Protein AF-A0A0Q1BRP9-F1 (afdb_monomer_lite)

pLDDT: mean 72.21, std 21.5, range [32.09, 98.38]

Radius of gyration: 50.08 Å; chains: 1; bounding box: 111×65×140 Å

Foldseek 3Di:
DVQDDVVVLVVVLVVLCVQQNFFAADQQDPVLLVQCLPDPAQVSNLVSCVVVCVLSVHDRDRWHFDFPDPDDPPADEDDDDDDDDDRWGWTDDDSYTYTDGNLQRRSLLSLLVCLLVNLLVSCVVRVHDDPDLVRQQSSLLSSLRSNSLLSQLQNQWGAGPNDTHGDGSRDLLSSLSSNVVSCVVVVNDPVNSLRNHDPNSNCSSVVSVVVVQVVVLCVLLVVLLVLLVVLLVLLVVLVVLLVVLVVLLVVLVVLLVLCVLCVVVDPQDPVLVVLSVVSVVCVVVVVVVVVSVCLVVLSVVLNVLSVVLNVQSPDPDHHPVSSVVSSVSSVVSVVSSVVSVVVSVVSVVSSVVSVVSSVVVVVVVVVVVVVLVVLVVLLVVVVVVLVVVVVVVVVVVPDPVVVVVVVVCVVVVVVVVVVVVVVVPPVVNCVSVVVSVVVVCSSPDPDDDCVVVCVVQVDPVSVVVVVVVVVVVSVVVVVVVVVPDDDPPPPPPVPVVVVVVVVVLLVVLVVLLVVLVVLVVVLVVLLVVVVVLVVVDPDDVVVVVVVVVLVVVSPCVVLVVLNVVLVVLSVVLVVVSVVVVVCVVDPPPPDPDDPVVVSVVSVVSSVVSVVSSVVSVVVSVVSVVSSVVVVVVSVVVVVVVVVVVVVVVVD

Sequence (651 aa):
MKDFNPDWVDANIPWLKSKIGILEPFDPSSEFYKRLGTAVSSTEFAEACSPLFRHVGRPALTIEFGGLFGDTPGMYSCGILSNGALINRTIKISANYLHIRDSVARGRTIGAIVAHELTHDVLFSKGIQREHDANETLTDLASIALGLGKLILNGRVTEMDNKIWHLGYLSEIDMVYAYSNVNTRTGIPADRQMRLLTEHAKKTVIDRLRDIENHRIREMRDPALDTMNELLEECSRLAEKHGDLVNRYAIIRERQDQLNATHAFWEISSEDNQVFSALTLDIHFNKTEKSLAEIPGVLLSIRKECDAGTARLRASRITEEIVKSEKANAVVCEANLASVERRLAEFAQHLSVFEATQERYFGRLESFTALLNICETDISAVISARSALATRFAAFTRLPDIRKNIRSLGPTIEEISGYLVDLNSQSEEKCIRDCIQRLQALLTTKPVDFQRISRAYPSVSDLDLFIADTRKRINRLASYGSRYTVDFTRVEEPYLSLLDGIILGCEELVTVTDGITAMCNQIISNQQRIEAGHASLRIQPEDGEIIQETIRAIRTREVEDQLYLLRRDISGLCRRVKALRAEITQPETGSGFDADDGTAEFTNALESIKSRAAALDATVRSRLAVQERYISLLEASRLGRFIRGLFTALV

Secondary structure (DSSP, 8-state):
-TT--HHHHHHHHHHHHHHH--PPPP---HHHHHHHHH--SHHHHHHHHHHHHHHTT-PPP---EE------TT--EET----S-S-EEEEEETTEEEEEEGGG--HHHHHHHHHHHHHHHHHHHTT----HHHHHHHHHHHHHHTT-HHHHHHHSEEEETTEEEE-SSS-HHHHHHHHHHHHHHTT--HHHHHTT--HHHHHHHHHHHHHHHHHHHHHHHHHHHHHHHHHHHHHHHHHHHHHHHHHHHHHHHHHHHHHHHHGGG----HHHHHHHHHHHHHHHHTHHHHHHHTHHHHHHHHHHHHHHHHHHHTSSS--HHHHHHHHHHHHHHHHHHHHHHHHHHHHHHHHHHHHHHHHHHHHHHHHHHHHHHHHHHHHHHHHHHHHHHHHHHHHHTT-TTTTTTGGGSHHHHHHHHHHHHHHT-HHHHHHHHHHHHHHHHHHHSSPP-GGGTTTT--SHHHHHHHHHHHHHHHHHHHHHHTTS----TTS-HHHHHHHHHHHHHHHHHHHHHHHHHHHHHHHHHHHHHHHHHHHT----HHHHHHHHHHHHHH-THHHHHHHHHHHHHHHHHHHHHHHHHHHHH-TTS-----HHHHHHHHHHHHHHHHHHHHHHHHHHHHHHHHHHHHHHHHHHHHHHHHHHHHHHHH-

Structure (mmCIF, N/CA/C/O backbone):
data_AF-A0A0Q1BRP9-F1
#
_entry.id   AF-A0A0Q1BRP9-F1
#
loop_
_atom_site.group_PDB
_atom_site.id
_atom_site.type_symbol
_atom_site.label_atom_id
_atom_site.label_alt_id
_atom_site.label_comp_id
_atom_site.label_asym_id
_atom_site.label_entity_id
_atom_site.label_seq_id
_atom_site.pdbx_PDB_ins_code
_atom_site.Cartn_x
_atom_site.Cartn_y
_atom_site.Cartn_z
_atom_site.occupancy
_atom_site.B_iso_or_equiv
_atom_site.auth_seq_id
_atom_site.auth_comp_id
_atom_site.auth_asym_id
_atom_site.auth_atom_id
_atom_site.pdbx_PDB_model_num
ATOM 1 N N . MET A 1 1 ? 2.856 -2.830 16.172 1.00 72.00 1 MET A N 1
ATOM 2 C CA . MET A 1 1 ? 1.555 -3.381 16.597 1.00 72.00 1 MET A CA 1
ATOM 3 C C . MET A 1 1 ? 1.558 -4.879 16.342 1.00 72.00 1 MET A C 1
ATOM 5 O O . MET A 1 1 ? 0.883 -5.328 15.436 1.00 72.00 1 MET A O 1
ATOM 9 N N . LYS A 1 2 ? 2.370 -5.658 17.070 1.00 66.00 2 LYS A N 1
ATOM 10 C CA . LYS A 1 2 ? 2.416 -7.112 16.830 1.00 66.00 2 LYS A CA 1
ATOM 11 C C . LYS A 1 2 ? 1.135 -7.831 17.287 1.00 66.00 2 LYS A C 1
ATOM 13 O O . LYS A 1 2 ? 0.863 -8.910 16.787 1.00 66.00 2 LYS A O 1
ATOM 18 N N . ASP A 1 3 ? 0.341 -7.183 18.141 1.00 85.69 3 ASP A N 1
ATOM 19 C CA . ASP A 1 3 ? -0.843 -7.772 18.778 1.00 85.69 3 ASP A CA 1
ATOM 20 C C . ASP A 1 3 ? -2.168 -7.162 18.287 1.00 85.69 3 ASP A C 1
ATOM 22 O O . ASP A 1 3 ? -3.176 -7.295 18.966 1.00 85.69 3 ASP A O 1
ATOM 26 N N . PHE A 1 4 ? -2.170 -6.426 17.169 1.00 92.38 4 PHE A N 1
ATOM 27 C CA . PHE A 1 4 ? -3.404 -5.877 16.595 1.00 92.38 4 PHE A CA 1
ATOM 28 C C . PHE A 1 4 ? -3.975 -6.861 15.577 1.00 92.38 4 PHE A C 1
ATOM 30 O O . PHE A 1 4 ? -3.303 -7.181 14.599 1.00 92.38 4 PHE A O 1
ATOM 37 N N . ASN A 1 5 ? -5.199 -7.333 15.803 1.00 95.12 5 ASN A N 1
ATOM 38 C CA . ASN A 1 5 ? -5.876 -8.303 14.946 1.00 95.12 5 ASN A CA 1
ATOM 39 C C . ASN A 1 5 ? -7.280 -7.799 14.555 1.00 95.12 5 ASN A C 1
ATOM 41 O O . ASN A 1 5 ? -8.296 -8.298 15.061 1.00 95.12 5 ASN A O 1
ATOM 45 N N . PRO A 1 6 ? -7.360 -6.794 13.659 1.00 94.62 6 PRO A N 1
ATOM 46 C CA . PRO A 1 6 ? -8.632 -6.212 13.244 1.00 94.62 6 PRO A CA 1
ATOM 47 C C . PRO A 1 6 ? -9.529 -7.236 12.547 1.00 94.62 6 PRO A C 1
ATOM 49 O O . PRO A 1 6 ? -10.733 -7.227 12.788 1.00 94.62 6 PRO A O 1
ATOM 52 N N . ASP A 1 7 ? -8.954 -8.155 11.768 1.00 96.00 7 ASP A N 1
ATOM 53 C CA . ASP A 1 7 ? -9.696 -9.175 11.022 1.00 96.00 7 ASP A CA 1
ATOM 54 C C . ASP A 1 7 ? -10.477 -10.106 11.952 1.00 96.00 7 ASP A C 1
ATOM 56 O O . ASP A 1 7 ? -11.658 -10.384 11.724 1.00 96.00 7 ASP A O 1
ATOM 60 N N . TRP A 1 8 ? -9.854 -10.553 13.049 1.00 96.88 8 TRP A N 1
ATOM 61 C CA . TRP A 1 8 ? -10.542 -11.367 14.047 1.00 96.88 8 TRP A CA 1
ATOM 62 C C . TRP A 1 8 ? -11.685 -10.590 14.711 1.00 96.88 8 TRP A C 1
ATOM 64 O O . TRP A 1 8 ? -12.785 -11.131 14.869 1.00 96.88 8 TRP A O 1
ATOM 74 N N . VAL A 1 9 ? -11.467 -9.317 15.064 1.00 97.31 9 VAL A N 1
ATOM 75 C CA . VAL A 1 9 ? -12.509 -8.461 15.655 1.00 97.31 9 VAL A CA 1
ATOM 76 C C . VAL A 1 9 ? -13.668 -8.259 14.671 1.00 97.31 9 VAL A C 1
ATOM 78 O O . VAL A 1 9 ? -14.831 -8.478 15.026 1.00 97.31 9 VAL A O 1
ATOM 81 N N . ASP A 1 10 ? -13.370 -7.898 13.423 1.00 97.00 10 ASP A N 1
ATOM 82 C CA . ASP A 1 10 ? -14.358 -7.634 12.377 1.00 97.00 10 ASP A CA 1
ATOM 83 C C . ASP A 1 10 ? -15.157 -8.876 11.982 1.00 97.00 10 ASP A C 1
ATOM 85 O O . ASP A 1 10 ? -16.350 -8.755 11.693 1.00 97.00 10 ASP A O 1
ATOM 89 N N . ALA A 1 11 ? -14.548 -10.063 12.026 1.00 97.19 11 ALA A N 1
ATOM 90 C CA . ALA A 1 11 ? -15.239 -11.327 11.796 1.00 97.19 11 ALA A CA 1
ATOM 91 C C . ALA A 1 11 ? -16.176 -11.704 12.959 1.00 97.19 11 ALA A C 1
ATOM 93 O O . ALA A 1 11 ? -17.288 -12.194 12.733 1.00 97.19 11 ALA A O 1
ATOM 94 N N . ASN A 1 12 ? -15.767 -11.463 14.212 1.00 97.75 12 ASN A N 1
ATOM 95 C CA . ASN A 1 12 ? -16.552 -11.870 15.382 1.00 97.75 12 ASN A CA 1
ATOM 96 C C . ASN A 1 12 ? -17.678 -10.879 15.738 1.00 97.75 12 ASN A C 1
ATOM 98 O O . ASN A 1 12 ? -18.685 -11.320 16.288 1.00 97.75 12 ASN A O 1
ATOM 102 N N . ILE A 1 13 ? -17.594 -9.583 15.399 1.00 97.81 13 ILE A N 1
ATOM 103 C CA . ILE A 1 13 ? -18.677 -8.613 15.687 1.00 97.81 13 ILE A CA 1
ATOM 104 C C . ILE A 1 13 ? -20.019 -8.998 15.016 1.00 97.81 13 ILE A C 1
ATOM 106 O O . ILE A 1 13 ? -21.029 -9.073 15.722 1.00 97.81 13 ILE A O 1
ATOM 110 N N . PRO A 1 14 ? -20.099 -9.271 13.695 1.00 97.56 14 PRO A N 1
ATOM 111 C CA . PRO A 1 14 ? -21.333 -9.733 13.052 1.00 97.56 14 PRO A CA 1
ATOM 112 C C . PRO A 1 14 ? -21.844 -11.054 13.629 1.00 97.56 14 PRO A C 1
ATOM 114 O O . PRO A 1 14 ? -23.050 -11.231 13.808 1.00 97.56 14 PRO A O 1
ATOM 117 N N . TRP A 1 15 ? -20.929 -11.970 13.954 1.00 97.62 15 TRP A N 1
ATOM 118 C CA . TRP A 1 15 ? -21.278 -13.243 14.571 1.00 97.62 15 TRP A CA 1
ATOM 119 C C . TRP A 1 15 ? -21.906 -13.034 15.956 1.00 97.62 15 TRP A C 1
ATOM 121 O O . TRP A 1 15 ? -23.004 -13.536 16.198 1.00 97.62 15 TRP A O 1
ATOM 131 N N . LEU A 1 16 ? -21.303 -12.211 16.821 1.00 97.75 16 LEU A N 1
ATOM 132 C CA . LEU A 1 16 ? -21.862 -11.843 18.126 1.00 97.75 16 LEU A CA 1
ATOM 133 C C . LEU A 1 16 ? -23.224 -11.164 17.980 1.00 97.75 16 LEU A C 1
ATOM 135 O O . LEU A 1 16 ? -24.176 -11.571 18.645 1.00 97.75 16 LEU A O 1
ATOM 139 N N . LYS A 1 17 ? -23.369 -10.226 17.033 1.00 97.12 17 LYS A N 1
ATOM 140 C CA . LYS A 1 17 ? -24.664 -9.601 16.721 1.00 97.12 17 LYS A CA 1
ATOM 141 C C . LYS A 1 17 ? -25.745 -10.643 16.428 1.00 97.12 17 LYS A C 1
ATOM 143 O O . LYS A 1 17 ? -26.866 -10.495 16.902 1.00 97.12 17 LYS A O 1
ATOM 148 N N . SER A 1 18 ? -25.416 -11.699 15.682 1.00 97.50 18 SER A N 1
ATOM 149 C CA . SER A 1 18 ? -26.364 -12.774 15.356 1.00 97.50 18 SER A CA 1
ATOM 150 C C . SER A 1 18 ? -26.701 -13.693 16.538 1.00 97.50 18 SER A C 1
ATOM 152 O O . SER A 1 18 ? -27.769 -14.301 16.552 1.00 97.50 18 SER A O 1
ATOM 154 N N . LYS A 1 19 ? -25.799 -13.820 17.520 1.00 97.81 19 LYS A N 1
ATOM 155 C CA . LYS A 1 19 ? -25.917 -14.783 18.624 1.00 97.81 19 LYS A CA 1
ATOM 156 C C . LYS A 1 19 ? -26.471 -14.180 19.911 1.00 97.81 19 LYS A C 1
ATOM 158 O O . LYS A 1 19 ? -27.318 -14.795 20.558 1.00 97.81 19 LYS A O 1
ATOM 163 N N . ILE A 1 20 ? -25.987 -12.999 20.283 1.00 97.50 20 ILE A N 1
ATOM 164 C CA . ILE A 1 20 ? -26.319 -12.327 21.547 1.00 97.50 20 ILE A CA 1
ATOM 165 C C . ILE A 1 20 ? -26.928 -10.934 21.344 1.00 97.50 20 ILE A C 1
ATOM 167 O O . ILE A 1 20 ? -27.395 -10.335 22.307 1.00 97.50 20 ILE A O 1
ATOM 171 N N . GLY A 1 21 ? -26.984 -10.446 20.100 1.00 96.62 21 GLY A N 1
ATOM 172 C CA . GLY A 1 21 ? -27.367 -9.070 19.792 1.00 96.62 21 GLY A CA 1
ATOM 173 C C . GLY A 1 21 ? -26.208 -8.090 19.986 1.00 96.62 21 GLY A C 1
ATOM 174 O O . GLY A 1 21 ? -25.111 -8.468 20.390 1.00 96.62 21 GLY A O 1
ATOM 175 N N . ILE A 1 22 ? -26.446 -6.820 19.661 1.00 96.12 22 ILE A N 1
ATOM 176 C CA . ILE A 1 22 ? -25.595 -5.714 20.110 1.00 96.12 22 ILE A CA 1
ATOM 177 C C . ILE A 1 22 ? -26.499 -4.755 20.875 1.00 96.12 22 ILE A C 1
ATOM 179 O O . ILE A 1 22 ? -27.535 -4.345 20.347 1.00 96.12 22 ILE A O 1
ATOM 183 N N . LEU A 1 23 ? -26.127 -4.445 22.112 1.00 96.38 23 LEU A N 1
ATOM 184 C CA . LEU A 1 23 ? -26.886 -3.567 22.993 1.00 96.38 23 LEU A CA 1
ATOM 185 C C . LEU A 1 23 ? -26.329 -2.142 22.954 1.00 96.38 23 LEU A C 1
ATOM 187 O O . LEU A 1 23 ? -25.164 -1.905 22.636 1.00 96.38 23 LEU A O 1
ATOM 191 N N . GLU A 1 24 ? -27.186 -1.189 23.306 1.00 96.44 24 GLU A N 1
ATOM 192 C CA . GLU A 1 24 ? -26.786 0.190 23.583 1.00 96.44 24 GLU A CA 1
ATOM 193 C C . GLU A 1 24 ? -25.729 0.241 24.700 1.00 96.44 24 GLU A C 1
ATOM 195 O O . GLU A 1 24 ? -25.820 -0.545 25.638 1.00 96.44 24 GLU A O 1
ATOM 200 N N . PRO A 1 25 ? -24.768 1.182 24.689 1.00 97.44 25 PRO A N 1
ATOM 201 C CA . PRO A 1 25 ? -23.772 1.265 25.754 1.00 97.44 25 PRO A CA 1
ATOM 202 C C . PRO A 1 25 ? -24.387 1.538 27.132 1.00 97.44 25 PRO A C 1
ATOM 204 O O . PRO A 1 25 ? -25.152 2.494 27.307 1.00 97.44 25 PRO A O 1
ATOM 207 N N . PHE A 1 26 ? -23.992 0.742 28.127 1.00 97.81 26 PHE A N 1
ATOM 208 C CA . PHE A 1 26 ? -24.232 1.010 29.538 1.00 97.81 26 PHE A CA 1
ATOM 209 C C . PHE A 1 26 ? -23.405 2.222 29.981 1.00 97.81 26 PHE A C 1
ATOM 211 O O . PHE A 1 26 ? -22.204 2.306 29.719 1.00 97.81 26 PHE A O 1
ATOM 218 N N . ASP A 1 27 ? -24.049 3.156 30.677 1.00 97.25 27 ASP A N 1
ATOM 219 C CA . ASP A 1 27 ? -23.462 4.416 31.134 1.00 97.25 27 ASP A CA 1
ATOM 220 C C . ASP A 1 27 ? -23.186 4.358 32.653 1.00 97.25 27 ASP A C 1
ATOM 222 O O . ASP A 1 27 ? -24.039 4.748 33.456 1.00 97.25 27 ASP A O 1
ATOM 226 N N . PRO A 1 28 ? -22.008 3.863 33.089 1.00 96.62 28 PRO A N 1
ATOM 227 C CA . PRO A 1 28 ? -21.711 3.693 34.505 1.00 96.62 28 PRO A CA 1
ATOM 228 C C . PRO A 1 28 ? -21.439 5.044 35.174 1.00 96.62 28 PRO A C 1
ATOM 230 O O . PRO A 1 28 ? -20.422 5.695 34.926 1.00 96.62 28 PRO A O 1
ATOM 233 N N . SER A 1 29 ? -22.348 5.474 36.048 1.00 96.69 29 SER A N 1
ATOM 234 C CA . SER A 1 29 ? -22.177 6.711 36.812 1.00 96.69 29 SER A CA 1
ATOM 235 C C . SER A 1 29 ? -21.081 6.580 37.878 1.00 96.69 29 SER A C 1
ATOM 237 O O . SER A 1 29 ? -20.723 5.486 38.319 1.00 96.69 29 SER A O 1
ATOM 239 N N . SER A 1 30 ? -20.566 7.712 38.361 1.00 94.88 30 SER A N 1
ATOM 240 C CA . SER A 1 30 ? -19.645 7.716 39.506 1.00 94.88 30 SER A CA 1
ATOM 241 C C . SER A 1 30 ? -20.262 7.061 40.747 1.00 94.88 30 SER A C 1
ATOM 243 O O . SER A 1 30 ? -19.563 6.368 41.482 1.00 94.88 30 SER A O 1
ATOM 245 N N . GLU A 1 31 ? -21.572 7.233 40.952 1.00 96.31 31 GLU A N 1
ATOM 246 C CA . GLU A 1 31 ? -22.301 6.609 42.059 1.00 96.31 31 GLU A CA 1
ATOM 247 C C . GLU A 1 31 ? -22.398 5.088 41.895 1.00 96.31 31 GLU A C 1
ATOM 249 O O . GLU A 1 31 ? -22.231 4.355 42.864 1.00 96.31 31 GLU A O 1
ATOM 254 N N . PHE A 1 32 ? -22.583 4.595 40.666 1.00 96.38 32 PHE A N 1
ATOM 255 C CA . PHE A 1 32 ? -22.547 3.162 40.377 1.00 96.38 32 PHE A CA 1
ATOM 256 C C . PHE A 1 32 ? -21.205 2.542 40.801 1.00 96.38 32 PHE A C 1
ATOM 258 O O . PHE A 1 32 ? -21.181 1.569 41.555 1.00 96.38 32 PHE A O 1
ATOM 265 N N . TYR A 1 33 ? -20.082 3.150 40.402 1.00 95.06 33 TYR A N 1
ATOM 266 C CA . TYR A 1 33 ? -18.759 2.675 40.814 1.00 95.06 33 TYR A CA 1
ATOM 267 C C . TYR A 1 33 ? -18.530 2.791 42.321 1.00 95.06 33 TYR A C 1
ATOM 269 O O . TYR A 1 33 ? -17.923 1.901 42.913 1.00 95.06 33 TYR A O 1
ATOM 277 N N . LYS A 1 34 ? -19.012 3.865 42.954 1.00 93.25 34 LYS A N 1
ATOM 278 C CA . LYS A 1 34 ? -18.915 4.035 44.405 1.00 93.25 34 LYS A CA 1
ATOM 279 C C . LYS A 1 34 ? -19.627 2.891 45.128 1.00 93.25 34 LYS A C 1
ATOM 281 O O . LYS A 1 34 ? -18.990 2.225 45.935 1.00 93.25 34 LYS A O 1
ATOM 286 N N . ARG A 1 35 ? -20.882 2.599 44.765 1.00 93.56 35 ARG A N 1
ATOM 287 C CA . ARG A 1 35 ? -21.669 1.498 45.346 1.00 93.56 35 ARG A CA 1
ATOM 288 C C . ARG A 1 35 ? -21.003 0.136 45.162 1.00 93.56 35 ARG A C 1
ATOM 290 O O . ARG A 1 35 ? -20.955 -0.632 46.116 1.00 93.56 35 ARG A O 1
ATOM 297 N N . LEU A 1 36 ? -20.442 -0.144 43.981 1.00 90.06 36 LEU A N 1
ATOM 298 C CA . LEU A 1 36 ? -19.684 -1.381 43.747 1.00 90.06 36 LEU A CA 1
ATOM 299 C C . LEU A 1 36 ? -18.463 -1.508 44.666 1.00 90.06 36 LEU A C 1
ATOM 301 O O . LEU A 1 36 ? -18.191 -2.591 45.174 1.00 90.06 36 LEU A O 1
ATOM 305 N N . GLY A 1 37 ? -17.722 -0.415 44.865 1.00 87.00 37 GLY A N 1
ATOM 306 C CA . GLY A 1 37 ? -16.520 -0.409 45.701 1.00 87.00 37 GLY A CA 1
ATOM 307 C C . GLY A 1 37 ? -16.802 -0.450 47.204 1.00 87.00 37 GLY A C 1
ATOM 308 O O . GLY A 1 37 ? -15.968 -0.943 47.956 1.00 87.00 37 GLY A O 1
ATOM 309 N N . THR A 1 38 ? -17.953 0.060 47.655 1.00 87.31 38 THR A N 1
ATOM 310 C CA . THR A 1 38 ? -18.275 0.182 49.088 1.00 87.31 38 THR A CA 1
ATOM 311 C C . THR A 1 38 ? -19.242 -0.868 49.618 1.00 87.31 38 THR A C 1
ATOM 313 O O . THR A 1 38 ? -19.471 -0.881 50.821 1.00 87.31 38 THR A O 1
ATOM 316 N N . ALA A 1 39 ? -19.834 -1.714 48.773 1.00 84.69 39 ALA A N 1
ATOM 317 C CA . ALA A 1 39 ? -20.736 -2.767 49.238 1.00 84.69 39 ALA A CA 1
ATOM 318 C C . ALA A 1 39 ? -20.008 -3.700 50.220 1.00 84.69 39 ALA A C 1
ATOM 320 O O . ALA A 1 39 ? -18.944 -4.215 49.881 1.00 84.69 39 ALA A O 1
ATOM 321 N N . VAL A 1 40 ? -20.555 -3.921 51.416 1.00 81.88 40 VAL A N 1
ATOM 322 C CA . VAL A 1 40 ? -19.935 -4.766 52.461 1.00 81.88 40 VAL A CA 1
ATOM 323 C C . VAL A 1 40 ? -20.636 -6.110 52.641 1.00 81.88 40 VAL A C 1
ATOM 325 O O . VAL A 1 40 ? -20.065 -7.029 53.224 1.00 81.88 40 VAL A O 1
ATOM 328 N N . SER A 1 41 ? -21.847 -6.258 52.100 1.00 83.38 41 SER A N 1
ATOM 329 C CA . SER A 1 41 ? -22.619 -7.503 52.110 1.00 83.38 41 SER A CA 1
ATOM 330 C C . SER A 1 41 ? -22.934 -7.990 50.694 1.00 83.38 41 SER A C 1
ATOM 332 O O . SER A 1 41 ? -22.929 -7.218 49.731 1.00 83.38 41 SER A O 1
ATOM 334 N N . SER A 1 42 ? -23.215 -9.287 50.550 1.00 81.00 42 SER A N 1
ATOM 335 C CA . SER A 1 42 ? -23.556 -9.861 49.245 1.00 81.00 42 SER A CA 1
ATOM 336 C C . SER A 1 42 ? -24.857 -9.281 48.690 1.00 81.00 42 SER A C 1
ATOM 338 O O . SER A 1 42 ? -24.966 -9.067 47.486 1.00 81.00 42 SER A O 1
ATOM 340 N N . THR A 1 43 ? -25.799 -8.941 49.575 1.00 86.56 43 THR A N 1
ATOM 341 C CA . THR A 1 43 ? -27.042 -8.240 49.237 1.00 86.56 43 THR A CA 1
ATOM 342 C C . THR A 1 43 ? -26.762 -6.853 48.662 1.00 86.56 43 THR A C 1
ATOM 344 O O . THR A 1 43 ? -27.217 -6.554 47.562 1.00 86.56 43 THR A O 1
ATOM 347 N N . GLU A 1 44 ? -25.951 -6.028 49.335 1.00 88.19 44 GLU A N 1
ATOM 348 C CA . GLU A 1 44 ? -25.581 -4.694 48.830 1.00 88.19 44 GLU A CA 1
ATOM 349 C C . GLU A 1 44 ? -24.849 -4.765 47.487 1.00 88.19 44 GLU A C 1
ATOM 351 O O . GLU A 1 44 ? -25.067 -3.935 46.602 1.00 88.19 44 GLU A O 1
ATOM 356 N N . PHE A 1 45 ? -23.980 -5.763 47.317 1.00 87.06 45 PHE A N 1
ATOM 357 C CA . PHE A 1 45 ? -23.235 -5.946 46.078 1.00 87.06 45 PHE A CA 1
ATOM 358 C C . PHE A 1 45 ? -24.146 -6.397 44.927 1.00 87.06 45 PHE A C 1
ATOM 360 O O . PHE A 1 45 ? -24.047 -5.867 43.817 1.00 87.06 45 PHE A O 1
ATOM 367 N N . ALA A 1 46 ? -25.082 -7.314 45.193 1.00 86.62 46 ALA A N 1
ATOM 368 C CA . ALA A 1 46 ? -26.113 -7.718 44.238 1.00 86.62 46 ALA A CA 1
ATOM 369 C C . ALA A 1 46 ? -27.011 -6.538 43.845 1.00 86.62 46 ALA A C 1
ATOM 371 O O . ALA A 1 46 ? -27.279 -6.329 42.660 1.00 86.62 46 ALA A O 1
ATOM 372 N N . GLU A 1 47 ? -27.407 -5.703 44.807 1.00 91.12 47 GLU A N 1
ATOM 373 C CA . GLU A 1 47 ? -28.150 -4.472 44.540 1.00 91.12 47 GLU A CA 1
ATOM 374 C C . GLU A 1 47 ? -27.350 -3.482 43.686 1.00 91.12 47 GLU A C 1
ATOM 376 O O . GLU A 1 47 ? -27.906 -2.890 42.754 1.00 91.12 47 GLU A O 1
ATOM 381 N N . ALA A 1 48 ? -26.053 -3.313 43.962 1.00 92.25 48 ALA A N 1
ATOM 382 C CA . ALA A 1 48 ? -25.165 -2.459 43.177 1.00 92.25 48 ALA A CA 1
ATOM 383 C C . ALA A 1 48 ? -24.993 -2.972 41.735 1.00 92.25 48 ALA A C 1
ATOM 385 O O . ALA A 1 48 ? -24.977 -2.167 40.804 1.00 92.25 48 ALA A O 1
ATOM 386 N N . CYS A 1 49 ? -24.934 -4.294 41.535 1.00 92.00 49 CYS A N 1
ATOM 387 C CA . CYS A 1 49 ? -24.839 -4.928 40.216 1.00 92.00 49 CYS A CA 1
ATOM 388 C C . CYS A 1 49 ? -26.184 -5.026 39.475 1.00 92.00 49 CYS A C 1
ATOM 390 O O . CYS A 1 49 ? -26.196 -5.223 38.260 1.00 92.00 49 CYS A O 1
ATOM 392 N N . SER A 1 50 ? -27.321 -4.869 40.163 1.00 93.69 50 SER A N 1
ATOM 393 C CA . SER A 1 50 ? -28.665 -5.017 39.579 1.00 93.69 50 SER A CA 1
ATOM 394 C C . SER A 1 50 ? -28.914 -4.231 38.277 1.00 93.69 50 SER A C 1
ATOM 396 O O . SER A 1 50 ? -29.584 -4.779 37.393 1.00 93.69 50 SER A O 1
ATOM 398 N N . PRO A 1 51 ? -28.364 -3.011 38.063 1.00 96.38 51 PRO A N 1
ATOM 399 C CA . PRO A 1 51 ? -28.517 -2.313 36.789 1.00 96.38 51 P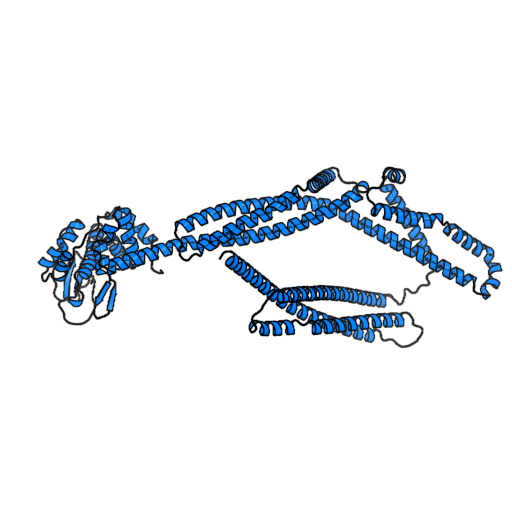RO A CA 1
ATOM 400 C C . PRO A 1 51 ? -27.828 -3.031 35.621 1.00 96.38 51 PRO A C 1
ATOM 402 O O . PRO A 1 51 ? -28.350 -2.979 34.511 1.00 96.38 51 PRO A O 1
ATOM 405 N N . LEU A 1 52 ? -26.704 -3.722 35.861 1.00 95.44 52 LEU A N 1
ATOM 406 C CA . LEU A 1 52 ? -25.991 -4.492 34.834 1.00 95.44 52 LEU A CA 1
ATOM 407 C C . LEU A 1 52 ? -26.793 -5.715 34.408 1.00 95.44 52 LEU A C 1
ATOM 409 O O . LEU A 1 52 ? -27.022 -5.905 33.219 1.00 95.44 52 LEU A O 1
ATOM 413 N N . PHE A 1 53 ? -27.278 -6.501 35.373 1.00 93.50 53 PHE A N 1
ATOM 414 C CA . PHE A 1 53 ? -28.108 -7.676 35.095 1.00 93.50 53 PHE A CA 1
ATOM 415 C C . PHE A 1 53 ? -29.342 -7.302 34.274 1.00 93.50 53 PHE A C 1
ATOM 417 O O . PHE A 1 53 ? -29.631 -7.925 33.253 1.00 93.50 53 PHE A O 1
ATOM 424 N N . ARG A 1 54 ? -30.017 -6.212 34.663 1.00 95.62 54 ARG A N 1
ATOM 425 C CA . ARG A 1 54 ? -31.153 -5.674 33.910 1.00 95.62 54 ARG A CA 1
ATOM 426 C C . ARG A 1 54 ? -30.754 -5.243 32.498 1.00 95.62 54 ARG A C 1
ATOM 428 O O . ARG A 1 54 ? -31.503 -5.517 31.567 1.00 95.62 54 ARG A O 1
ATOM 435 N N . HIS A 1 55 ? -29.604 -4.587 32.344 1.00 97.38 55 HIS A N 1
ATOM 436 C CA . HIS A 1 55 ? -29.104 -4.121 31.052 1.00 97.38 55 HIS A CA 1
ATOM 437 C C . HIS A 1 55 ? -28.901 -5.269 30.057 1.00 97.38 55 HIS A C 1
ATOM 439 O O . HIS A 1 55 ? -29.366 -5.177 28.926 1.00 97.38 55 HIS A O 1
ATOM 445 N N . VAL A 1 56 ? -28.289 -6.374 30.493 1.00 96.56 56 VAL A N 1
ATOM 446 C CA . VAL A 1 56 ? -28.052 -7.553 29.639 1.00 96.56 56 VAL A CA 1
ATOM 447 C C . VAL A 1 56 ? -29.237 -8.529 29.587 1.00 96.56 56 VAL A C 1
ATOM 449 O O . VAL A 1 56 ? -29.134 -9.598 28.989 1.00 96.56 56 VAL A O 1
ATOM 452 N N . GLY A 1 57 ? -30.365 -8.197 30.225 1.00 94.50 57 GLY A N 1
ATOM 453 C CA . GLY A 1 57 ? -31.559 -9.045 30.245 1.00 94.50 57 GLY A CA 1
ATOM 454 C C . GLY A 1 57 ? -31.375 -10.367 30.998 1.00 94.50 57 GLY A C 1
ATOM 455 O O . GLY A 1 57 ? -31.976 -11.376 30.627 1.00 94.50 57 GLY A O 1
ATOM 456 N N . ARG A 1 58 ? -30.538 -10.387 32.041 1.00 89.31 58 ARG A N 1
ATOM 457 C CA . ARG A 1 58 ? -30.315 -11.555 32.905 1.00 89.31 58 ARG A CA 1
ATOM 458 C C . ARG A 1 58 ? -30.990 -11.354 34.266 1.00 89.31 58 ARG A C 1
ATOM 460 O O . ARG A 1 58 ? -31.063 -10.221 34.750 1.00 89.31 58 ARG A O 1
ATOM 467 N N . PRO A 1 59 ? -31.501 -12.423 34.903 1.00 85.81 59 PRO A N 1
ATOM 468 C CA . PRO A 1 59 ? -31.950 -12.332 36.287 1.00 85.81 59 PRO A CA 1
ATOM 469 C C . PRO A 1 59 ? -30.773 -11.942 37.188 1.00 85.81 59 PRO A C 1
ATOM 471 O O . PRO A 1 59 ? -29.621 -12.262 36.888 1.00 85.81 59 PRO A O 1
ATOM 474 N N . ALA A 1 60 ? -31.062 -11.253 38.295 1.00 75.12 60 ALA A N 1
ATOM 475 C CA . ALA A 1 60 ? -30.047 -11.002 39.310 1.00 75.12 60 ALA A CA 1
ATOM 476 C C . ALA A 1 60 ? -29.516 -12.351 39.808 1.00 75.12 60 ALA A C 1
ATOM 478 O O . ALA A 1 60 ? -30.294 -13.209 40.230 1.00 75.12 60 ALA A O 1
ATOM 479 N N . LEU A 1 61 ? -28.205 -12.550 39.709 1.00 69.81 61 LEU A N 1
ATOM 480 C CA . LEU A 1 61 ? -27.573 -13.764 40.203 1.00 69.81 61 LEU A CA 1
ATOM 481 C C . LEU A 1 61 ? -27.461 -13.704 41.724 1.00 69.81 61 LEU A C 1
ATOM 483 O O . LEU A 1 61 ? -27.280 -12.630 42.304 1.00 69.81 61 LEU A O 1
ATOM 487 N N . THR A 1 62 ? -27.557 -14.866 42.367 1.00 69.12 62 THR A N 1
ATOM 488 C CA . THR A 1 62 ? -27.242 -14.992 43.788 1.00 69.12 62 THR A CA 1
ATOM 489 C C . THR A 1 62 ? -25.751 -14.761 43.961 1.00 69.12 62 THR A C 1
ATOM 491 O O . THR A 1 62 ? -24.940 -15.596 43.568 1.00 69.12 62 THR A O 1
ATOM 494 N N . ILE A 1 63 ? -25.401 -13.617 44.537 1.00 68.69 63 ILE A N 1
ATOM 495 C CA . ILE A 1 63 ? -24.032 -13.319 44.931 1.00 68.69 63 ILE A CA 1
ATOM 496 C C . ILE A 1 63 ? -23.889 -13.774 46.376 1.00 68.69 63 ILE A C 1
ATOM 498 O O . ILE A 1 63 ? -24.675 -13.376 47.231 1.00 68.69 63 ILE A O 1
ATOM 502 N N . GLU A 1 64 ? -22.896 -14.611 46.644 1.00 67.38 64 GLU A N 1
ATOM 503 C CA . GLU A 1 64 ? -22.579 -15.105 47.983 1.00 67.38 64 GLU A CA 1
ATOM 504 C C . GLU A 1 64 ? -21.136 -14.749 48.303 1.00 67.38 64 GLU A C 1
ATOM 506 O O . GLU A 1 64 ? -20.244 -15.115 47.540 1.00 67.38 64 GLU A O 1
ATOM 511 N N . PHE A 1 65 ? -20.905 -14.061 49.423 1.00 65.50 65 PHE A N 1
ATOM 512 C CA . PHE A 1 65 ? -19.568 -13.839 49.962 1.00 65.50 65 PHE A CA 1
ATOM 513 C C . PHE A 1 65 ? -19.116 -15.081 50.720 1.00 65.50 65 PHE A C 1
ATOM 515 O O . PHE A 1 65 ? -19.523 -15.331 51.851 1.00 65.50 65 PHE A O 1
ATOM 522 N N . GLY A 1 66 ? -18.271 -15.870 50.066 1.00 57.91 66 GLY A N 1
ATOM 523 C CA . GLY A 1 66 ? -17.613 -17.015 50.683 1.00 57.91 66 GLY A CA 1
ATOM 524 C C . GLY A 1 66 ? -16.419 -16.610 51.542 1.00 57.91 66 GLY A C 1
ATOM 525 O O . GLY A 1 66 ? -15.629 -15.762 51.125 1.00 57.91 66 GLY A O 1
ATOM 526 N N . GLY A 1 67 ? -16.247 -17.269 52.694 1.00 54.44 67 GLY A N 1
ATOM 527 C CA . GLY A 1 67 ? -14.952 -17.328 53.381 1.00 54.44 67 GLY A CA 1
ATOM 528 C C . GLY A 1 67 ? -13.903 -18.053 52.525 1.00 54.44 67 GLY A C 1
ATOM 529 O O . GLY A 1 67 ? -14.249 -18.658 51.515 1.00 54.44 67 GLY A O 1
ATOM 530 N N . LEU A 1 68 ? -12.622 -17.976 52.911 1.00 53.69 68 LEU A N 1
ATOM 531 C CA . LEU A 1 68 ? -11.506 -18.685 52.261 1.00 53.69 68 LEU A CA 1
ATOM 532 C C . LEU A 1 68 ? -11.851 -20.174 52.072 1.00 53.69 68 LEU A C 1
ATOM 534 O O . LEU A 1 68 ? -11.733 -20.964 53.007 1.00 53.69 68 LEU A O 1
ATOM 538 N N . PHE A 1 69 ? -12.298 -20.552 50.876 1.00 50.25 69 PHE A N 1
ATOM 539 C CA . PHE A 1 69 ? -12.519 -21.946 50.525 1.00 50.25 69 PHE A CA 1
ATOM 540 C C . PHE A 1 69 ? -11.158 -22.586 50.253 1.00 50.25 69 PHE A C 1
ATOM 542 O O . PHE A 1 69 ? -10.410 -22.117 49.396 1.00 50.25 69 PHE A O 1
ATOM 549 N N . GLY A 1 70 ? -10.827 -23.630 51.012 1.00 47.03 70 GLY A N 1
ATOM 550 C CA . GLY A 1 70 ? -9.726 -24.523 50.670 1.00 47.03 70 GLY A CA 1
ATOM 551 C C . GLY A 1 70 ? -10.096 -25.322 49.423 1.00 47.03 70 GLY A C 1
ATOM 552 O O . GLY A 1 70 ? -11.144 -25.957 49.415 1.00 47.03 70 GLY A O 1
ATOM 553 N N . ASP A 1 71 ? -9.261 -25.234 48.388 1.00 47.06 71 ASP A N 1
ATOM 554 C CA . ASP A 1 71 ? -9.131 -26.145 47.242 1.00 47.06 71 ASP A CA 1
ATOM 555 C C . ASP A 1 71 ? -10.394 -26.916 46.816 1.00 47.06 71 ASP A C 1
ATOM 557 O O . ASP A 1 71 ? -10.391 -28.147 46.764 1.00 47.06 71 ASP A O 1
ATOM 561 N N . THR A 1 72 ? -11.484 -26.224 46.470 1.00 46.66 72 THR A N 1
ATOM 562 C CA . THR A 1 72 ? -12.617 -26.890 45.809 1.00 46.66 72 THR A CA 1
ATOM 563 C C . THR A 1 72 ? -12.258 -27.134 44.334 1.00 46.66 72 THR A C 1
ATOM 565 O O . THR A 1 72 ? -12.062 -26.164 43.594 1.00 46.66 72 THR A O 1
ATOM 568 N N . PRO A 1 73 ? -12.168 -28.392 43.857 1.00 38.69 73 PRO A N 1
ATOM 569 C CA . PRO A 1 73 ? -11.828 -28.679 42.465 1.00 38.69 73 PRO A CA 1
ATOM 570 C C . PRO A 1 73 ? -12.924 -28.166 41.519 1.00 38.69 73 PRO A C 1
ATOM 572 O O . PRO A 1 73 ? -14.105 -28.429 41.742 1.00 38.69 73 PRO A O 1
ATOM 575 N N . GLY A 1 74 ? -12.537 -27.455 40.455 1.00 43.91 74 GLY A N 1
ATOM 576 C CA . GLY A 1 74 ? -13.461 -26.910 39.446 1.00 43.91 74 GLY A CA 1
ATOM 577 C C . GLY A 1 74 ? -13.830 -25.431 39.616 1.00 43.91 74 GLY A C 1
ATOM 578 O O . GLY A 1 74 ? -14.664 -24.927 38.868 1.00 43.91 74 GLY A O 1
ATOM 579 N N . MET A 1 75 ? -13.217 -24.716 40.564 1.00 43.25 75 MET A N 1
ATOM 580 C CA . MET A 1 75 ? -13.381 -23.266 40.687 1.00 43.25 75 MET A CA 1
ATOM 581 C C . MET A 1 75 ? -12.476 -22.516 39.702 1.00 43.25 75 MET A C 1
ATOM 583 O O . MET A 1 75 ? -11.256 -22.484 39.863 1.00 43.25 75 MET A O 1
ATOM 587 N N . TYR A 1 76 ? -13.079 -21.848 38.717 1.00 42.09 76 TYR A N 1
ATOM 588 C CA . TYR A 1 76 ? -12.414 -20.767 37.992 1.00 42.09 76 TYR A CA 1
ATOM 589 C C . TYR A 1 76 ? -12.156 -19.638 38.983 1.00 42.09 76 TYR A C 1
ATOM 591 O O . TYR A 1 76 ? -13.070 -19.222 39.683 1.00 42.09 76 TYR A O 1
ATOM 599 N N . SER A 1 77 ? -10.906 -19.206 39.115 1.00 42.97 77 SER A N 1
ATOM 600 C CA . SER A 1 77 ? -10.534 -18.133 40.034 1.00 42.97 77 SER A CA 1
ATOM 601 C C . SER A 1 77 ? -10.009 -16.948 39.244 1.00 42.97 77 SER A C 1
ATOM 603 O O . SER A 1 77 ? -8.814 -16.847 38.973 1.00 42.97 77 SER A O 1
ATOM 605 N N . CYS A 1 78 ? -10.897 -16.024 38.896 1.00 44.72 78 CYS A N 1
ATOM 606 C CA . CYS A 1 78 ? -10.490 -14.749 38.324 1.00 44.72 78 CYS A CA 1
ATOM 607 C C . CYS A 1 78 ? -9.964 -13.840 39.447 1.00 44.72 78 CYS A C 1
ATOM 609 O O . CYS A 1 78 ? -10.742 -13.341 40.259 1.00 44.72 78 CYS A O 1
ATOM 611 N N . GLY A 1 79 ? -8.633 -13.666 39.515 1.00 40.41 79 GLY A N 1
ATOM 612 C CA . GLY A 1 79 ? -7.979 -12.646 40.354 1.00 40.41 79 GLY A CA 1
ATOM 613 C C . GLY A 1 79 ? -7.126 -13.106 41.552 1.00 40.41 79 GLY A C 1
ATOM 614 O O . GLY A 1 79 ? -6.980 -12.343 42.510 1.00 40.41 79 GLY A O 1
ATOM 615 N N . ILE A 1 80 ? -6.523 -14.305 41.552 1.00 37.66 80 ILE A N 1
ATOM 616 C CA . ILE A 1 80 ? -5.618 -14.708 42.651 1.00 37.66 80 ILE A CA 1
ATOM 617 C C . ILE A 1 80 ? -4.266 -13.978 42.539 1.00 37.66 80 ILE A C 1
ATOM 619 O O . ILE A 1 80 ? -3.379 -14.398 41.804 1.00 37.66 80 ILE A O 1
ATOM 623 N N . LEU A 1 81 ? -4.067 -12.922 43.333 1.00 38.12 81 LEU A N 1
ATOM 624 C CA . LEU A 1 81 ? -2.748 -12.313 43.561 1.00 38.12 81 LEU A CA 1
ATOM 625 C C . LEU A 1 81 ? -2.228 -12.665 44.952 1.00 38.12 81 LEU A C 1
ATOM 627 O O . LEU A 1 81 ? -2.523 -11.958 45.902 1.00 38.12 81 LEU A O 1
ATOM 631 N N . SER A 1 82 ? -1.484 -13.761 45.100 1.00 33.53 82 SER A N 1
ATOM 632 C CA . SER A 1 82 ? -0.955 -14.287 46.372 1.00 33.53 82 SER A CA 1
ATOM 633 C C . SER A 1 82 ? -0.086 -13.296 47.167 1.00 33.53 82 SER A C 1
ATOM 635 O O . SER A 1 82 ? 1.023 -12.991 46.739 1.00 33.53 82 SER A O 1
ATOM 637 N N . ASN A 1 83 ? -0.584 -12.838 48.328 1.00 32.09 83 ASN A N 1
ATOM 638 C CA . ASN A 1 83 ? 0.116 -12.682 49.618 1.00 32.09 83 ASN A CA 1
ATOM 639 C C . ASN A 1 83 ? -0.683 -11.775 50.575 1.00 32.09 83 ASN A C 1
ATOM 641 O O . ASN A 1 83 ? -1.089 -10.680 50.203 1.00 32.09 83 ASN A O 1
ATOM 645 N N . GLY A 1 84 ? -0.851 -12.216 51.827 1.00 36.09 84 GLY A N 1
ATOM 646 C CA . GLY A 1 84 ? -1.244 -11.360 52.955 1.00 36.09 84 GLY A CA 1
ATOM 647 C C . GLY A 1 84 ? -2.743 -11.304 53.274 1.00 36.09 84 GLY A C 1
ATOM 648 O O . GLY A 1 84 ? -3.585 -11.125 52.400 1.00 36.09 84 GLY A O 1
ATOM 649 N N . ALA A 1 85 ? -3.057 -11.472 54.558 1.00 34.84 85 ALA A N 1
ATOM 650 C CA . ALA A 1 85 ? -4.397 -11.525 55.126 1.00 34.84 85 ALA A CA 1
ATOM 651 C C . ALA A 1 85 ? -5.157 -10.195 54.980 1.00 34.84 85 ALA A C 1
ATOM 653 O O . ALA A 1 85 ? -4.876 -9.247 55.702 1.00 34.84 85 ALA A O 1
ATOM 654 N N . LEU A 1 86 ? -6.142 -10.158 54.084 1.00 40.91 86 LEU A N 1
ATOM 655 C CA . LEU A 1 86 ? -7.228 -9.177 54.005 1.00 40.91 86 LEU A CA 1
ATOM 656 C C . LEU A 1 86 ? -8.434 -9.885 53.368 1.00 40.91 86 LEU A C 1
ATOM 658 O O . LEU A 1 86 ? -8.260 -10.867 52.647 1.00 40.91 86 LEU A O 1
ATOM 662 N N . ILE A 1 87 ? -9.646 -9.441 53.703 1.00 46.34 87 ILE A N 1
ATOM 663 C CA . ILE A 1 87 ? -10.920 -10.104 53.388 1.00 46.34 87 ILE A CA 1
ATOM 664 C C . ILE A 1 87 ? -10.975 -10.448 51.887 1.00 46.34 87 ILE A C 1
ATOM 666 O O . ILE A 1 87 ? -10.988 -9.574 51.021 1.00 46.34 87 ILE A O 1
ATOM 670 N N . ASN A 1 88 ? -10.961 -11.747 51.580 1.00 54.12 88 ASN A N 1
ATOM 671 C CA . ASN A 1 88 ? -11.163 -12.252 50.227 1.00 54.12 88 ASN A CA 1
ATOM 672 C C . ASN A 1 88 ? -12.667 -12.344 49.993 1.00 54.12 88 ASN A C 1
ATOM 674 O O . ASN A 1 88 ? -13.345 -13.118 50.668 1.00 54.12 88 ASN A O 1
ATOM 678 N N . ARG A 1 89 ? -13.193 -11.576 49.040 1.00 60.03 89 ARG A N 1
ATOM 679 C CA . ARG A 1 89 ? -14.582 -11.711 48.607 1.00 60.03 89 ARG A CA 1
ATOM 680 C C . ARG A 1 89 ? -14.623 -12.742 47.499 1.00 60.03 89 ARG A C 1
ATOM 682 O O . ARG A 1 89 ? -14.124 -12.497 46.407 1.00 60.03 89 ARG A O 1
ATOM 689 N N . THR A 1 90 ? -15.221 -13.890 47.767 1.00 58.59 90 THR A N 1
ATOM 690 C CA . THR A 1 90 ? -15.692 -14.758 46.683 1.00 58.59 90 THR A CA 1
ATOM 691 C C . THR A 1 90 ? -17.052 -14.224 46.243 1.00 58.59 90 THR A C 1
ATOM 693 O O . THR A 1 90 ? -17.860 -13.918 47.102 1.00 58.59 90 THR A O 1
ATOM 696 N N . ILE A 1 91 ? -17.310 -14.056 44.956 1.00 60.22 91 ILE A N 1
ATOM 697 C CA . ILE A 1 91 ? -18.566 -13.607 44.360 1.00 60.22 91 ILE A CA 1
ATOM 698 C C . ILE A 1 91 ? -18.944 -14.685 43.362 1.00 60.22 91 ILE A C 1
ATOM 700 O O . ILE A 1 91 ? -18.299 -14.851 42.337 1.00 60.22 91 ILE A O 1
ATOM 704 N N . LYS A 1 92 ? -19.994 -15.440 43.646 1.00 64.19 92 LYS A N 1
ATOM 705 C CA . LYS A 1 92 ? -20.523 -16.382 42.667 1.00 64.19 92 LYS A CA 1
ATOM 706 C C . LYS A 1 92 ? -21.376 -15.630 41.642 1.00 64.19 92 LYS A C 1
ATOM 708 O O . LYS A 1 92 ? -22.358 -14.990 42.006 1.00 64.19 92 LYS A O 1
ATOM 713 N N . ILE A 1 93 ? -20.996 -15.690 40.370 1.00 66.12 93 ILE A N 1
ATOM 714 C CA . ILE A 1 93 ? -21.791 -15.206 39.237 1.00 66.12 93 ILE A CA 1
ATOM 715 C C . ILE A 1 93 ? -22.130 -16.459 38.429 1.00 66.12 93 ILE A C 1
ATOM 717 O O . ILE A 1 93 ? -21.343 -16.916 37.606 1.00 66.12 93 ILE A O 1
ATOM 721 N N . SER A 1 94 ? -23.305 -17.045 38.692 1.00 63.81 94 SER A N 1
ATOM 722 C CA . SER A 1 94 ? -23.773 -18.277 38.034 1.00 63.81 94 SER A CA 1
ATOM 723 C C . SER A 1 94 ? -22.903 -19.493 38.401 1.00 63.81 94 SER A C 1
ATOM 725 O O . SER A 1 94 ? -22.702 -19.755 39.588 1.00 63.81 94 SER A O 1
ATOM 727 N N . ALA A 1 95 ? -22.420 -20.265 37.423 1.00 59.12 95 ALA A N 1
ATOM 728 C CA . ALA A 1 95 ? -21.485 -21.372 37.639 1.00 59.12 95 ALA A CA 1
ATOM 729 C C . ALA A 1 95 ? -20.046 -20.907 37.951 1.00 59.12 95 ALA A C 1
ATOM 731 O O . ALA A 1 95 ? -19.251 -21.708 38.442 1.00 59.12 95 ALA A O 1
ATOM 732 N N . ASN A 1 96 ? -19.723 -19.631 37.715 1.00 60.09 96 ASN A N 1
ATOM 733 C CA . ASN A 1 96 ? -18.381 -19.090 37.907 1.00 60.09 96 ASN A CA 1
ATOM 734 C C . ASN A 1 96 ? -18.219 -18.483 39.304 1.00 60.09 96 ASN A C 1
ATOM 736 O O . ASN A 1 96 ? -19.123 -17.840 39.848 1.00 60.09 96 ASN A O 1
ATOM 740 N N . TYR A 1 97 ? -17.034 -18.676 39.877 1.00 59.97 97 TYR A N 1
ATOM 741 C CA . TYR A 1 97 ? -16.633 -18.080 41.142 1.00 59.97 97 TYR A CA 1
ATOM 742 C C . TYR A 1 97 ? -15.662 -16.938 40.852 1.00 59.97 97 TYR A C 1
ATOM 744 O O . TYR A 1 97 ? -14.711 -17.082 40.097 1.00 59.97 97 TYR A O 1
ATOM 752 N N . LEU A 1 98 ? -15.893 -15.780 41.449 1.00 62.88 98 LEU A N 1
ATOM 753 C CA . LEU A 1 98 ? -15.042 -14.616 41.280 1.00 62.88 98 LEU A CA 1
ATOM 754 C C . LEU A 1 98 ? -14.372 -14.282 42.605 1.00 62.88 98 LEU A C 1
ATOM 756 O O . LEU A 1 98 ? -15.051 -13.966 43.569 1.00 62.88 98 LEU A O 1
ATOM 760 N N . HIS A 1 99 ? -13.047 -14.304 42.671 1.00 60.62 99 HIS A N 1
ATOM 761 C CA . HIS A 1 99 ? -12.328 -13.959 43.896 1.00 60.62 99 HIS A CA 1
ATOM 762 C C . HIS A 1 99 ? -11.750 -12.551 43.796 1.00 60.62 99 HIS A C 1
ATOM 764 O O . HIS A 1 99 ? -10.696 -12.339 43.206 1.00 60.62 99 HIS A O 1
ATOM 770 N N . ILE A 1 100 ? -12.414 -11.580 44.420 1.00 62.19 100 ILE A N 1
ATOM 771 C CA . ILE A 1 100 ? -11.921 -10.206 44.520 1.00 62.19 100 ILE A CA 1
ATOM 772 C C . ILE A 1 100 ? -11.251 -10.014 45.880 1.00 62.19 100 ILE A C 1
ATOM 774 O O . ILE A 1 100 ? -11.886 -10.138 46.928 1.00 62.19 100 ILE A O 1
ATOM 778 N N . ARG A 1 101 ? -9.962 -9.667 45.878 1.00 59.16 101 ARG A N 1
ATOM 779 C CA . ARG A 1 101 ? -9.276 -9.212 47.095 1.00 59.16 101 ARG A CA 1
ATOM 780 C C . ARG A 1 101 ? -9.660 -7.773 47.423 1.00 59.16 101 ARG A C 1
ATOM 782 O O . ARG A 1 101 ? -9.713 -6.936 46.527 1.00 59.16 101 ARG A O 1
ATOM 789 N N . ASP A 1 102 ? -9.819 -7.442 48.700 1.00 60.47 102 ASP A N 1
ATOM 790 C CA . ASP A 1 102 ? -10.092 -6.057 49.116 1.00 60.47 102 ASP A CA 1
ATOM 791 C C . ASP A 1 102 ? -8.977 -5.066 48.706 1.00 60.47 102 ASP A C 1
ATOM 793 O O . ASP A 1 102 ? -9.257 -3.900 48.436 1.00 60.47 102 ASP A O 1
ATOM 797 N N . SER A 1 103 ? -7.722 -5.515 48.556 1.00 54.59 103 SER A N 1
ATOM 798 C CA . SER A 1 103 ? -6.609 -4.671 48.075 1.00 54.59 103 SER A CA 1
ATOM 799 C C . SER A 1 103 ? -6.741 -4.232 46.606 1.00 54.59 103 SER A C 1
ATOM 801 O O . SER A 1 103 ? -6.133 -3.247 46.192 1.00 54.59 103 SER A O 1
ATOM 803 N N . VAL A 1 104 ? -7.566 -4.937 45.826 1.00 54.50 104 VAL A N 1
ATOM 804 C CA . VAL A 1 104 ? -7.846 -4.708 44.396 1.00 54.50 104 VAL A CA 1
ATOM 805 C C . VAL A 1 104 ? -9.055 -3.772 44.194 1.00 54.50 104 VAL A C 1
ATOM 807 O O . VAL A 1 104 ? -9.285 -3.256 43.096 1.00 54.50 104 VAL A O 1
ATOM 810 N N . ALA A 1 105 ? -9.845 -3.542 45.250 1.00 57.62 105 ALA A N 1
ATOM 811 C CA . ALA A 1 105 ? -11.250 -3.139 45.205 1.00 57.62 105 ALA A CA 1
ATOM 812 C C . ALA A 1 105 ? -11.504 -1.643 44.928 1.00 57.62 105 ALA A C 1
ATOM 814 O O . ALA A 1 105 ? -12.243 -0.965 45.643 1.00 57.62 105 ALA A O 1
ATOM 815 N N . ARG A 1 106 ? -10.962 -1.099 43.834 1.00 78.06 106 ARG A N 1
ATOM 816 C CA . ARG A 1 106 ? -11.525 0.134 43.263 1.00 78.06 106 ARG A CA 1
ATOM 817 C C . ARG A 1 106 ? -12.786 -0.244 42.494 1.00 78.06 106 ARG A C 1
ATOM 819 O O . ARG A 1 106 ? -12.753 -1.125 41.640 1.00 78.06 106 ARG A O 1
ATOM 826 N N . GLY A 1 107 ? -13.895 0.451 42.747 1.00 88.62 107 GLY A N 1
ATOM 827 C CA . GLY A 1 107 ? -15.192 0.129 42.136 1.00 88.62 107 GLY A CA 1
ATOM 828 C C . GLY A 1 107 ? -15.181 0.018 40.604 1.00 88.62 107 GLY A C 1
ATOM 829 O O . GLY A 1 107 ? -15.968 -0.732 40.038 1.00 88.62 107 GLY A O 1
ATOM 830 N N . ARG A 1 108 ? -14.251 0.703 39.921 1.00 92.12 108 ARG A N 1
ATOM 831 C CA . ARG A 1 108 ? -14.033 0.579 38.467 1.00 92.12 108 ARG A CA 1
ATOM 832 C C . ARG A 1 108 ? -13.439 -0.766 38.061 1.00 92.12 108 ARG A C 1
ATOM 834 O O . ARG A 1 108 ? -13.967 -1.393 37.151 1.00 92.12 108 ARG A O 1
ATOM 841 N N . THR A 1 109 ? -12.388 -1.201 38.751 1.00 89.25 109 THR A N 1
ATOM 842 C CA . THR A 1 109 ? -11.741 -2.508 38.574 1.00 89.25 109 THR A CA 1
ATOM 843 C C . THR A 1 109 ? -12.761 -3.623 38.778 1.00 89.25 109 THR A C 1
ATOM 845 O O . THR A 1 109 ? -12.921 -4.483 37.920 1.00 89.25 109 THR A O 1
ATOM 848 N N . ILE A 1 110 ? -13.547 -3.531 39.855 1.00 88.00 110 ILE A N 1
ATOM 849 C CA . ILE A 1 110 ? -14.657 -4.455 40.114 1.00 88.00 110 ILE A CA 1
ATOM 850 C C . ILE A 1 110 ? -15.678 -4.420 38.972 1.00 88.00 110 ILE A C 1
ATOM 852 O O . ILE A 1 110 ? -16.107 -5.468 38.508 1.00 88.00 110 ILE A O 1
ATOM 856 N N . GLY A 1 111 ? -16.049 -3.233 38.487 1.00 92.88 111 GLY A N 1
ATOM 857 C CA . GLY A 1 111 ? -16.980 -3.090 37.368 1.00 92.88 111 GLY A CA 1
ATOM 858 C C . GLY A 1 111 ? -16.505 -3.778 36.083 1.00 92.88 111 GLY A C 1
ATOM 859 O O . GLY A 1 111 ? -17.319 -4.410 35.417 1.00 92.88 111 GLY A O 1
ATOM 860 N N . ALA A 1 112 ? -15.213 -3.689 35.747 1.00 93.25 112 ALA A N 1
ATOM 861 C CA . ALA A 1 112 ? -14.637 -4.399 34.602 1.00 93.25 112 ALA A CA 1
ATOM 862 C C . ALA A 1 112 ? -14.705 -5.921 34.785 1.00 93.25 112 ALA A C 1
ATOM 864 O O . ALA A 1 112 ? -15.161 -6.629 33.894 1.00 93.25 112 ALA A O 1
ATOM 865 N N . ILE A 1 113 ? -14.318 -6.410 35.962 1.00 88.62 113 ILE A N 1
ATOM 866 C CA . ILE A 1 113 ? -14.359 -7.837 36.287 1.00 88.62 113 ILE A CA 1
ATOM 867 C C . ILE A 1 113 ? -15.798 -8.371 36.212 1.00 88.62 113 ILE A C 1
ATOM 869 O O . ILE A 1 113 ? -16.055 -9.368 35.549 1.00 88.62 113 ILE A O 1
ATOM 873 N N . VAL A 1 114 ? -16.760 -7.682 36.835 1.00 90.44 114 VAL A N 1
ATOM 874 C CA . VAL A 1 114 ? -18.176 -8.084 36.796 1.00 90.44 114 VAL A CA 1
ATOM 875 C C . VAL A 1 114 ? -18.708 -8.081 35.364 1.00 90.44 114 VAL A C 1
ATOM 877 O O . VAL A 1 114 ? -19.458 -8.981 35.008 1.00 90.44 114 VAL A O 1
ATOM 880 N N . ALA A 1 115 ? -18.328 -7.105 34.533 1.00 94.25 115 ALA A N 1
ATOM 881 C CA . ALA A 1 115 ? -18.731 -7.073 33.128 1.00 94.25 115 ALA A CA 1
ATOM 882 C C . ALA A 1 115 ? -18.209 -8.285 32.338 1.00 94.25 115 ALA A C 1
ATOM 884 O O . ALA A 1 115 ? -18.962 -8.873 31.560 1.00 94.25 115 ALA A O 1
ATOM 885 N N . HIS A 1 116 ? -16.954 -8.669 32.570 1.00 94.00 116 HIS A N 1
ATOM 886 C CA . HIS A 1 116 ? -16.330 -9.834 31.954 1.00 94.00 116 HIS A CA 1
ATOM 887 C C . HIS A 1 116 ? -17.022 -11.139 32.397 1.00 94.00 116 HIS A C 1
ATOM 889 O O . HIS A 1 116 ? -17.548 -11.877 31.566 1.00 94.00 116 HIS A O 1
ATOM 895 N N . GLU A 1 117 ? -17.151 -11.379 33.705 1.00 89.56 117 GLU A N 1
ATOM 896 C CA . GLU A 1 117 ? -17.783 -12.601 34.234 1.00 89.56 117 GLU A CA 1
ATOM 897 C C . GLU A 1 117 ? -19.268 -12.724 33.884 1.00 89.56 117 GLU A C 1
ATOM 899 O O . GLU A 1 117 ? -19.762 -13.802 33.553 1.00 89.56 117 GLU A O 1
ATOM 904 N N . LEU A 1 118 ? -20.005 -11.610 33.926 1.00 91.44 118 LEU A N 1
ATOM 905 C CA . LEU A 1 118 ? -21.402 -11.586 33.499 1.00 91.44 118 LEU A CA 1
ATOM 906 C C . LEU A 1 118 ? -21.532 -11.989 32.029 1.00 91.44 118 LEU A C 1
ATOM 908 O O . LEU A 1 118 ? -22.506 -12.634 31.643 1.00 91.44 118 LEU A O 1
ATOM 912 N N . THR A 1 119 ? -20.550 -11.629 31.207 1.00 95.25 119 THR A N 1
ATOM 913 C CA . THR A 1 119 ? -20.552 -11.986 29.793 1.00 95.25 119 THR A CA 1
ATOM 914 C C . THR A 1 119 ? -20.293 -13.473 29.582 1.00 95.25 119 THR A C 1
ATOM 916 O O . THR A 1 119 ? -20.962 -14.059 28.731 1.00 95.25 119 THR A O 1
ATOM 919 N N . HIS A 1 120 ? -19.437 -14.118 30.385 1.00 92.62 120 HIS A N 1
ATOM 920 C CA . HIS A 1 120 ? -19.329 -15.585 30.388 1.00 92.62 120 HIS A CA 1
ATOM 921 C C . HIS A 1 120 ? -20.691 -16.243 30.643 1.00 92.62 120 HIS A C 1
ATOM 923 O O . HIS A 1 120 ? -21.093 -17.120 29.879 1.00 92.62 120 HIS A O 1
ATOM 929 N N . ASP A 1 121 ? -21.453 -15.782 31.644 1.00 90.69 121 ASP A N 1
ATOM 930 C CA . ASP A 1 121 ? -22.804 -16.303 31.918 1.00 90.69 121 ASP A CA 1
ATOM 931 C C . ASP A 1 121 ? -23.769 -16.082 30.738 1.00 90.69 121 ASP A C 1
ATOM 933 O O . ASP A 1 121 ? -24.529 -16.984 30.367 1.00 90.69 121 ASP A O 1
ATOM 937 N N . VAL A 1 122 ? -23.721 -14.908 30.096 1.00 93.94 122 VAL A N 1
ATOM 938 C CA . VAL A 1 122 ? -24.529 -14.627 28.898 1.00 93.94 122 VAL A CA 1
ATOM 939 C C . VAL A 1 122 ? -24.155 -15.572 27.753 1.00 93.94 122 VAL A C 1
ATOM 941 O O . VAL A 1 122 ? -25.056 -16.180 27.170 1.00 93.94 122 VAL A O 1
ATOM 944 N N . LEU A 1 123 ? -22.866 -15.741 27.446 1.00 94.94 123 LEU A N 1
ATOM 945 C CA . LEU A 1 123 ? -22.386 -16.633 26.386 1.00 94.94 123 LEU A CA 1
ATOM 946 C C . LEU A 1 123 ? -22.758 -18.095 26.670 1.00 94.94 123 LEU A C 1
ATOM 948 O O . LEU A 1 123 ? -23.351 -18.756 25.812 1.00 94.94 123 LEU A O 1
ATOM 952 N N . PHE A 1 124 ? -22.524 -18.569 27.894 1.00 92.62 124 PHE A N 1
ATOM 953 C CA . PHE A 1 124 ? -22.878 -19.921 28.318 1.00 92.62 124 PHE A CA 1
ATOM 954 C C . PHE A 1 124 ? -24.385 -20.180 28.200 1.00 92.62 124 PHE A C 1
ATOM 956 O O . PHE A 1 124 ? -24.804 -21.200 27.653 1.00 92.62 124 PHE A O 1
ATOM 963 N N . SER A 1 125 ? -25.226 -19.214 28.596 1.00 92.38 125 SER A N 1
ATOM 964 C CA . SER A 1 125 ? -26.689 -19.318 28.458 1.00 92.38 125 SER A CA 1
ATOM 965 C C . SER A 1 125 ? -27.176 -19.424 27.005 1.00 92.38 125 SER A C 1
ATOM 967 O O . SER A 1 125 ? -28.322 -19.801 26.756 1.00 92.38 125 SER A O 1
ATOM 969 N N . LYS A 1 126 ? -26.312 -19.091 26.041 1.00 95.62 126 LYS A N 1
ATOM 970 C CA . LYS A 1 126 ? -26.554 -19.197 24.597 1.00 95.62 126 LYS A CA 1
ATOM 971 C C . LYS A 1 126 ? -25.876 -20.418 23.972 1.00 95.62 126 LYS A C 1
ATOM 973 O O . LYS A 1 126 ? -25.891 -20.546 22.749 1.00 95.62 126 LYS A O 1
ATOM 978 N N . GLY A 1 127 ? -25.297 -21.304 24.786 1.00 95.19 127 GLY A N 1
ATOM 979 C CA . GLY A 1 127 ? -24.549 -22.473 24.324 1.00 95.19 127 GLY A CA 1
ATOM 980 C C . GLY A 1 127 ? -23.260 -22.106 23.588 1.00 95.19 127 GLY A C 1
ATOM 981 O O . GLY A 1 127 ? -22.828 -22.843 22.705 1.00 95.19 127 GLY A O 1
ATOM 982 N N . ILE A 1 128 ? -22.679 -20.942 23.887 1.00 95.12 128 ILE A N 1
ATOM 983 C CA . ILE A 1 128 ? -21.431 -20.478 23.288 1.00 95.12 128 ILE A CA 1
ATOM 984 C C . ILE A 1 128 ? -20.294 -20.801 24.249 1.00 95.12 128 ILE A C 1
ATOM 986 O O . ILE A 1 128 ? -20.230 -20.243 25.340 1.00 95.12 128 ILE A O 1
ATOM 990 N N . GLN A 1 129 ? -19.391 -21.676 23.816 1.00 93.00 129 GLN A N 1
ATOM 991 C CA . GLN A 1 129 ? -18.178 -22.021 24.545 1.00 93.00 129 GLN A CA 1
ATOM 992 C C . GLN A 1 129 ? -17.058 -22.304 23.540 1.00 93.00 129 GLN A C 1
ATOM 994 O O . GLN A 1 129 ? -17.293 -22.933 22.505 1.00 93.00 129 GLN A O 1
ATOM 999 N N . ARG A 1 130 ? -15.850 -21.812 23.821 1.00 91.31 130 ARG A N 1
ATOM 1000 C CA . ARG A 1 130 ? -14.628 -22.100 23.051 1.00 91.31 130 ARG A CA 1
ATOM 1001 C C . ARG A 1 130 ? -13.560 -22.713 23.961 1.00 91.31 130 ARG A C 1
ATOM 1003 O O . ARG A 1 130 ? -13.771 -22.847 25.165 1.00 91.31 130 ARG A O 1
ATOM 1010 N N . GLU A 1 131 ? -12.424 -23.092 23.381 1.00 91.06 131 GLU A N 1
ATOM 1011 C CA . GLU A 1 131 ? -11.213 -23.395 24.154 1.00 91.06 131 GLU A CA 1
ATOM 1012 C C . GLU A 1 131 ? -10.854 -22.213 25.058 1.00 91.06 131 GLU A C 1
ATOM 1014 O O . GLU A 1 131 ? -11.098 -21.069 24.678 1.00 91.06 131 GLU A O 1
ATOM 1019 N N . HIS A 1 132 ? -10.290 -22.500 26.233 1.00 86.19 132 HIS A N 1
ATOM 1020 C CA . HIS A 1 132 ? -10.122 -21.552 27.338 1.00 86.19 132 HIS A CA 1
ATOM 1021 C C . HIS A 1 132 ? -9.664 -20.155 26.885 1.00 86.19 132 HIS A C 1
ATOM 1023 O O . HIS A 1 132 ? -10.424 -19.199 27.004 1.00 86.19 132 HIS A O 1
ATOM 1029 N N . ASP A 1 133 ? -8.491 -20.038 26.262 1.00 87.81 133 ASP A N 1
ATOM 1030 C CA . ASP A 1 133 ? -7.927 -18.729 25.901 1.00 87.81 133 ASP A CA 1
ATOM 1031 C C . ASP A 1 133 ? -8.769 -17.996 24.844 1.00 87.81 133 ASP A C 1
ATOM 1033 O O . ASP A 1 133 ? -9.022 -16.795 24.949 1.00 87.81 133 ASP A O 1
ATOM 1037 N N . ALA A 1 134 ? -9.285 -18.727 23.852 1.00 91.00 134 ALA A N 1
ATOM 1038 C CA . ALA A 1 134 ? -10.172 -18.168 22.834 1.00 91.00 134 ALA A CA 1
ATOM 1039 C C . ALA A 1 134 ? -11.536 -17.751 23.407 1.00 91.00 134 ALA A C 1
ATOM 1041 O O . ALA A 1 134 ? -12.192 -16.864 22.851 1.00 91.00 134 ALA A O 1
ATOM 1042 N N . ASN A 1 135 ? -11.979 -18.404 24.484 1.00 93.19 135 ASN A N 1
ATOM 1043 C CA . ASN A 1 135 ? -13.203 -18.079 25.199 1.00 93.19 135 ASN A CA 1
ATOM 1044 C C . ASN A 1 135 ? -13.039 -16.760 25.957 1.00 93.19 135 ASN A C 1
ATOM 1046 O O . ASN A 1 135 ? -13.887 -15.888 25.824 1.00 93.19 135 ASN A O 1
ATOM 1050 N N . GLU A 1 136 ? -11.917 -16.568 26.648 1.00 93.94 136 GLU A N 1
ATOM 1051 C CA . GLU A 1 136 ? -11.630 -15.334 27.382 1.00 93.94 136 GLU A CA 1
ATOM 1052 C C . GLU A 1 136 ? -11.544 -14.095 26.473 1.00 93.94 136 GLU A C 1
ATOM 1054 O O . GLU A 1 136 ? -12.180 -13.067 26.727 1.00 93.94 136 GLU A O 1
ATOM 1059 N N . THR A 1 137 ? -10.825 -14.195 25.348 1.00 95.81 137 THR A N 1
ATOM 1060 C CA . THR A 1 137 ? -10.757 -13.108 24.356 1.00 95.81 137 THR A CA 1
ATOM 1061 C C . THR A 1 137 ? -12.131 -12.811 23.742 1.00 95.81 137 THR A C 1
ATOM 1063 O O . THR A 1 137 ? -12.488 -11.649 23.523 1.00 95.81 137 THR A O 1
ATOM 1066 N N . LEU A 1 138 ? -12.931 -13.850 23.470 1.00 97.00 138 LEU A N 1
ATOM 1067 C CA . LEU A 1 138 ? -14.295 -13.686 22.970 1.00 97.00 138 LEU A CA 1
ATOM 1068 C C . LEU A 1 138 ? -15.203 -13.011 24.003 1.00 97.00 138 LEU A C 1
ATOM 1070 O O . LEU A 1 138 ? -16.020 -12.178 23.616 1.00 97.00 138 LEU A O 1
ATOM 1074 N N . THR A 1 139 ? -15.054 -13.337 25.286 1.00 96.81 139 THR A N 1
ATOM 1075 C CA . THR A 1 139 ? -15.820 -12.747 26.388 1.00 96.81 139 THR A CA 1
ATOM 1076 C C . THR A 1 139 ? -15.570 -11.249 26.514 1.00 96.81 139 THR A C 1
ATOM 1078 O O . THR A 1 139 ? -16.525 -10.483 26.658 1.00 96.81 139 THR A O 1
ATOM 1081 N N . ASP A 1 140 ? -14.332 -10.780 26.360 1.00 97.56 140 ASP A N 1
ATOM 1082 C CA . ASP A 1 140 ? -14.053 -9.338 26.332 1.00 97.56 140 ASP A CA 1
ATOM 1083 C C . ASP A 1 140 ? -14.736 -8.636 25.146 1.00 97.56 140 ASP A C 1
ATOM 1085 O O . ASP A 1 140 ? -15.362 -7.583 25.312 1.00 97.56 140 ASP A O 1
ATOM 1089 N N . LEU A 1 141 ? -14.668 -9.225 23.946 1.00 98.25 141 LEU A N 1
ATOM 1090 C CA . LEU A 1 141 ? -15.335 -8.672 22.762 1.00 98.25 141 LEU A CA 1
ATOM 1091 C C . LEU A 1 141 ? -16.865 -8.677 22.924 1.00 98.25 141 LEU A C 1
ATOM 1093 O O . LEU A 1 141 ? -17.542 -7.699 22.596 1.00 98.25 141 LEU A O 1
ATOM 1097 N N . ALA A 1 142 ? -17.417 -9.765 23.454 1.00 98.19 142 ALA A N 1
ATOM 1098 C CA . ALA A 1 142 ? -18.836 -9.902 23.747 1.00 98.19 142 ALA A CA 1
ATOM 1099 C C . ALA A 1 142 ? -19.292 -8.902 24.818 1.00 98.19 142 ALA A C 1
ATOM 1101 O O . ALA A 1 142 ? -20.384 -8.354 24.695 1.00 98.19 142 ALA A O 1
ATOM 1102 N N . SER A 1 143 ? -18.443 -8.576 25.798 1.00 98.31 143 SER A N 1
ATOM 1103 C CA . SER A 1 143 ? -18.737 -7.560 26.816 1.00 98.31 143 SER A CA 1
ATOM 1104 C C . SER A 1 143 ? -18.954 -6.197 26.160 1.00 98.31 143 SER A C 1
ATOM 1106 O O . SER A 1 143 ? -19.886 -5.471 26.502 1.00 98.31 143 SER A O 1
ATOM 1108 N N . ILE A 1 144 ? -18.135 -5.857 25.161 1.00 98.38 144 ILE A N 1
ATOM 1109 C CA . ILE A 1 144 ? -18.308 -4.640 24.362 1.00 98.38 144 ILE A CA 1
ATOM 1110 C C . ILE A 1 144 ? -19.615 -4.696 23.558 1.00 98.38 144 ILE A C 1
ATOM 1112 O O . ILE A 1 144 ? -20.374 -3.728 23.582 1.00 98.38 144 ILE A O 1
ATOM 1116 N N . ALA A 1 145 ? -19.903 -5.817 22.887 1.00 98.25 145 ALA A N 1
ATOM 1117 C CA . ALA A 1 145 ? -21.140 -6.005 22.121 1.00 98.25 145 ALA A CA 1
ATOM 1118 C C . ALA A 1 145 ? -22.406 -5.905 22.994 1.00 98.25 145 ALA A C 1
ATOM 1120 O O . ALA A 1 145 ? -23.425 -5.383 22.550 1.00 98.25 145 ALA A O 1
ATOM 1121 N N . LEU A 1 146 ? -22.336 -6.337 24.253 1.00 98.38 146 LEU A N 1
ATOM 1122 C CA . LEU A 1 146 ? -23.404 -6.221 25.249 1.00 98.38 146 LEU A CA 1
ATOM 1123 C C . LEU A 1 146 ? -23.492 -4.829 25.897 1.00 98.38 146 LEU A C 1
ATOM 1125 O O . LEU A 1 146 ? -24.157 -4.676 26.916 1.00 98.38 146 LEU A O 1
ATOM 1129 N N . GLY A 1 147 ? -22.813 -3.818 25.349 1.00 98.06 147 GLY A N 1
ATOM 1130 C CA . GLY A 1 147 ? -22.853 -2.449 25.862 1.00 98.06 147 GLY A CA 1
ATOM 1131 C C . GLY A 1 147 ? -21.993 -2.214 27.110 1.00 98.06 147 GLY A C 1
ATOM 1132 O O . GLY A 1 147 ? -21.952 -1.099 27.626 1.00 98.06 147 GLY A O 1
ATOM 1133 N N . LEU A 1 148 ? -21.243 -3.209 27.592 1.00 98.31 148 LEU A N 1
ATOM 1134 C CA . LEU A 1 148 ? -20.450 -3.122 28.826 1.00 98.31 148 LEU A CA 1
ATOM 1135 C C . LEU A 1 148 ? -19.025 -2.582 28.609 1.00 98.31 148 LEU A C 1
ATOM 1137 O O . LEU A 1 148 ? -18.246 -2.480 29.557 1.00 98.31 148 LEU A O 1
ATOM 1141 N N . GLY A 1 149 ? -18.671 -2.179 27.385 1.00 97.75 149 GLY A N 1
ATOM 1142 C CA . GLY A 1 149 ? -17.310 -1.761 27.025 1.00 97.75 149 GLY A CA 1
ATOM 1143 C C . GLY A 1 149 ? -16.735 -0.623 27.882 1.00 97.75 149 GLY A C 1
ATOM 1144 O O . GLY A 1 149 ? -15.548 -0.636 28.202 1.00 97.75 149 GLY A O 1
ATOM 1145 N N . LYS A 1 150 ? -17.564 0.325 28.346 1.00 98.19 150 LYS A N 1
ATOM 1146 C CA . LYS A 1 150 ? -17.109 1.409 29.242 1.00 98.19 150 LYS A CA 1
ATOM 1147 C C . LYS A 1 150 ? -16.637 0.902 30.599 1.00 98.19 150 LYS A C 1
ATOM 1149 O O . LYS A 1 150 ? -15.716 1.480 31.170 1.00 98.19 150 LYS A O 1
ATOM 1154 N N . LEU A 1 151 ? -17.256 -0.156 31.126 1.00 97.25 151 LEU A N 1
ATOM 1155 C CA . LEU A 1 151 ? -16.841 -0.766 32.390 1.00 97.25 151 LEU A CA 1
ATOM 1156 C C . LEU A 1 151 ? -15.454 -1.374 32.244 1.00 97.25 151 LEU A C 1
ATOM 1158 O O . LEU A 1 151 ? -14.579 -1.053 33.046 1.00 97.25 151 LEU A O 1
ATOM 1162 N N . ILE A 1 152 ? -15.259 -2.161 31.181 1.00 96.31 152 ILE A N 1
ATOM 1163 C CA . ILE A 1 152 ? -13.977 -2.783 30.850 1.00 96.31 152 ILE A CA 1
ATOM 1164 C C . ILE A 1 152 ? -12.898 -1.706 30.688 1.00 96.31 152 ILE A C 1
ATOM 1166 O O . ILE A 1 152 ? -11.903 -1.732 31.404 1.00 96.31 152 ILE A O 1
ATOM 1170 N N . LEU A 1 153 ? -13.121 -0.692 29.845 1.00 96.88 153 LEU A N 1
ATOM 1171 C CA . LEU A 1 153 ? -12.143 0.378 29.604 1.00 96.88 153 LEU A CA 1
ATOM 1172 C C . LEU A 1 153 ? -11.808 1.186 30.869 1.00 96.88 153 LEU A C 1
ATOM 1174 O O . LEU A 1 153 ? -10.647 1.512 31.105 1.00 96.88 153 LEU A O 1
ATOM 1178 N N . ASN A 1 154 ? -12.801 1.498 31.706 1.00 96.44 154 ASN A N 1
ATOM 1179 C CA . ASN A 1 154 ? -12.591 2.266 32.936 1.00 96.44 154 ASN A CA 1
ATOM 1180 C C . ASN A 1 154 ? -11.883 1.486 34.047 1.00 96.44 154 ASN A C 1
ATOM 1182 O O . ASN A 1 154 ? -11.258 2.112 34.905 1.00 96.44 154 ASN A O 1
ATOM 1186 N N . GLY A 1 155 ? -12.038 0.162 34.080 1.00 93.12 155 GLY A N 1
ATOM 1187 C CA . GLY A 1 155 ? -11.406 -0.715 35.066 1.00 93.12 155 GLY A CA 1
ATOM 1188 C C . GLY A 1 155 ? -10.152 -1.426 34.563 1.00 93.12 155 GLY A C 1
ATOM 1189 O O . GLY A 1 155 ? -9.497 -2.085 35.362 1.00 93.12 155 GLY A O 1
ATOM 1190 N N . ARG A 1 156 ? -9.806 -1.290 33.273 1.00 91.25 156 ARG A N 1
ATOM 1191 C CA . ARG A 1 156 ? -8.704 -2.016 32.628 1.00 91.25 156 ARG A CA 1
ATOM 1192 C C . ARG A 1 156 ? -7.368 -1.799 33.315 1.00 91.25 156 ARG A C 1
ATOM 1194 O O . ARG A 1 156 ? -6.661 -2.766 33.557 1.00 91.25 156 ARG A O 1
ATOM 1201 N N . VAL A 1 157 ? -7.006 -0.547 33.577 1.00 86.38 157 VAL A N 1
ATOM 1202 C CA . VAL A 1 157 ? -5.715 -0.208 34.180 1.00 86.38 157 VAL A CA 1
ATOM 1203 C C . VAL A 1 157 ? -5.919 0.062 35.655 1.00 86.38 157 VAL A C 1
ATOM 1205 O O . VAL A 1 157 ? -6.640 0.982 36.045 1.00 86.38 157 VAL A O 1
ATOM 1208 N N . THR A 1 158 ? -5.271 -0.749 36.480 1.00 81.75 158 THR A N 1
ATOM 1209 C CA . THR A 1 158 ? -5.368 -0.645 37.930 1.00 81.75 158 THR A CA 1
ATOM 1210 C C . THR A 1 158 ? -3.985 -0.741 38.552 1.00 81.75 158 THR A C 1
ATOM 1212 O O . THR A 1 158 ? -3.150 -1.540 38.141 1.00 81.75 158 THR A O 1
ATOM 1215 N N . GLU A 1 159 ? -3.733 0.103 39.543 1.00 77.06 159 GLU A N 1
ATOM 1216 C CA . GLU A 1 159 ? -2.474 0.125 40.278 1.00 77.06 159 GLU A CA 1
ATOM 1217 C C . GLU A 1 159 ? -2.658 -0.628 41.594 1.00 77.06 159 GLU A C 1
ATOM 1219 O O . GLU A 1 159 ? -3.564 -0.305 42.367 1.00 77.06 159 GLU A O 1
ATOM 1224 N N . MET A 1 160 ? -1.830 -1.644 41.825 1.00 71.25 160 MET A N 1
ATOM 1225 C CA . MET A 1 160 ? -1.815 -2.454 43.045 1.00 71.25 160 MET A CA 1
ATOM 1226 C C . MET A 1 160 ? -0.377 -2.733 43.432 1.00 71.25 160 MET A C 1
ATOM 1228 O O . MET A 1 160 ? 0.409 -3.151 42.584 1.00 71.25 160 MET A O 1
ATOM 1232 N N . ASP A 1 161 ? -0.038 -2.512 44.700 1.00 76.12 161 ASP A N 1
ATOM 1233 C CA . ASP A 1 161 ? 1.310 -2.736 45.233 1.00 76.12 161 ASP A CA 1
ATOM 1234 C C . ASP A 1 161 ? 2.405 -2.052 44.389 1.00 76.12 161 ASP A C 1
ATOM 1236 O O . ASP A 1 161 ? 3.453 -2.632 44.105 1.00 76.12 161 ASP A O 1
ATOM 1240 N N . ASN A 1 162 ? 2.134 -0.817 43.939 1.00 77.88 162 ASN A N 1
ATOM 1241 C CA . ASN A 1 162 ? 2.981 -0.030 43.029 1.00 77.88 162 ASN A CA 1
ATOM 1242 C C . ASN A 1 162 ? 3.260 -0.706 41.667 1.00 77.88 162 ASN A C 1
ATOM 1244 O O . ASN A 1 162 ? 4.225 -0.362 40.984 1.00 77.88 162 ASN A O 1
ATOM 1248 N N . LYS A 1 163 ? 2.434 -1.676 41.258 1.00 76.12 163 LYS A N 1
ATOM 1249 C CA . LYS A 1 163 ? 2.461 -2.306 39.934 1.00 76.12 163 LYS A CA 1
ATOM 1250 C C . LYS A 1 163 ? 1.200 -1.960 39.157 1.00 76.12 163 LYS A C 1
ATOM 1252 O O . LYS A 1 163 ? 0.098 -1.950 39.704 1.00 76.12 163 LYS A O 1
ATOM 1257 N N . ILE A 1 164 ? 1.370 -1.703 37.865 1.00 80.50 164 ILE A N 1
ATOM 1258 C CA . ILE A 1 164 ? 0.264 -1.493 36.935 1.00 80.50 164 ILE A CA 1
ATOM 1259 C C . ILE A 1 164 ? -0.173 -2.854 36.400 1.00 80.50 164 ILE A C 1
ATOM 1261 O O . ILE A 1 164 ? 0.634 -3.596 35.843 1.00 80.50 164 ILE A O 1
ATOM 1265 N N . TRP A 1 165 ? -1.454 -3.162 36.562 1.00 79.50 165 TRP A N 1
ATOM 1266 C CA . TRP A 1 165 ? -2.093 -4.360 36.038 1.00 79.50 165 TRP A CA 1
ATOM 1267 C C . TRP A 1 165 ? -3.078 -3.982 34.938 1.00 79.50 165 TRP A C 1
ATOM 1269 O O . TRP A 1 165 ? -3.783 -2.974 35.044 1.00 79.50 165 TRP A O 1
ATOM 1279 N N . HIS A 1 166 ? -3.133 -4.817 33.902 1.00 86.12 166 HIS A N 1
ATOM 1280 C CA . HIS A 1 166 ? -4.082 -4.706 32.801 1.00 86.12 166 HIS A CA 1
ATOM 1281 C C . HIS A 1 166 ? -5.095 -5.848 32.902 1.00 86.12 166 HIS A C 1
ATOM 1283 O O . HIS A 1 166 ? -4.711 -7.013 32.870 1.00 86.12 166 HIS A O 1
ATOM 1289 N N . LEU A 1 167 ? -6.374 -5.509 33.044 1.00 86.25 167 LEU A N 1
ATOM 1290 C CA . LEU A 1 167 ? -7.476 -6.467 33.035 1.00 86.25 167 LEU A CA 1
ATOM 1291 C C . LEU A 1 167 ? -8.012 -6.684 31.617 1.00 86.25 167 LEU A C 1
ATOM 1293 O O . LEU A 1 167 ? -8.094 -5.743 30.820 1.00 86.25 167 LEU A O 1
ATOM 1297 N N . GLY A 1 168 ? -8.440 -7.914 31.351 1.00 87.06 168 GLY A N 1
ATOM 1298 C CA . GLY A 1 168 ? -8.925 -8.364 30.051 1.00 87.06 168 GLY A CA 1
ATOM 1299 C C . GLY A 1 168 ? -7.849 -9.084 29.238 1.00 87.06 168 GLY A C 1
ATOM 1300 O O . GLY A 1 168 ? -6.653 -8.832 29.378 1.00 87.06 168 GLY A O 1
ATOM 1301 N N . TYR A 1 169 ? -8.313 -9.971 28.375 1.00 92.94 169 TYR A N 1
ATOM 1302 C CA . TYR A 1 169 ? -7.550 -10.837 27.489 1.00 92.94 169 TYR A CA 1
ATOM 1303 C C . TYR A 1 169 ? -7.433 -10.266 26.074 1.00 92.94 169 TYR A C 1
ATOM 1305 O O . TYR A 1 169 ? -6.535 -10.657 25.332 1.00 92.94 169 TYR A O 1
ATOM 1313 N N . LEU A 1 170 ? -8.294 -9.315 25.688 1.00 93.88 170 LEU A N 1
ATOM 1314 C CA . LEU A 1 170 ? -8.057 -8.519 24.484 1.00 93.88 170 LEU A CA 1
ATOM 1315 C C . LEU A 1 170 ? -6.861 -7.585 24.682 1.00 93.88 170 LEU A C 1
ATOM 1317 O O . LEU A 1 170 ? -6.714 -6.935 25.730 1.00 93.88 170 LEU A O 1
ATOM 1321 N N . SER A 1 171 ? -6.039 -7.457 23.636 1.00 94.75 171 SER A N 1
ATOM 1322 C CA . SER A 1 171 ? -5.003 -6.428 23.571 1.00 94.75 171 SER A CA 1
ATOM 1323 C C . SER A 1 171 ? -5.642 -5.038 23.700 1.00 94.75 171 SER A C 1
ATOM 1325 O O . SER A 1 171 ? -6.822 -4.832 23.410 1.00 94.75 171 SER A O 1
ATOM 1327 N N . GLU A 1 172 ? -4.884 -4.049 24.180 1.00 94.81 172 GLU A N 1
ATOM 1328 C CA . GLU A 1 172 ? -5.449 -2.710 24.410 1.00 94.81 172 GLU A CA 1
ATOM 1329 C C . GLU A 1 172 ? -5.941 -2.068 23.107 1.00 94.81 172 GLU A C 1
ATOM 1331 O O . GLU A 1 172 ? -6.979 -1.406 23.088 1.00 94.81 172 GLU A O 1
ATOM 1336 N N . ILE A 1 173 ? -5.215 -2.303 22.014 1.00 96.38 173 ILE A N 1
ATOM 1337 C CA . ILE A 1 173 ? -5.560 -1.784 20.695 1.00 96.38 173 ILE A CA 1
ATOM 1338 C C . ILE A 1 173 ? -6.788 -2.495 20.111 1.00 96.38 173 ILE A C 1
ATOM 1340 O O . ILE A 1 173 ? -7.683 -1.806 19.625 1.00 96.38 173 ILE A O 1
ATOM 1344 N N . ASP A 1 174 ? -6.905 -3.823 20.245 1.00 96.69 174 ASP A N 1
ATOM 1345 C CA . ASP A 1 174 ? -8.088 -4.565 19.780 1.00 96.69 174 ASP A CA 1
ATOM 1346 C C . ASP A 1 174 ? -9.336 -4.198 20.576 1.00 96.69 174 ASP A C 1
ATOM 1348 O O . ASP A 1 174 ? -10.418 -4.069 20.013 1.00 96.69 174 ASP A O 1
ATOM 1352 N N . MET A 1 175 ? -9.195 -3.984 21.884 1.00 96.75 175 MET A N 1
ATOM 1353 C CA . MET A 1 175 ? -10.298 -3.568 22.743 1.00 96.75 175 MET A CA 1
ATOM 1354 C C . MET A 1 175 ? -10.826 -2.181 22.358 1.00 96.75 175 MET A C 1
ATOM 1356 O O . MET A 1 175 ? -12.039 -1.992 22.244 1.00 96.75 175 MET A O 1
ATOM 1360 N N . VAL A 1 176 ? -9.935 -1.208 22.129 1.00 97.31 176 VAL A N 1
ATOM 1361 C CA . VAL A 1 176 ? -10.326 0.129 21.650 1.00 97.31 176 VAL A CA 1
ATOM 1362 C C . VAL A 1 176 ? -10.934 0.050 20.249 1.00 97.31 176 VAL A C 1
ATOM 1364 O O . VAL A 1 176 ? -11.956 0.693 19.992 1.00 97.31 176 VAL A O 1
ATOM 1367 N N . TYR A 1 177 ? -10.347 -0.756 19.359 1.00 97.81 177 TYR A N 1
ATOM 1368 C CA . TYR A 1 177 ? -10.872 -0.984 18.016 1.00 97.81 177 TYR A CA 1
ATOM 1369 C C . TYR A 1 177 ? -12.289 -1.563 18.062 1.00 97.81 177 TYR A C 1
ATOM 1371 O O . TYR A 1 177 ? -13.209 -0.988 17.481 1.00 97.81 177 TYR A O 1
ATOM 1379 N N . ALA A 1 178 ? -12.487 -2.642 18.819 1.00 97.94 178 ALA A N 1
ATOM 1380 C CA . ALA A 1 178 ? -13.777 -3.279 19.037 1.00 97.94 178 ALA A CA 1
ATOM 1381 C C . ALA A 1 178 ? -14.807 -2.302 19.613 1.00 97.94 178 ALA A C 1
ATOM 1383 O O . ALA A 1 178 ? -15.918 -2.210 19.093 1.00 97.94 178 ALA A O 1
ATOM 1384 N N . TYR A 1 179 ? -14.432 -1.533 20.641 1.00 98.31 179 TYR A N 1
ATOM 1385 C CA . TYR A 1 179 ? -15.297 -0.531 21.261 1.00 98.31 179 TYR A CA 1
ATOM 1386 C C . TYR A 1 179 ? -15.784 0.513 20.254 1.00 98.31 179 TYR A C 1
ATOM 1388 O O . TYR A 1 179 ? -16.988 0.742 20.126 1.00 98.31 179 TYR A O 1
ATOM 1396 N N . SER A 1 180 ? -14.862 1.110 19.501 1.00 97.69 180 SER A N 1
ATOM 1397 C CA . SER A 1 180 ? -15.192 2.113 18.487 1.00 97.69 180 SER A CA 1
ATOM 1398 C C . SER A 1 180 ? -16.043 1.529 17.354 1.00 97.69 180 SER A C 1
ATOM 1400 O O . SER A 1 180 ? -17.043 2.123 16.946 1.00 97.69 180 SER A O 1
ATOM 1402 N N . ASN A 1 181 ? -15.702 0.331 16.879 1.00 97.19 181 ASN A N 1
ATOM 1403 C CA . ASN A 1 181 ? -16.367 -0.326 15.756 1.00 97.19 181 ASN A CA 1
ATOM 1404 C C . ASN A 1 181 ? -17.802 -0.759 16.105 1.00 97.19 181 ASN A C 1
ATOM 1406 O O . ASN A 1 181 ? -18.737 -0.455 15.363 1.00 97.19 181 ASN A O 1
ATOM 1410 N N . VAL A 1 182 ? -18.012 -1.384 17.271 1.00 97.69 182 VAL A N 1
ATOM 1411 C CA . VAL A 1 182 ? -19.354 -1.744 17.768 1.00 97.69 182 VAL A CA 1
ATOM 1412 C C . VAL A 1 182 ? -20.238 -0.503 17.906 1.00 97.69 182 VAL A C 1
ATOM 1414 O O . VAL A 1 182 ? -21.369 -0.500 17.412 1.00 97.69 182 VAL A O 1
ATOM 1417 N N . ASN A 1 183 ? -19.722 0.570 18.513 1.00 97.56 183 ASN A N 1
ATOM 1418 C CA . ASN A 1 183 ? -20.464 1.819 18.691 1.00 97.56 183 ASN A CA 1
ATOM 1419 C C . ASN A 1 183 ? -20.775 2.521 17.359 1.00 97.56 183 ASN A C 1
ATOM 1421 O O . ASN A 1 183 ? -21.879 3.022 17.157 1.00 97.56 183 ASN A O 1
ATOM 1425 N N . THR A 1 184 ? -19.828 2.529 16.419 1.00 95.81 184 THR A N 1
ATOM 1426 C CA . THR A 1 184 ? -20.027 3.122 15.088 1.00 95.81 184 THR A CA 1
ATOM 1427 C C . THR A 1 184 ? -21.101 2.361 14.309 1.00 95.81 184 THR A C 1
ATOM 1429 O O . THR A 1 184 ? -22.020 2.969 13.765 1.00 95.81 184 THR A O 1
ATOM 1432 N N . ARG A 1 185 ? -21.059 1.021 14.320 1.00 94.75 185 ARG A N 1
ATOM 1433 C CA . ARG A 1 185 ? -22.059 0.161 13.656 1.00 94.75 185 ARG A CA 1
ATOM 1434 C C . ARG A 1 185 ? -23.460 0.258 14.268 1.00 94.75 185 ARG A C 1
ATOM 1436 O O . ARG A 1 185 ? -24.431 -0.106 13.608 1.00 94.75 185 ARG A O 1
ATOM 1443 N N . THR A 1 186 ? -23.568 0.706 15.516 1.00 94.19 186 THR A N 1
ATOM 1444 C CA . THR A 1 186 ? -24.844 0.950 16.210 1.00 94.19 186 THR A CA 1
ATOM 1445 C C . THR A 1 186 ? -25.303 2.405 16.130 1.00 94.19 186 THR A C 1
ATOM 1447 O O . THR A 1 186 ? -26.383 2.725 16.611 1.00 94.19 186 THR A O 1
ATOM 1450 N N . GLY A 1 187 ? -24.531 3.285 15.483 1.00 96.38 187 GLY A N 1
ATOM 1451 C CA . GLY A 1 187 ? -24.885 4.694 15.327 1.00 96.38 187 GLY A CA 1
ATOM 1452 C C . GLY A 1 187 ? -24.737 5.519 16.608 1.00 96.38 187 GLY A C 1
ATOM 1453 O O . GLY A 1 187 ? -25.367 6.567 16.728 1.00 96.38 187 GLY A O 1
ATOM 1454 N N . ILE A 1 188 ? -23.920 5.075 17.570 1.00 96.69 188 ILE A N 1
ATOM 1455 C CA . ILE A 1 188 ? -23.671 5.812 18.813 1.00 96.69 188 ILE A CA 1
ATOM 1456 C C . ILE A 1 188 ? -22.735 6.998 18.534 1.00 96.69 188 ILE A C 1
ATOM 1458 O O . ILE A 1 188 ? -21.585 6.781 18.136 1.00 96.69 188 ILE A O 1
ATOM 1462 N N . PRO A 1 189 ? -23.161 8.245 18.807 1.00 96.81 189 PRO A N 1
ATOM 1463 C CA . PRO A 1 189 ? -22.325 9.429 18.621 1.00 96.81 189 PRO A CA 1
ATOM 1464 C C . PRO A 1 189 ? -21.035 9.392 19.453 1.00 96.81 189 PRO A C 1
ATOM 1466 O O . PRO A 1 189 ? -21.040 8.937 20.601 1.00 96.81 189 PRO A O 1
ATOM 1469 N N . ALA A 1 190 ? -19.927 9.892 18.897 1.00 95.50 190 ALA A N 1
ATOM 1470 C CA . ALA A 1 190 ? -18.604 9.830 19.527 1.00 95.50 190 ALA A CA 1
ATOM 1471 C C . ALA A 1 190 ? -18.552 10.519 20.906 1.00 95.50 190 ALA A C 1
ATOM 1473 O O . ALA A 1 190 ? -17.910 10.016 21.828 1.00 95.50 190 ALA A O 1
ATOM 1474 N N . ASP A 1 191 ? -19.276 11.623 21.096 1.00 96.81 191 ASP A N 1
ATOM 1475 C CA . ASP A 1 191 ? -19.393 12.306 22.389 1.00 96.81 191 ASP A CA 1
ATOM 1476 C C . ASP A 1 191 ? -20.031 11.396 23.450 1.00 96.81 191 ASP A C 1
ATOM 1478 O O . ASP A 1 191 ? -19.526 11.302 24.574 1.00 96.81 191 ASP A O 1
ATOM 1482 N N . ARG A 1 192 ? -21.074 10.635 23.085 1.00 96.88 192 ARG A N 1
ATOM 1483 C CA . ARG A 1 192 ? -21.687 9.637 23.971 1.00 96.88 192 ARG A CA 1
ATOM 1484 C C . ARG A 1 192 ? -20.744 8.472 24.244 1.00 96.88 192 ARG A C 1
ATOM 1486 O O . ARG A 1 192 ? -20.716 8.007 25.383 1.00 96.88 192 ARG A O 1
ATOM 1493 N N . GLN A 1 193 ? -19.953 8.022 23.269 1.00 96.25 193 GLN A N 1
ATOM 1494 C CA . GLN A 1 193 ? -18.937 6.982 23.489 1.00 96.25 193 GLN A CA 1
ATOM 1495 C C . GLN A 1 193 ? -17.887 7.431 24.517 1.00 96.25 193 GLN A C 1
ATOM 1497 O O . GLN A 1 193 ? -17.484 6.648 25.374 1.00 96.25 193 GLN A O 1
ATOM 1502 N N . MET A 1 194 ? -17.475 8.698 24.483 1.00 97.88 194 MET A N 1
ATOM 1503 C CA . MET A 1 194 ? -16.451 9.230 25.390 1.00 97.88 194 MET A CA 1
ATOM 1504 C C . MET A 1 194 ? -17.004 9.651 26.759 1.00 97.88 194 MET A C 1
ATOM 1506 O O . MET A 1 194 ? -16.257 9.776 27.736 1.00 97.88 194 MET A O 1
ATOM 1510 N N . ARG A 1 195 ? -18.320 9.867 26.863 1.00 96.75 195 ARG A N 1
ATOM 1511 C CA . ARG A 1 195 ? -18.998 10.240 28.109 1.00 96.75 195 ARG A CA 1
ATOM 1512 C C . ARG A 1 195 ? -18.847 9.148 29.173 1.00 96.75 195 ARG A C 1
ATOM 1514 O O . ARG A 1 195 ? -19.019 7.968 28.880 1.00 96.75 195 ARG A O 1
ATOM 1521 N N . LEU A 1 196 ? -18.591 9.552 30.420 1.00 96.44 196 LEU A N 1
ATOM 1522 C CA . LEU A 1 196 ? -18.380 8.669 31.585 1.00 96.44 196 LEU A CA 1
ATOM 1523 C C . LEU A 1 196 ? -17.166 7.726 31.494 1.00 96.44 196 LEU A C 1
ATOM 1525 O O . LEU A 1 196 ? -16.965 6.906 32.392 1.00 96.44 196 LEU A O 1
ATOM 1529 N N . LEU A 1 197 ? -16.316 7.854 30.472 1.00 97.06 197 LEU A N 1
ATOM 1530 C CA . LEU A 1 197 ? -14.975 7.283 30.530 1.00 97.06 197 LEU A CA 1
ATOM 1531 C C . LEU A 1 197 ? -14.102 8.093 31.501 1.00 97.06 197 LEU A C 1
ATOM 1533 O O . LEU A 1 197 ? -14.231 9.314 31.609 1.00 97.06 197 LEU A O 1
ATOM 1537 N N . THR A 1 198 ? -13.201 7.417 32.208 1.00 95.31 198 THR A N 1
ATOM 1538 C CA . THR A 1 198 ? -12.130 8.071 32.972 1.00 95.31 198 THR A CA 1
ATOM 1539 C C . THR A 1 198 ? -11.178 8.807 32.032 1.00 95.31 198 THR A C 1
ATOM 1541 O O . THR A 1 198 ? -11.035 8.417 30.878 1.00 95.31 198 THR A O 1
ATOM 1544 N N . GLU A 1 199 ? -10.477 9.839 32.511 1.00 95.31 199 GLU A N 1
ATOM 1545 C CA . GLU A 1 199 ? -9.500 10.567 31.680 1.00 95.31 199 GLU A CA 1
ATOM 1546 C C . GLU A 1 199 ? -8.411 9.650 31.113 1.00 95.31 199 GLU A C 1
ATOM 1548 O O . GLU A 1 199 ? -8.022 9.790 29.956 1.00 95.31 199 GLU A O 1
ATOM 1553 N N . HIS A 1 200 ? -7.982 8.654 31.894 1.00 93.56 200 HIS A N 1
ATOM 1554 C CA . HIS A 1 200 ? -7.067 7.626 31.412 1.00 93.56 200 HIS A CA 1
ATOM 1555 C C . HIS A 1 200 ? -7.682 6.820 30.259 1.00 93.56 200 HIS A C 1
ATOM 1557 O O . HIS A 1 200 ? -7.096 6.771 29.183 1.00 93.56 200 HIS A O 1
ATOM 1563 N N . ALA A 1 201 ? -8.889 6.269 30.435 1.00 95.75 201 ALA A N 1
ATOM 1564 C CA . ALA A 1 201 ? -9.572 5.515 29.383 1.00 95.75 201 ALA A CA 1
ATOM 1565 C C . ALA A 1 201 ? -9.842 6.363 28.128 1.00 95.75 201 ALA A C 1
ATOM 1567 O O . ALA A 1 201 ? -9.646 5.881 27.016 1.00 95.75 201 ALA A O 1
ATOM 1568 N N . LYS A 1 202 ? -10.234 7.636 28.283 1.00 97.38 202 LYS A N 1
ATOM 1569 C CA . LYS A 1 202 ? -10.405 8.569 27.158 1.00 97.38 202 LYS A CA 1
ATOM 1570 C C . LYS A 1 202 ? -9.103 8.747 26.388 1.00 97.38 202 LYS A C 1
ATOM 1572 O O . LYS A 1 202 ? -9.103 8.633 25.166 1.00 97.38 202 LYS A O 1
ATOM 1577 N N . LYS A 1 203 ? -8.002 9.010 27.100 1.00 96.44 203 LYS A N 1
ATOM 1578 C CA . LYS A 1 203 ? -6.678 9.151 26.495 1.00 96.44 203 LYS A CA 1
ATOM 1579 C C . LYS A 1 203 ? -6.279 7.874 25.755 1.00 96.44 203 LYS A C 1
ATOM 1581 O O . LYS A 1 203 ? -5.893 7.967 24.598 1.00 96.44 203 LYS A O 1
ATOM 1586 N N . THR A 1 204 ? -6.451 6.705 26.372 1.00 95.38 204 THR A N 1
ATOM 1587 C CA . THR A 1 204 ? -6.174 5.408 25.741 1.00 95.38 204 THR A CA 1
ATOM 1588 C C . THR A 1 204 ? -6.993 5.213 24.467 1.00 95.38 204 THR A C 1
ATOM 1590 O O . THR A 1 204 ? -6.429 4.850 23.441 1.00 95.38 204 THR A O 1
ATOM 1593 N N . VAL A 1 205 ? -8.297 5.513 24.485 1.00 96.56 205 VAL A N 1
ATOM 1594 C CA . VAL A 1 205 ? -9.145 5.429 23.285 1.00 96.56 205 VAL A CA 1
ATOM 1595 C C . VAL A 1 205 ? -8.633 6.362 22.184 1.00 96.56 205 VAL A C 1
ATOM 1597 O O . VAL A 1 205 ? -8.452 5.921 21.054 1.00 96.56 205 VAL A O 1
ATOM 1600 N N . ILE A 1 206 ? -8.344 7.627 22.500 1.00 96.81 206 ILE A N 1
ATOM 1601 C CA . ILE A 1 206 ? -7.851 8.612 21.523 1.00 96.81 206 ILE A CA 1
ATOM 1602 C C . ILE A 1 206 ? -6.502 8.184 20.934 1.00 96.81 206 ILE A C 1
ATOM 1604 O O . ILE A 1 206 ? -6.339 8.159 19.713 1.00 96.81 206 ILE A O 1
ATOM 1608 N N . ASP A 1 207 ? -5.540 7.840 21.790 1.00 96.44 207 ASP A N 1
ATOM 1609 C CA . ASP A 1 207 ? -4.189 7.476 21.372 1.00 96.44 207 ASP A CA 1
ATOM 1610 C C . ASP A 1 207 ? -4.205 6.197 20.523 1.00 96.44 207 ASP A C 1
ATOM 1612 O O . ASP A 1 207 ? -3.584 6.169 19.461 1.00 96.44 207 ASP A O 1
ATOM 1616 N N . ARG A 1 208 ? -4.970 5.170 20.920 1.00 96.06 208 ARG A N 1
ATOM 1617 C CA . ARG A 1 208 ? -5.057 3.910 20.166 1.00 96.06 208 ARG A CA 1
ATOM 1618 C C . ARG A 1 208 ? -5.849 4.026 18.876 1.00 96.06 208 ARG A C 1
ATOM 1620 O O . ARG A 1 208 ? -5.439 3.425 17.892 1.00 96.06 208 ARG A O 1
ATOM 1627 N N . LEU A 1 209 ? -6.918 4.822 18.824 1.00 95.50 209 LEU A N 1
ATOM 1628 C CA . LEU A 1 209 ? -7.595 5.100 17.552 1.00 95.50 209 LEU A CA 1
ATOM 1629 C C . LEU A 1 209 ? -6.674 5.833 16.576 1.00 95.50 209 LEU A C 1
ATOM 1631 O O . LEU A 1 209 ? -6.658 5.502 15.394 1.00 95.50 209 LEU A O 1
ATOM 1635 N N . ARG A 1 210 ? -5.849 6.765 17.068 1.00 94.31 210 ARG A N 1
ATOM 1636 C CA . ARG A 1 210 ? -4.810 7.401 16.252 1.00 94.31 210 ARG A CA 1
ATOM 1637 C C . ARG A 1 210 ? -3.755 6.391 15.789 1.00 94.31 210 ARG A C 1
ATOM 1639 O O . ARG A 1 210 ? -3.324 6.468 14.643 1.00 94.31 210 ARG A O 1
ATOM 1646 N N . ASP A 1 211 ? -3.336 5.458 16.643 1.00 94.06 211 ASP A N 1
ATOM 1647 C CA . ASP A 1 211 ? -2.395 4.395 16.261 1.00 94.06 211 ASP A CA 1
ATOM 1648 C C . ASP A 1 211 ? -2.978 3.490 15.161 1.00 94.06 211 ASP A C 1
ATOM 1650 O O . ASP A 1 211 ? -2.284 3.212 14.183 1.00 94.06 211 ASP A O 1
ATOM 1654 N N . ILE A 1 212 ? -4.250 3.092 15.285 1.00 93.81 212 ILE A N 1
ATOM 1655 C CA . ILE A 1 212 ? -4.982 2.286 14.291 1.00 93.81 212 ILE A CA 1
ATOM 1656 C C . ILE A 1 212 ? -5.098 3.034 12.961 1.00 93.81 212 ILE A C 1
ATOM 1658 O O . ILE A 1 212 ? -4.816 2.468 11.908 1.00 93.81 212 ILE A O 1
ATOM 1662 N N . GLU A 1 213 ? -5.466 4.314 12.994 1.00 92.62 213 GLU A N 1
ATOM 1663 C CA . GLU A 1 213 ? -5.568 5.136 11.785 1.00 92.62 213 GLU A CA 1
ATOM 1664 C C . GLU A 1 213 ? -4.207 5.276 11.094 1.00 92.62 213 GLU A C 1
ATOM 1666 O O . GLU A 1 213 ? -4.063 5.009 9.902 1.00 92.62 213 GLU A O 1
ATOM 1671 N N . ASN A 1 214 ? -3.162 5.586 11.864 1.00 90.44 214 ASN A N 1
ATOM 1672 C CA . ASN A 1 214 ? -1.797 5.653 11.350 1.00 90.44 214 ASN A CA 1
ATOM 1673 C C . ASN A 1 214 ? -1.322 4.316 10.772 1.00 90.44 214 ASN A C 1
ATOM 1675 O O . ASN A 1 214 ? -0.488 4.307 9.866 1.00 90.44 214 ASN A O 1
ATOM 1679 N N . HIS A 1 215 ? -1.781 3.194 11.323 1.00 91.69 215 HIS A N 1
ATOM 1680 C CA . HIS A 1 215 ? -1.464 1.875 10.801 1.00 91.69 215 HIS A CA 1
ATOM 1681 C C . HIS A 1 215 ? -2.110 1.635 9.445 1.00 91.69 215 HIS A C 1
ATOM 1683 O O . HIS A 1 215 ? -1.397 1.292 8.508 1.00 91.69 215 HIS A O 1
ATOM 1689 N N . ARG A 1 216 ? -3.420 1.881 9.337 1.00 91.06 216 ARG A N 1
ATOM 1690 C CA . ARG A 1 216 ? -4.185 1.742 8.092 1.00 91.06 216 ARG A CA 1
ATOM 1691 C C . ARG A 1 216 ? -3.618 2.622 6.992 1.00 91.06 216 ARG A C 1
ATOM 1693 O O . ARG A 1 216 ? -3.402 2.162 5.875 1.00 91.06 216 ARG A O 1
ATOM 1700 N N . ILE A 1 217 ? -3.292 3.872 7.327 1.00 90.94 217 ILE A N 1
ATOM 1701 C CA . ILE A 1 217 ? -2.640 4.791 6.396 1.00 90.94 217 ILE A CA 1
ATOM 1702 C C . ILE A 1 217 ? -1.318 4.202 5.899 1.00 90.94 217 ILE A C 1
ATOM 1704 O O . ILE A 1 217 ? -1.071 4.245 4.700 1.00 90.94 217 ILE A O 1
ATOM 1708 N N . ARG A 1 218 ? -0.482 3.623 6.774 1.00 91.31 218 ARG A N 1
ATOM 1709 C CA . ARG A 1 218 ? 0.774 2.973 6.354 1.00 91.31 218 ARG A CA 1
ATOM 1710 C C . ARG A 1 218 ? 0.531 1.769 5.448 1.00 91.31 218 ARG A C 1
ATOM 1712 O O . ARG A 1 218 ? 1.137 1.707 4.388 1.00 91.31 218 ARG A O 1
ATOM 1719 N N . GLU A 1 219 ? -0.385 0.877 5.819 1.00 91.94 219 GLU A N 1
ATOM 1720 C CA . GLU A 1 219 ? -0.727 -0.306 5.015 1.00 91.94 219 GLU A CA 1
ATOM 1721 C C . GLU A 1 219 ? -1.247 0.058 3.623 1.00 91.94 219 GLU A C 1
ATOM 1723 O O . GLU A 1 219 ? -1.006 -0.662 2.660 1.00 91.94 219 GLU A O 1
ATOM 1728 N N . MET A 1 220 ? -1.936 1.191 3.485 1.00 92.38 220 MET A N 1
ATOM 1729 C CA . MET A 1 220 ? -2.371 1.682 2.179 1.00 92.38 220 MET A CA 1
ATOM 1730 C C . MET A 1 220 ? -1.272 2.438 1.426 1.00 92.38 220 MET A C 1
ATOM 1732 O O . MET A 1 220 ? -1.231 2.365 0.195 1.00 92.38 220 MET A O 1
ATOM 1736 N N . ARG A 1 221 ? -0.444 3.200 2.150 1.00 94.44 221 ARG A N 1
ATOM 1737 C CA . ARG A 1 221 ? 0.606 4.076 1.618 1.00 94.44 221 ARG A CA 1
ATOM 1738 C C . ARG A 1 221 ? 1.755 3.278 1.036 1.00 94.44 221 ARG A C 1
ATOM 1740 O O . ARG A 1 221 ? 2.206 3.633 -0.043 1.00 94.44 221 ARG A O 1
ATOM 1747 N N . ASP A 1 222 ? 2.230 2.258 1.742 1.00 94.31 222 ASP A N 1
ATOM 1748 C CA . ASP A 1 222 ? 3.445 1.542 1.354 1.00 94.31 222 ASP A CA 1
ATOM 1749 C C . ASP A 1 222 ? 3.274 0.869 -0.029 1.00 94.31 222 ASP A C 1
ATOM 1751 O O . ASP A 1 222 ? 4.059 1.193 -0.916 1.00 94.31 222 ASP A O 1
ATOM 1755 N N . PRO A 1 223 ? 2.176 0.139 -0.326 1.00 95.31 223 PRO A N 1
ATOM 1756 C CA . PRO A 1 223 ? 1.922 -0.365 -1.679 1.00 95.31 223 PRO A CA 1
ATOM 1757 C C . PRO A 1 223 ? 1.775 0.735 -2.738 1.00 95.31 223 PRO A C 1
ATOM 1759 O O . PRO A 1 223 ? 2.218 0.568 -3.865 1.00 95.31 223 PRO A O 1
ATOM 1762 N N . ALA A 1 224 ? 1.152 1.872 -2.399 1.00 94.38 224 ALA A N 1
ATOM 1763 C CA . ALA A 1 224 ? 1.024 2.988 -3.342 1.00 94.38 224 ALA A CA 1
ATOM 1764 C C . ALA A 1 224 ? 2.389 3.617 -3.668 1.00 94.38 224 ALA A C 1
ATOM 1766 O O . ALA A 1 224 ? 2.628 4.038 -4.797 1.00 94.38 224 ALA A O 1
ATOM 1767 N N . LEU A 1 225 ? 3.272 3.691 -2.671 1.00 95.44 225 LEU A N 1
ATOM 1768 C CA . LEU A 1 225 ? 4.634 4.177 -2.825 1.00 95.44 225 LEU A CA 1
ATOM 1769 C C . LEU A 1 225 ? 5.468 3.207 -3.668 1.00 95.44 225 LEU A C 1
ATOM 1771 O O . LEU A 1 225 ? 6.209 3.669 -4.532 1.00 95.44 225 LEU A O 1
ATOM 1775 N N . ASP A 1 226 ? 5.324 1.901 -3.447 1.00 96.19 226 ASP A N 1
ATOM 1776 C CA . ASP A 1 226 ? 5.992 0.865 -4.240 1.00 96.19 226 ASP A CA 1
ATOM 1777 C C . ASP A 1 226 ? 5.573 0.958 -5.711 1.00 96.19 226 ASP A C 1
ATOM 1779 O O . ASP A 1 226 ? 6.436 1.130 -6.568 1.00 96.19 226 ASP A O 1
ATOM 1783 N N . THR A 1 227 ? 4.266 1.024 -5.997 1.00 96.56 227 THR A N 1
ATOM 1784 C CA . THR A 1 227 ? 3.759 1.236 -7.364 1.00 96.56 227 THR A CA 1
ATOM 1785 C C . THR A 1 227 ? 4.323 2.511 -8.000 1.00 96.56 227 THR A C 1
ATOM 1787 O O . THR A 1 227 ? 4.727 2.497 -9.158 1.00 96.56 227 THR A O 1
ATOM 1790 N N . MET A 1 228 ? 4.402 3.631 -7.271 1.00 96.50 228 MET A N 1
ATOM 1791 C CA . MET A 1 228 ? 4.991 4.864 -7.818 1.00 96.50 228 MET A CA 1
ATOM 1792 C C . MET A 1 228 ? 6.480 4.714 -8.155 1.00 96.50 228 MET A C 1
ATOM 1794 O O . MET A 1 228 ? 6.930 5.280 -9.151 1.00 96.50 228 MET A O 1
ATOM 1798 N N . ASN A 1 229 ? 7.245 3.970 -7.353 1.00 95.69 229 ASN A N 1
ATOM 1799 C CA . ASN A 1 229 ? 8.658 3.716 -7.640 1.00 95.69 229 ASN A CA 1
ATOM 1800 C C . ASN A 1 229 ? 8.823 2.775 -8.844 1.00 95.69 229 ASN A C 1
ATOM 1802 O O . ASN A 1 229 ? 9.646 3.063 -9.709 1.00 95.69 229 ASN A O 1
ATOM 1806 N N . GLU A 1 230 ? 8.006 1.724 -8.949 1.00 97.19 230 GLU A N 1
ATOM 1807 C CA . GLU A 1 230 ? 7.983 0.823 -10.112 1.00 97.19 230 GLU A CA 1
ATOM 1808 C C . GLU A 1 230 ? 7.703 1.597 -11.411 1.00 97.19 230 GLU A C 1
ATOM 1810 O O . GLU A 1 230 ? 8.406 1.430 -12.406 1.00 97.19 230 GLU A O 1
ATOM 1815 N N . LEU A 1 231 ? 6.741 2.529 -11.390 1.00 96.81 231 LEU A N 1
ATOM 1816 C CA . LEU A 1 231 ? 6.445 3.396 -12.539 1.00 96.81 231 LEU A CA 1
ATOM 1817 C C . LEU A 1 231 ? 7.632 4.306 -12.912 1.00 96.81 231 LEU A C 1
ATOM 1819 O O . LEU A 1 231 ? 7.865 4.557 -14.094 1.00 96.81 231 LEU A O 1
ATOM 1823 N N . LEU A 1 232 ? 8.403 4.799 -11.935 1.00 97.12 232 LEU A N 1
ATOM 1824 C CA . LEU A 1 232 ? 9.600 5.618 -12.183 1.00 97.12 232 LEU A CA 1
ATOM 1825 C C . LEU A 1 232 ? 10.749 4.810 -12.810 1.00 97.12 232 LEU A C 1
ATOM 1827 O O . LEU A 1 232 ? 11.459 5.320 -13.687 1.00 97.12 232 LEU A O 1
ATOM 1831 N N . GLU A 1 233 ? 10.940 3.566 -12.373 1.00 97.12 233 GLU A N 1
ATOM 1832 C CA . GLU A 1 233 ? 11.903 2.638 -12.976 1.00 97.12 233 GLU A CA 1
ATOM 1833 C C . GLU A 1 233 ? 11.505 2.315 -14.420 1.00 97.12 233 GLU A C 1
ATOM 1835 O O . GLU A 1 233 ? 12.323 2.425 -15.338 1.00 97.12 233 GLU A O 1
ATOM 1840 N N . GLU A 1 234 ? 10.221 2.048 -14.643 1.00 97.56 234 GLU A N 1
ATOM 1841 C CA . GLU A 1 234 ? 9.663 1.771 -15.961 1.00 97.56 234 GLU A CA 1
ATOM 1842 C C . GLU A 1 234 ? 9.777 2.976 -16.914 1.00 97.56 234 GLU A C 1
ATOM 1844 O O . GLU A 1 234 ? 10.196 2.827 -18.065 1.00 97.56 234 GLU A O 1
ATOM 1849 N N . CYS A 1 235 ? 9.529 4.202 -16.430 1.00 96.75 235 CYS A N 1
ATOM 1850 C CA . CYS A 1 235 ? 9.818 5.434 -17.177 1.00 96.75 235 CYS A CA 1
ATOM 1851 C C . CYS A 1 235 ? 11.274 5.486 -17.668 1.00 96.75 235 CYS A C 1
ATOM 1853 O O . CYS A 1 235 ? 11.531 5.905 -18.799 1.00 96.75 235 CYS A O 1
ATOM 1855 N N . SER A 1 236 ? 12.222 5.095 -16.813 1.00 96.81 236 SER A N 1
ATOM 1856 C CA . SER A 1 236 ? 13.657 5.143 -17.118 1.00 96.81 236 SER A CA 1
ATOM 1857 C C . SER A 1 236 ? 14.027 4.099 -18.174 1.00 96.81 236 SER A C 1
ATOM 1859 O O . SER A 1 236 ? 14.673 4.434 -19.167 1.00 96.81 236 SER A O 1
ATOM 1861 N N . ARG A 1 237 ? 13.511 2.872 -18.039 1.00 98.06 237 ARG A N 1
ATOM 1862 C CA . ARG A 1 237 ? 13.677 1.794 -19.025 1.00 98.06 237 ARG A CA 1
ATOM 1863 C C . ARG A 1 237 ? 13.136 2.178 -20.406 1.00 98.06 237 ARG A C 1
ATOM 1865 O O . ARG A 1 237 ? 13.791 1.951 -21.425 1.00 98.06 237 ARG A O 1
ATOM 1872 N N . LEU A 1 238 ? 11.944 2.778 -20.468 1.00 97.00 238 LEU A N 1
ATOM 1873 C CA . LEU A 1 238 ? 11.358 3.225 -21.736 1.00 97.00 238 LEU A CA 1
ATOM 1874 C C . LEU A 1 238 ? 12.117 4.407 -22.351 1.00 97.00 238 LEU A C 1
ATOM 1876 O O . LEU A 1 238 ? 12.182 4.501 -23.578 1.00 97.00 238 LEU A O 1
ATOM 1880 N N . ALA A 1 239 ? 12.716 5.281 -21.537 1.00 96.62 239 ALA A N 1
ATOM 1881 C CA . ALA A 1 239 ? 13.575 6.358 -22.026 1.00 96.62 239 ALA A CA 1
ATOM 1882 C C . ALA A 1 239 ? 14.860 5.818 -22.683 1.00 96.62 239 ALA A C 1
ATOM 1884 O O . ALA A 1 239 ? 15.258 6.309 -23.737 1.00 96.62 239 ALA A O 1
ATOM 1885 N N . GLU A 1 240 ? 15.473 4.774 -22.121 1.00 96.56 240 GLU A N 1
ATOM 1886 C CA . GLU A 1 240 ? 16.625 4.097 -22.737 1.00 96.56 240 GLU A CA 1
ATOM 1887 C C . GLU A 1 240 ? 16.246 3.428 -24.063 1.00 96.56 240 GLU A C 1
ATOM 1889 O O . GLU A 1 240 ? 16.909 3.637 -25.081 1.00 96.56 240 GLU A O 1
ATOM 1894 N N . LYS A 1 241 ? 15.125 2.692 -24.082 1.00 96.94 241 LYS A N 1
ATOM 1895 C CA . LYS A 1 241 ? 14.586 2.077 -25.306 1.00 96.94 241 LYS A CA 1
ATOM 1896 C C . LYS A 1 241 ? 14.278 3.120 -26.383 1.00 96.94 241 LYS A C 1
ATOM 1898 O O . LYS A 1 241 ? 14.509 2.879 -27.564 1.00 96.94 241 LYS A O 1
ATOM 1903 N N . HIS A 1 242 ? 13.750 4.280 -25.994 1.00 97.12 242 HIS A N 1
ATOM 1904 C CA . HIS A 1 242 ? 13.551 5.410 -26.903 1.00 97.12 242 HIS A CA 1
ATOM 1905 C C . HIS A 1 242 ? 14.879 5.901 -27.492 1.00 97.12 242 HIS A C 1
ATOM 1907 O O . HIS A 1 242 ? 14.963 6.059 -28.709 1.00 97.12 242 HIS A O 1
ATOM 1913 N N . GLY A 1 243 ? 15.913 6.072 -26.663 1.00 95.38 243 GLY A N 1
ATOM 1914 C CA . GLY A 1 243 ? 17.252 6.463 -27.111 1.00 95.38 243 GLY A CA 1
ATOM 1915 C C . GLY A 1 243 ? 17.850 5.498 -28.143 1.00 95.38 243 GLY A C 1
ATOM 1916 O O . GLY A 1 243 ? 18.364 5.945 -29.168 1.00 95.38 243 GLY A O 1
ATOM 1917 N N . ASP A 1 244 ? 17.716 4.186 -27.924 1.00 96.81 244 ASP A N 1
ATOM 1918 C CA . ASP A 1 244 ? 18.129 3.156 -28.891 1.00 96.81 244 ASP A CA 1
ATOM 1919 C C . ASP A 1 244 ? 17.404 3.307 -30.239 1.00 96.81 244 ASP A C 1
ATOM 1921 O O . ASP A 1 244 ? 18.035 3.362 -31.296 1.00 96.81 244 ASP A O 1
ATOM 1925 N N . LEU A 1 245 ? 16.078 3.467 -30.214 1.00 95.75 245 LEU A N 1
ATOM 1926 C CA . LEU A 1 245 ? 15.282 3.617 -31.435 1.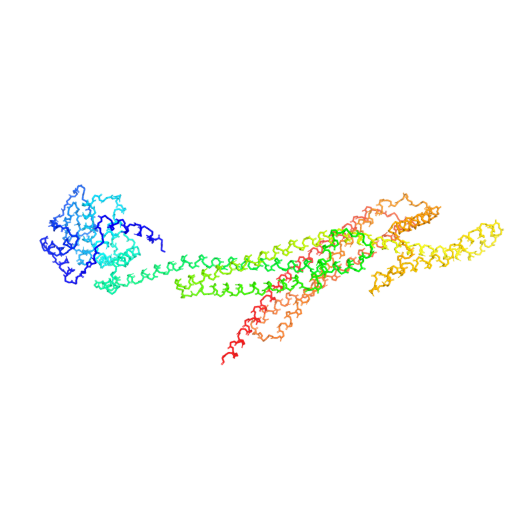00 95.75 245 LEU A CA 1
ATOM 1927 C C . LEU A 1 245 ? 15.606 4.903 -32.204 1.00 95.75 245 LEU A C 1
ATOM 1929 O O . LEU A 1 245 ? 15.619 4.887 -33.435 1.00 95.75 245 LEU A O 1
ATOM 1933 N N . VAL A 1 246 ? 15.899 6.005 -31.506 1.00 96.31 246 VAL A N 1
ATOM 1934 C CA . VAL A 1 246 ? 16.354 7.253 -32.140 1.00 96.31 246 VAL A CA 1
ATOM 1935 C C . VAL A 1 246 ? 17.689 7.042 -32.858 1.00 96.31 246 VAL A C 1
ATOM 1937 O O . VAL A 1 246 ? 17.828 7.456 -34.010 1.00 96.31 246 VAL A O 1
ATOM 1940 N N . ASN A 1 247 ? 18.644 6.355 -32.225 1.00 95.56 247 ASN A N 1
ATOM 1941 C CA . ASN A 1 247 ? 19.939 6.046 -32.836 1.00 95.56 247 ASN A CA 1
ATOM 1942 C C . ASN A 1 247 ? 19.788 5.136 -34.061 1.00 95.56 247 ASN A C 1
ATOM 1944 O O . ASN A 1 247 ? 20.354 5.421 -35.118 1.00 95.56 247 ASN A O 1
ATOM 1948 N N . ARG A 1 248 ? 18.972 4.081 -33.952 1.00 96.12 248 ARG A N 1
ATOM 1949 C CA . ARG A 1 248 ? 18.661 3.178 -35.070 1.00 96.12 248 ARG A CA 1
ATOM 1950 C C . ARG A 1 248 ? 18.043 3.929 -36.246 1.00 96.12 248 ARG A C 1
ATOM 1952 O O . ARG A 1 248 ? 18.499 3.784 -37.378 1.00 96.12 248 ARG A O 1
ATOM 1959 N N . TYR A 1 249 ? 17.062 4.795 -35.988 1.00 95.81 249 TYR A N 1
ATOM 1960 C CA . TYR A 1 249 ? 16.440 5.609 -37.033 1.00 95.81 249 TYR A CA 1
ATOM 1961 C C . TYR A 1 249 ? 17.433 6.570 -37.710 1.00 95.81 249 TYR A C 1
ATOM 1963 O O . TYR A 1 249 ? 17.377 6.745 -38.928 1.00 95.81 249 TYR A O 1
ATOM 1971 N N . ALA A 1 250 ? 18.379 7.151 -36.964 1.00 94.12 250 ALA A N 1
ATOM 1972 C CA . ALA A 1 250 ? 19.426 8.000 -37.536 1.00 94.12 250 ALA A CA 1
ATOM 1973 C C . ALA A 1 250 ? 20.334 7.232 -38.517 1.00 94.12 250 ALA A C 1
ATOM 1975 O O . ALA A 1 250 ? 20.594 7.724 -39.616 1.00 94.12 250 ALA A O 1
ATOM 1976 N N . ILE A 1 251 ? 20.742 6.007 -38.166 1.00 93.62 251 ILE A N 1
ATOM 1977 C CA . ILE A 1 251 ? 21.530 5.126 -39.049 1.00 93.62 251 ILE A CA 1
ATOM 1978 C C . ILE A 1 251 ? 20.721 4.755 -40.297 1.00 93.62 251 ILE A C 1
ATOM 1980 O O . ILE A 1 251 ? 21.229 4.848 -41.415 1.00 93.62 251 ILE A O 1
ATOM 1984 N N . ILE A 1 252 ? 19.447 4.383 -40.132 1.00 93.44 252 ILE A N 1
ATOM 1985 C CA . ILE A 1 252 ? 18.552 4.067 -41.257 1.00 93.44 252 ILE A CA 1
ATOM 1986 C C . ILE A 1 252 ? 18.450 5.255 -42.215 1.00 93.44 252 ILE A C 1
ATOM 1988 O O . ILE A 1 252 ? 18.510 5.076 -43.432 1.00 93.44 252 ILE A O 1
ATOM 1992 N N . ARG A 1 253 ? 18.323 6.476 -41.688 1.00 93.56 253 ARG A N 1
ATOM 1993 C CA . ARG A 1 253 ? 18.264 7.698 -42.494 1.00 93.56 253 ARG A CA 1
ATOM 1994 C C . ARG A 1 253 ? 19.551 7.921 -43.286 1.00 93.56 253 ARG A C 1
ATOM 1996 O O . ARG A 1 253 ? 19.479 8.154 -44.489 1.00 93.56 253 ARG A O 1
ATOM 2003 N N . GLU A 1 254 ? 20.707 7.801 -42.639 1.00 92.31 254 GLU A N 1
ATOM 2004 C CA . GLU A 1 254 ? 22.007 7.931 -43.304 1.00 92.31 254 GLU A CA 1
ATOM 2005 C C . GLU A 1 254 ? 22.176 6.890 -44.421 1.00 92.31 254 GLU A C 1
ATOM 2007 O O . GLU A 1 254 ? 22.518 7.231 -45.556 1.00 92.31 254 GLU A O 1
ATOM 2012 N N . ARG A 1 255 ? 21.855 5.623 -44.135 1.00 90.00 255 ARG A N 1
ATOM 2013 C CA . ARG A 1 255 ? 21.876 4.541 -45.129 1.00 90.00 255 ARG A CA 1
ATOM 2014 C C . ARG A 1 255 ? 20.905 4.807 -46.275 1.00 90.00 255 ARG A C 1
ATOM 2016 O O . ARG A 1 255 ? 21.238 4.534 -47.428 1.00 90.00 255 ARG A O 1
ATOM 2023 N N . GLN A 1 256 ? 19.727 5.364 -45.989 1.00 91.19 256 GLN A N 1
ATOM 2024 C CA . GLN A 1 256 ? 18.742 5.682 -47.020 1.00 91.19 256 GLN A CA 1
ATOM 2025 C C . GLN A 1 256 ? 19.248 6.766 -47.969 1.00 91.19 256 GLN A C 1
ATOM 2027 O O . GLN A 1 256 ? 19.040 6.655 -49.176 1.00 91.19 256 GLN A O 1
ATOM 2032 N N . ASP A 1 257 ? 19.939 7.784 -47.459 1.00 87.31 257 ASP A N 1
ATOM 2033 C CA . ASP A 1 257 ? 20.533 8.829 -48.294 1.00 87.31 257 ASP A CA 1
ATOM 2034 C C . ASP A 1 257 ? 21.598 8.256 -49.245 1.00 87.31 257 ASP A C 1
ATOM 2036 O O . ASP A 1 257 ? 21.646 8.626 -50.423 1.00 87.31 257 ASP A O 1
ATOM 2040 N N . GLN A 1 258 ? 22.404 7.301 -48.772 1.00 85.06 258 GLN A N 1
ATOM 2041 C CA . GLN A 1 258 ? 23.411 6.611 -49.586 1.00 85.06 258 GLN A CA 1
ATOM 2042 C C . GLN A 1 258 ? 22.782 5.684 -50.638 1.00 85.06 258 GLN A C 1
ATOM 2044 O O . GLN A 1 258 ? 23.192 5.679 -51.804 1.00 85.06 258 GLN A O 1
ATOM 2049 N N . LEU A 1 259 ? 21.745 4.932 -50.259 1.00 83.25 259 LEU A N 1
ATOM 2050 C CA . LEU A 1 259 ? 20.997 4.083 -51.188 1.00 83.25 259 LEU A CA 1
ATOM 2051 C C . LEU A 1 259 ? 20.269 4.917 -52.246 1.00 83.25 259 LEU A C 1
ATOM 2053 O O . LEU A 1 259 ? 20.331 4.585 -53.424 1.00 83.25 259 LEU A O 1
ATOM 2057 N N . ASN A 1 260 ? 19.658 6.042 -51.870 1.00 81.94 260 ASN A N 1
ATOM 2058 C CA . ASN A 1 260 ? 19.011 6.957 -52.814 1.00 81.94 260 ASN A CA 1
ATOM 2059 C C . ASN A 1 260 ? 20.013 7.553 -53.817 1.00 81.94 260 ASN A C 1
ATOM 2061 O O . ASN A 1 260 ? 19.680 7.714 -54.991 1.00 81.94 260 ASN A O 1
ATOM 2065 N N . ALA A 1 261 ? 21.250 7.836 -53.393 1.00 78.81 261 ALA A N 1
ATOM 2066 C CA . ALA A 1 261 ? 22.309 8.317 -54.285 1.00 78.81 261 ALA A CA 1
ATOM 2067 C C . ALA A 1 261 ? 22.765 7.259 -55.307 1.00 78.81 261 ALA A C 1
ATOM 2069 O O . ALA A 1 261 ? 23.227 7.606 -56.393 1.00 78.81 261 ALA A O 1
ATOM 2070 N N . THR A 1 262 ? 22.610 5.976 -54.978 1.00 75.69 262 THR A N 1
ATOM 2071 C CA . THR A 1 262 ? 23.056 4.843 -55.803 1.00 75.69 262 THR A CA 1
ATOM 2072 C C . THR A 1 262 ? 21.903 4.041 -56.409 1.00 75.69 262 THR A C 1
ATOM 2074 O O . THR A 1 262 ? 22.139 3.071 -57.121 1.00 75.69 262 THR A O 1
ATOM 2077 N N . HIS A 1 263 ? 20.656 4.480 -56.203 1.00 72.50 263 HIS A N 1
ATOM 2078 C CA . HIS A 1 263 ? 19.429 3.761 -56.557 1.00 72.50 263 HIS A CA 1
ATOM 2079 C C . HIS A 1 263 ? 19.383 3.294 -58.018 1.00 72.50 263 HIS A C 1
ATOM 2081 O O . HIS A 1 263 ? 18.891 2.209 -58.307 1.00 72.50 263 HIS A O 1
ATOM 2087 N N . ALA A 1 264 ? 19.936 4.084 -58.945 1.00 70.44 264 ALA A N 1
ATOM 2088 C CA . ALA A 1 264 ? 19.967 3.759 -60.372 1.00 70.44 264 ALA A CA 1
ATOM 2089 C C . ALA A 1 264 ? 20.783 2.495 -60.719 1.00 70.44 264 ALA A C 1
ATOM 2091 O O . ALA A 1 264 ? 20.608 1.949 -61.805 1.00 70.44 264 ALA A O 1
ATOM 2092 N N . PHE A 1 265 ? 21.665 2.042 -59.825 1.00 65.56 265 PHE A N 1
ATOM 2093 C CA . PHE A 1 265 ? 22.521 0.870 -60.028 1.00 65.56 265 PHE A CA 1
ATOM 2094 C C . PHE A 1 265 ? 21.927 -0.423 -59.458 1.00 65.56 265 PHE A C 1
ATOM 2096 O O . PHE A 1 265 ? 22.461 -1.502 -59.711 1.00 65.56 265 PHE A O 1
ATOM 2103 N N . TRP A 1 266 ? 20.840 -0.336 -58.690 1.00 72.88 266 TRP A N 1
ATOM 2104 C CA . TRP A 1 266 ? 20.275 -1.481 -57.987 1.00 72.88 266 TRP A CA 1
ATOM 2105 C C . TRP A 1 266 ? 19.034 -2.010 -58.707 1.00 72.88 266 TRP A C 1
ATOM 2107 O O . TRP A 1 266 ? 18.049 -1.296 -58.883 1.00 72.88 266 TRP A O 1
ATOM 2117 N N . GLU A 1 267 ? 19.039 -3.298 -59.057 1.00 79.94 267 GLU A N 1
ATOM 2118 C CA . GLU A 1 267 ? 17.808 -4.028 -59.375 1.00 79.94 267 GLU A CA 1
ATOM 2119 C C . GLU A 1 267 ? 17.042 -4.302 -58.073 1.00 79.94 267 GLU A C 1
ATOM 2121 O O . GLU A 1 267 ? 17.164 -5.364 -57.458 1.00 79.94 267 GLU A O 1
ATOM 2126 N N . ILE A 1 268 ? 16.304 -3.294 -57.605 1.00 82.94 268 ILE A N 1
ATOM 2127 C CA . ILE A 1 268 ? 15.450 -3.402 -56.420 1.00 82.94 268 ILE A CA 1
ATOM 2128 C C . ILE A 1 268 ? 14.170 -4.143 -56.799 1.00 82.94 268 ILE A C 1
ATOM 2130 O O . ILE A 1 268 ? 13.508 -3.807 -57.785 1.00 82.94 268 ILE A O 1
ATOM 2134 N N . SER A 1 269 ? 13.808 -5.153 -56.006 1.00 87.38 269 SER A N 1
ATOM 2135 C CA . SER A 1 269 ? 12.556 -5.883 -56.205 1.00 87.38 269 SER A CA 1
ATOM 2136 C C . SER A 1 269 ? 11.349 -4.940 -56.089 1.00 87.38 269 SER A C 1
ATOM 2138 O O . SER A 1 269 ? 11.381 -3.943 -55.366 1.00 87.38 269 SER A O 1
ATOM 2140 N N . SER A 1 270 ? 10.245 -5.246 -56.776 1.00 86.00 270 SER A N 1
ATOM 2141 C CA . SER A 1 270 ? 9.042 -4.405 -56.708 1.00 86.00 270 SER A CA 1
ATOM 2142 C C . SER A 1 270 ? 8.457 -4.301 -55.295 1.00 86.00 270 SER A C 1
ATOM 2144 O O . SER A 1 270 ? 7.856 -3.282 -54.967 1.00 86.00 270 SER A O 1
ATOM 2146 N N . GLU A 1 271 ? 8.625 -5.343 -54.476 1.00 90.56 271 GLU A N 1
ATOM 2147 C CA . GLU A 1 271 ? 8.202 -5.379 -53.071 1.00 90.56 271 GLU A CA 1
ATOM 2148 C C . GLU A 1 271 ? 9.070 -4.451 -52.210 1.00 90.56 271 GLU A C 1
ATOM 2150 O O . GLU A 1 271 ? 8.552 -3.555 -51.545 1.00 90.56 271 GLU A O 1
ATOM 2155 N N . ASP A 1 272 ? 10.396 -4.568 -52.307 1.00 91.44 272 ASP A N 1
ATOM 2156 C CA . ASP A 1 272 ? 11.316 -3.724 -51.535 1.00 91.44 272 ASP A CA 1
ATOM 2157 C C . ASP A 1 272 ? 11.256 -2.258 -51.968 1.00 91.44 272 ASP A C 1
ATOM 2159 O O . ASP A 1 272 ? 11.413 -1.354 -51.149 1.00 91.44 272 ASP A O 1
ATOM 2163 N N . ASN A 1 273 ? 10.969 -1.998 -53.246 1.00 88.62 273 ASN A N 1
ATOM 2164 C CA . ASN A 1 273 ? 10.796 -0.644 -53.758 1.00 88.62 273 ASN A CA 1
ATOM 2165 C C . ASN A 1 273 ? 9.618 0.085 -53.083 1.00 88.62 273 ASN A C 1
ATOM 2167 O O . ASN A 1 273 ? 9.681 1.299 -52.870 1.00 88.62 273 ASN A O 1
ATOM 2171 N N . GLN A 1 274 ? 8.556 -0.636 -52.696 1.00 91.50 274 GLN A N 1
ATOM 2172 C CA . GLN A 1 274 ? 7.461 -0.052 -51.911 1.00 91.50 274 GLN A CA 1
ATOM 2173 C C . GLN A 1 274 ? 7.929 0.323 -50.502 1.00 91.50 274 GLN A C 1
ATOM 2175 O O . GLN A 1 274 ? 7.610 1.414 -50.031 1.00 91.50 274 GLN A O 1
ATOM 2180 N N . VAL A 1 275 ? 8.729 -0.535 -49.860 1.00 91.69 275 VAL A N 1
ATOM 2181 C CA . VAL A 1 275 ? 9.301 -0.276 -48.529 1.00 91.69 275 VAL A CA 1
ATOM 2182 C C . VAL A 1 275 ? 10.240 0.934 -48.565 1.00 91.69 275 VAL A C 1
ATOM 2184 O O . VAL A 1 275 ? 10.107 1.834 -47.738 1.00 91.69 275 VAL A O 1
ATOM 2187 N N . PHE A 1 276 ? 11.128 1.020 -49.559 1.00 89.94 276 PHE A N 1
ATOM 2188 C CA . PHE A 1 276 ? 12.018 2.171 -49.744 1.00 89.94 276 PHE A CA 1
ATOM 2189 C C . PHE A 1 276 ? 11.271 3.465 -50.046 1.00 89.94 276 PHE A C 1
ATOM 2191 O O . PHE A 1 276 ? 11.627 4.520 -49.517 1.00 89.94 276 PHE A O 1
ATOM 2198 N N . SER A 1 277 ? 10.222 3.396 -50.867 1.00 89.94 277 SER A N 1
ATOM 2199 C CA . SER A 1 277 ? 9.369 4.552 -51.146 1.00 89.94 277 SER A CA 1
ATOM 2200 C C . SER A 1 277 ? 8.674 5.028 -49.871 1.00 89.94 277 SER A C 1
ATOM 2202 O O . SER A 1 277 ? 8.692 6.221 -49.573 1.00 89.94 277 SER A O 1
ATOM 2204 N N . ALA A 1 278 ? 8.118 4.104 -49.080 1.00 91.62 278 ALA A N 1
ATOM 2205 C CA . ALA A 1 278 ? 7.491 4.423 -47.802 1.00 91.62 278 ALA A CA 1
ATOM 2206 C C . ALA A 1 278 ? 8.489 5.058 -46.819 1.00 91.62 278 ALA A C 1
ATOM 2208 O O . ALA A 1 278 ? 8.178 6.096 -46.240 1.00 91.62 278 ALA A O 1
ATOM 2209 N N . LEU A 1 279 ? 9.696 4.498 -46.690 1.00 91.69 279 LEU A N 1
ATOM 2210 C CA . LEU A 1 279 ? 10.762 5.042 -45.843 1.00 91.69 279 LEU A CA 1
ATOM 2211 C C . LEU A 1 279 ? 11.226 6.428 -46.313 1.00 91.69 279 LEU A C 1
ATOM 2213 O O . LEU A 1 279 ? 11.386 7.340 -45.509 1.00 91.69 279 LEU A O 1
ATOM 2217 N N . THR A 1 280 ? 11.404 6.617 -47.619 1.00 90.38 280 THR A N 1
ATOM 2218 C CA . THR A 1 280 ? 11.820 7.905 -48.193 1.00 90.38 280 THR A CA 1
ATOM 2219 C C . THR A 1 280 ? 10.775 8.981 -47.935 1.00 90.38 280 THR A C 1
ATOM 2221 O O . THR A 1 280 ? 11.124 10.103 -47.573 1.00 90.38 280 THR A O 1
ATOM 2224 N N . LEU A 1 281 ? 9.490 8.645 -48.070 1.00 91.94 281 LEU A N 1
ATOM 2225 C CA . LEU A 1 281 ? 8.400 9.552 -47.719 1.00 91.94 281 LEU A CA 1
ATOM 2226 C C . LEU A 1 281 ? 8.365 9.824 -46.210 1.00 91.94 281 LEU A C 1
ATOM 2228 O O . LEU A 1 281 ? 8.185 10.972 -45.813 1.00 91.94 281 LEU A O 1
ATOM 2232 N N . ASP A 1 282 ? 8.565 8.806 -45.371 1.00 92.31 282 ASP A N 1
ATOM 2233 C CA . ASP A 1 282 ? 8.595 8.958 -43.914 1.00 92.31 282 ASP A CA 1
ATOM 2234 C C . ASP A 1 282 ? 9.711 9.909 -43.454 1.00 92.31 282 ASP A C 1
ATOM 2236 O O . ASP A 1 282 ? 9.439 10.845 -42.694 1.00 92.31 282 ASP A O 1
ATOM 2240 N N . ILE A 1 283 ? 10.921 9.745 -44.008 1.00 90.50 283 ILE A N 1
ATOM 2241 C CA . ILE A 1 283 ? 12.066 10.642 -43.806 1.00 90.50 283 ILE A CA 1
ATOM 2242 C C . ILE A 1 283 ? 11.756 12.033 -44.363 1.00 90.50 283 ILE A C 1
ATOM 2244 O O . ILE A 1 283 ? 11.984 13.024 -43.683 1.00 90.50 283 ILE A O 1
ATOM 2248 N N . HIS A 1 284 ? 11.208 12.143 -45.575 1.00 90.62 284 HIS A N 1
ATOM 2249 C CA . HIS A 1 284 ? 10.934 13.443 -46.191 1.00 90.62 284 HIS A CA 1
ATOM 2250 C C . HIS A 1 284 ? 9.911 14.268 -45.396 1.00 90.62 284 HIS A C 1
ATOM 2252 O O . HIS A 1 284 ? 10.064 15.480 -45.241 1.00 90.62 284 HIS A O 1
ATOM 2258 N N . PHE A 1 285 ? 8.873 13.618 -44.865 1.00 93.50 285 PHE A N 1
ATOM 2259 C CA . PHE A 1 285 ? 7.837 14.272 -44.065 1.00 93.50 285 PHE A CA 1
ATOM 2260 C C . PHE A 1 285 ? 8.143 14.302 -42.557 1.00 93.50 285 PHE A C 1
ATOM 2262 O O . PHE A 1 285 ? 7.359 14.878 -41.789 1.00 93.50 285 PHE A O 1
ATOM 2269 N N . ASN A 1 286 ? 9.278 13.733 -42.131 1.00 90.44 286 ASN A N 1
ATOM 2270 C CA . ASN A 1 286 ? 9.704 13.581 -40.737 1.00 90.44 286 ASN A CA 1
ATOM 2271 C C . ASN A 1 286 ? 8.613 12.962 -39.844 1.00 90.44 286 ASN A C 1
ATOM 2273 O O . ASN A 1 286 ? 8.405 13.418 -38.717 1.00 90.44 286 ASN A O 1
ATOM 2277 N N . LYS A 1 287 ? 7.848 11.982 -40.341 1.00 92.38 287 LYS A N 1
ATOM 2278 C CA . LYS A 1 287 ? 6.687 11.458 -39.601 1.00 92.38 287 LYS A CA 1
ATOM 2279 C C . LYS A 1 287 ? 7.133 10.647 -38.379 1.00 92.38 287 LYS A C 1
ATOM 2281 O O . LYS A 1 287 ? 6.742 11.005 -37.267 1.00 92.38 287 LYS A O 1
ATOM 2286 N N . THR A 1 288 ? 7.987 9.636 -38.553 1.00 90.06 288 THR A N 1
ATOM 2287 C CA . THR A 1 288 ? 8.549 8.864 -37.427 1.00 90.06 288 THR A CA 1
ATOM 2288 C C . THR A 1 288 ? 9.347 9.747 -36.470 1.00 90.06 288 THR A C 1
ATOM 2290 O O . THR A 1 288 ? 9.156 9.662 -35.259 1.00 90.06 288 THR A O 1
ATOM 2293 N N . GLU A 1 289 ? 10.172 10.659 -36.993 1.00 92.25 289 GLU A N 1
ATOM 2294 C CA . GLU A 1 289 ? 10.990 11.567 -36.176 1.00 92.25 289 GLU A CA 1
ATOM 2295 C C . GLU A 1 289 ? 10.131 12.460 -35.267 1.00 92.25 289 GLU A C 1
ATOM 2297 O O . GLU A 1 289 ? 10.384 12.542 -34.065 1.00 92.25 289 GLU A O 1
ATOM 2302 N N . LYS A 1 290 ? 9.061 13.068 -35.801 1.00 94.44 290 LYS A N 1
ATOM 2303 C CA . LYS A 1 290 ? 8.121 13.870 -34.999 1.00 94.44 290 LYS A CA 1
ATOM 2304 C C . LYS A 1 290 ? 7.448 13.035 -33.915 1.00 94.44 290 LYS A C 1
ATOM 2306 O O . LYS A 1 290 ? 7.395 13.462 -32.766 1.00 94.44 290 LYS A O 1
ATOM 2311 N N . SER A 1 291 ? 6.961 11.843 -34.254 1.00 92.81 291 SER A N 1
ATOM 2312 C CA . SER A 1 291 ? 6.278 10.988 -33.282 1.00 92.81 291 SER A CA 1
ATOM 2313 C C . SER A 1 291 ? 7.214 10.411 -32.214 1.00 92.81 291 SER A C 1
ATOM 2315 O O . SER A 1 291 ? 6.765 10.206 -31.085 1.00 92.81 291 SER A O 1
ATOM 2317 N N . LEU A 1 292 ? 8.494 10.174 -32.528 1.00 93.81 292 LEU A N 1
ATOM 2318 C CA . LEU A 1 292 ? 9.526 9.829 -31.544 1.00 93.81 292 LEU A CA 1
ATOM 2319 C C . LEU A 1 292 ? 9.891 11.033 -30.663 1.00 93.81 292 LEU A C 1
ATOM 2321 O O . LEU A 1 292 ? 10.121 10.853 -29.469 1.00 93.81 292 LEU A O 1
ATOM 2325 N N . ALA A 1 293 ? 9.908 12.255 -31.202 1.00 94.38 293 ALA A N 1
ATOM 2326 C CA . ALA A 1 293 ? 10.235 13.471 -30.450 1.00 94.38 293 ALA A CA 1
ATOM 2327 C C . ALA A 1 293 ? 9.194 13.835 -29.370 1.00 94.38 293 ALA A C 1
ATOM 2329 O O . ALA A 1 293 ? 9.519 14.524 -28.405 1.00 94.38 293 ALA A O 1
ATOM 2330 N N . GLU A 1 294 ? 7.955 13.353 -29.491 1.00 96.19 294 GLU A N 1
ATOM 2331 C CA . GLU A 1 294 ? 6.901 13.546 -28.483 1.00 96.19 294 GLU A CA 1
ATOM 2332 C C . GLU A 1 294 ? 7.079 12.664 -27.236 1.00 96.19 294 GLU A C 1
ATOM 2334 O O . GLU A 1 294 ? 6.646 13.040 -26.144 1.00 96.19 294 GLU A O 1
ATOM 2339 N N . ILE A 1 295 ? 7.706 11.490 -27.381 1.00 96.19 295 ILE A N 1
ATOM 2340 C CA . ILE A 1 295 ? 7.799 10.478 -26.316 1.00 96.19 295 ILE A CA 1
ATOM 2341 C C . ILE A 1 295 ? 8.526 11.004 -25.066 1.00 96.19 295 ILE A C 1
ATOM 2343 O O . ILE A 1 295 ? 7.978 10.843 -23.972 1.00 96.19 295 ILE A O 1
ATOM 2347 N N . PRO A 1 296 ? 9.680 11.699 -25.172 1.00 97.19 296 PRO A N 1
ATOM 2348 C CA . PRO A 1 296 ? 10.343 12.290 -24.011 1.00 97.19 296 PRO A CA 1
ATOM 2349 C C . PRO A 1 296 ? 9.454 13.263 -23.230 1.00 97.19 296 PRO A C 1
ATOM 2351 O O . PRO A 1 296 ? 9.530 13.311 -22.005 1.00 97.19 296 PRO A O 1
ATOM 2354 N N . GLY A 1 297 ? 8.588 14.019 -23.917 1.00 95.62 297 GLY A N 1
ATOM 2355 C CA . GLY A 1 297 ? 7.654 14.945 -23.272 1.00 95.62 297 GLY A CA 1
ATOM 2356 C C . GLY A 1 297 ? 6.617 14.220 -22.414 1.00 95.62 297 GLY A C 1
ATOM 2357 O O . GLY A 1 297 ? 6.375 14.616 -21.273 1.00 95.62 297 GLY A O 1
ATOM 2358 N N . VAL A 1 298 ? 6.058 13.123 -22.935 1.00 96.69 298 VAL A N 1
ATOM 2359 C CA . VAL A 1 298 ? 5.102 12.271 -22.209 1.00 96.69 298 VAL A CA 1
ATOM 2360 C C . VAL A 1 298 ? 5.778 11.601 -21.010 1.00 96.69 298 VAL A C 1
ATOM 2362 O O . VAL A 1 298 ? 5.283 11.722 -19.891 1.00 96.69 298 VAL A O 1
ATOM 2365 N N . LEU A 1 299 ? 6.943 10.972 -21.213 1.00 96.50 299 LEU A N 1
ATOM 2366 C CA . LEU A 1 299 ? 7.706 10.323 -20.139 1.00 96.50 299 LEU A CA 1
ATOM 2367 C C . LEU A 1 299 ? 8.103 11.312 -19.034 1.00 96.50 299 LEU A C 1
ATOM 2369 O O . LEU A 1 299 ? 7.991 10.993 -17.852 1.00 96.50 299 LEU A O 1
ATOM 2373 N N . LEU A 1 300 ? 8.508 12.535 -19.392 1.00 96.69 300 LEU A N 1
ATOM 2374 C CA . LEU A 1 300 ? 8.829 13.579 -18.419 1.00 96.69 300 LEU A CA 1
ATOM 2375 C C . LEU A 1 300 ? 7.600 14.023 -17.612 1.00 96.69 300 LEU A C 1
ATOM 2377 O O . LEU A 1 300 ? 7.742 14.309 -16.423 1.00 96.69 300 LEU A O 1
ATOM 2381 N N . SER A 1 301 ? 6.418 14.101 -18.232 1.00 97.31 301 SER A N 1
ATOM 2382 C CA . SER A 1 301 ? 5.174 14.424 -17.519 1.00 97.31 301 SER A CA 1
ATOM 2383 C C . SER A 1 301 ? 4.842 13.351 -16.486 1.00 97.31 301 SER A C 1
ATOM 2385 O O . SER A 1 301 ? 4.669 13.677 -15.314 1.00 97.31 301 SER A O 1
ATOM 2387 N N . ILE A 1 302 ? 4.861 12.077 -16.898 1.00 96.75 302 ILE A N 1
ATOM 2388 C CA . ILE A 1 302 ? 4.602 10.930 -16.015 1.00 96.75 302 ILE A CA 1
ATOM 2389 C C . ILE A 1 302 ? 5.598 10.923 -14.854 1.00 96.75 302 ILE A C 1
ATOM 2391 O O . ILE A 1 302 ? 5.200 10.853 -13.694 1.00 96.75 302 ILE A O 1
ATOM 2395 N N . ARG A 1 303 ? 6.894 11.092 -15.145 1.00 97.44 303 ARG A N 1
ATOM 2396 C CA . ARG A 1 303 ? 7.936 11.144 -14.115 1.00 97.44 303 ARG A CA 1
ATOM 2397 C C . ARG A 1 303 ? 7.677 12.245 -13.087 1.00 97.44 303 ARG A C 1
ATOM 2399 O O . ARG A 1 303 ? 7.748 11.986 -11.892 1.00 97.44 303 ARG A O 1
ATOM 2406 N N . LYS A 1 304 ? 7.342 13.461 -13.536 1.00 97.00 304 LYS A N 1
ATOM 2407 C CA . LYS A 1 304 ? 7.016 14.583 -12.638 1.00 97.00 304 LYS A CA 1
ATOM 2408 C C . LYS A 1 304 ? 5.804 14.280 -11.757 1.00 97.00 304 LYS A C 1
ATOM 2410 O O . LYS A 1 304 ? 5.807 14.650 -10.584 1.00 97.00 304 LYS A O 1
ATOM 2415 N N . GLU A 1 305 ? 4.779 13.638 -12.310 1.00 96.94 305 GLU A N 1
ATOM 2416 C CA . GLU A 1 305 ? 3.581 13.240 -11.567 1.00 96.94 305 GLU A CA 1
ATOM 2417 C C . GLU A 1 305 ? 3.904 12.178 -10.509 1.00 96.94 305 GLU A C 1
ATOM 2419 O O . GLU A 1 305 ? 3.538 12.360 -9.345 1.00 96.94 305 GLU A O 1
ATOM 2424 N N . CYS A 1 306 ? 4.663 11.138 -10.869 1.00 96.12 306 CYS A N 1
ATOM 2425 C CA . CYS A 1 306 ? 5.113 10.094 -9.945 1.00 96.12 306 CYS A CA 1
ATOM 2426 C C . CYS A 1 306 ? 6.054 10.634 -8.855 1.00 96.12 306 CYS A C 1
ATOM 2428 O O . CYS A 1 306 ? 5.878 10.306 -7.682 1.00 96.12 306 CYS A O 1
ATOM 2430 N N . ASP A 1 307 ? 7.005 11.511 -9.191 1.00 96.38 307 ASP A N 1
ATOM 2431 C CA . ASP A 1 307 ? 7.887 12.168 -8.214 1.00 96.38 307 ASP A CA 1
ATOM 2432 C C . ASP A 1 307 ? 7.076 13.012 -7.217 1.00 96.38 307 ASP A C 1
ATOM 2434 O O . ASP A 1 307 ? 7.289 12.949 -6.000 1.00 96.38 307 ASP A O 1
ATOM 2438 N N . ALA A 1 308 ? 6.103 13.782 -7.715 1.00 95.44 308 ALA A N 1
ATOM 2439 C CA . ALA A 1 308 ? 5.225 14.585 -6.874 1.00 95.44 308 ALA A CA 1
ATOM 2440 C C . ALA A 1 308 ? 4.314 13.711 -5.990 1.00 95.44 308 ALA A C 1
ATOM 2442 O O . ALA A 1 308 ? 4.113 14.036 -4.817 1.00 95.44 308 ALA A O 1
ATOM 2443 N N . GLY A 1 309 ? 3.796 12.598 -6.521 1.00 94.56 309 GLY A N 1
ATOM 2444 C CA . GLY A 1 309 ? 3.016 11.609 -5.774 1.00 94.56 309 GLY A CA 1
ATOM 2445 C C . GLY A 1 309 ? 3.833 10.952 -4.663 1.00 94.56 309 GLY A C 1
ATOM 2446 O O . GLY A 1 309 ? 3.424 10.961 -3.503 1.00 94.56 309 GLY A O 1
ATOM 2447 N N . THR A 1 310 ? 5.048 10.504 -4.977 1.00 95.56 310 THR A N 1
ATOM 2448 C CA . THR A 1 310 ? 6.019 9.971 -4.010 1.00 95.56 310 THR A CA 1
ATOM 2449 C C . THR A 1 310 ? 6.342 10.978 -2.907 1.00 95.56 310 THR A C 1
ATOM 2451 O O . THR A 1 310 ? 6.367 10.620 -1.728 1.00 95.56 310 THR A O 1
ATOM 2454 N N . ALA A 1 311 ? 6.544 12.255 -3.246 1.00 94.56 311 ALA A N 1
ATOM 2455 C CA . ALA A 1 311 ? 6.782 13.302 -2.253 1.00 94.56 311 ALA A CA 1
ATOM 2456 C C . ALA A 1 311 ? 5.579 13.492 -1.310 1.00 94.56 311 ALA A C 1
ATOM 2458 O O . ALA A 1 311 ? 5.765 13.593 -0.094 1.00 94.56 311 ALA A O 1
ATOM 2459 N N . ARG A 1 312 ? 4.345 13.479 -1.838 1.00 95.81 312 ARG A N 1
ATOM 2460 C CA . ARG A 1 312 ? 3.114 13.551 -1.028 1.00 95.81 312 ARG A CA 1
ATOM 2461 C C . ARG A 1 312 ? 2.944 12.319 -0.135 1.00 95.81 312 ARG A C 1
ATOM 2463 O O . ARG A 1 312 ? 2.656 12.474 1.050 1.00 95.81 312 ARG A O 1
ATOM 2470 N N . LEU A 1 313 ? 3.213 11.118 -0.653 1.00 93.00 313 LEU A N 1
ATOM 2471 C CA . LEU A 1 313 ? 3.185 9.855 0.101 1.00 93.00 313 LEU A CA 1
ATOM 2472 C C . LEU A 1 313 ? 4.326 9.711 1.117 1.00 93.00 313 LEU A C 1
ATOM 2474 O O . LEU A 1 313 ? 4.273 8.823 1.960 1.00 93.00 313 LEU A O 1
ATOM 2478 N N . ARG A 1 314 ? 5.358 10.558 1.083 1.00 93.56 314 ARG A N 1
ATOM 2479 C CA . ARG A 1 314 ? 6.424 10.591 2.102 1.00 93.56 314 ARG A CA 1
ATOM 2480 C C . ARG A 1 314 ? 6.229 11.692 3.145 1.00 93.56 314 ARG A C 1
ATOM 2482 O O . ARG A 1 314 ? 6.998 11.758 4.104 1.00 93.56 314 ARG A O 1
ATOM 2489 N N . ALA A 1 315 ? 5.222 12.550 2.986 1.00 91.81 315 ALA A N 1
ATOM 2490 C CA . ALA A 1 315 ? 4.961 13.634 3.922 1.00 91.81 315 ALA A CA 1
ATOM 2491 C C . ALA A 1 315 ? 4.653 13.109 5.339 1.00 91.81 315 ALA A C 1
ATOM 2493 O O . ALA A 1 315 ? 4.086 12.038 5.532 1.00 91.81 315 ALA A O 1
ATOM 2494 N N . SER A 1 316 ? 4.994 13.888 6.367 1.00 77.12 316 SER A N 1
ATOM 2495 C CA . SER A 1 316 ? 4.759 13.502 7.769 1.00 77.12 316 SER A CA 1
ATOM 2496 C C . SER A 1 316 ? 3.280 13.507 8.172 1.00 77.12 316 SER A C 1
ATOM 2498 O O . SER A 1 316 ? 2.910 12.891 9.170 1.00 77.12 316 SER A O 1
ATOM 2500 N N . ARG A 1 317 ? 2.431 14.202 7.407 1.00 89.44 317 ARG A N 1
ATOM 2501 C CA . ARG A 1 317 ? 0.977 14.279 7.595 1.00 89.44 317 ARG A CA 1
ATOM 2502 C C . ARG A 1 317 ? 0.277 13.731 6.360 1.00 89.44 317 ARG A C 1
ATOM 2504 O O . ARG A 1 317 ? -0.093 14.489 5.469 1.00 89.44 317 ARG A O 1
ATOM 2511 N N . ILE A 1 318 ? 0.127 12.416 6.316 1.00 89.88 318 ILE A N 1
ATOM 2512 C CA . ILE A 1 318 ? -0.621 11.726 5.264 1.00 89.88 318 ILE A CA 1
ATOM 2513 C C . ILE A 1 318 ? -2.009 11.407 5.794 1.00 89.88 318 ILE A C 1
ATOM 2515 O O . ILE A 1 318 ? -2.163 11.052 6.959 1.00 89.88 318 ILE A O 1
ATOM 2519 N N . THR A 1 319 ? -3.002 11.545 4.927 1.00 92.81 319 THR A N 1
ATOM 2520 C CA . THR A 1 319 ? -4.385 11.144 5.176 1.00 92.81 319 THR A CA 1
ATOM 2521 C C . THR A 1 319 ? -4.763 10.011 4.228 1.00 92.81 319 THR A C 1
ATOM 2523 O O . THR A 1 319 ? -4.155 9.849 3.167 1.00 92.81 319 THR A O 1
ATOM 2526 N N . GLU A 1 320 ? -5.790 9.240 4.581 1.00 91.56 320 GLU A N 1
ATOM 2527 C CA . GLU A 1 320 ? -6.335 8.192 3.711 1.00 91.56 320 GLU A CA 1
ATOM 2528 C C . GLU A 1 320 ? -6.756 8.740 2.332 1.00 91.56 320 GLU A C 1
ATOM 2530 O O . GLU A 1 320 ? -6.538 8.098 1.306 1.00 91.56 320 GLU A O 1
ATOM 2535 N N . GLU A 1 321 ? -7.310 9.955 2.295 1.00 93.69 321 GLU A N 1
ATOM 2536 C CA . GLU A 1 321 ? -7.728 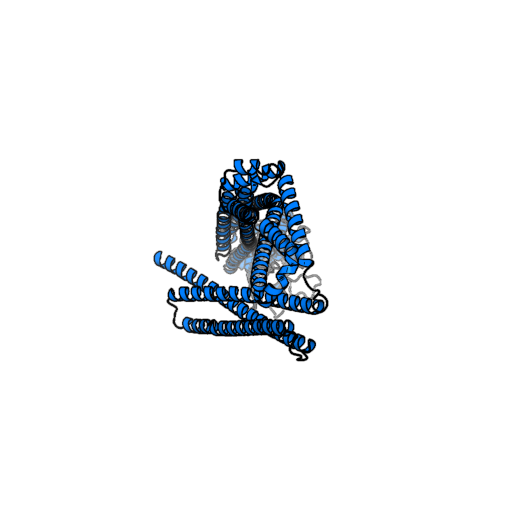10.637 1.066 1.00 93.69 321 GLU A CA 1
ATOM 2537 C C . GLU A 1 321 ? -6.549 10.913 0.123 1.00 93.69 321 GLU A C 1
ATOM 2539 O O . GLU A 1 321 ? -6.648 10.633 -1.071 1.00 93.69 321 GLU A O 1
ATOM 2544 N N . ILE A 1 322 ? -5.409 11.370 0.660 1.00 93.00 322 ILE A N 1
ATOM 2545 C CA . ILE A 1 322 ? -4.183 11.558 -0.128 1.00 93.00 322 ILE A CA 1
ATOM 2546 C C . ILE A 1 322 ? -3.735 10.216 -0.713 1.00 93.00 322 ILE A C 1
ATOM 2548 O O . ILE A 1 322 ? -3.468 10.133 -1.908 1.00 93.00 322 ILE A O 1
ATOM 2552 N N . VAL A 1 323 ? -3.710 9.144 0.088 1.00 93.81 323 VAL A N 1
ATOM 2553 C CA . VAL A 1 323 ? -3.293 7.816 -0.399 1.00 93.81 323 VAL A CA 1
ATOM 2554 C C . VAL A 1 323 ? -4.218 7.304 -1.507 1.00 93.81 323 VAL A C 1
ATOM 2556 O O . VAL A 1 323 ? -3.739 6.781 -2.512 1.00 93.81 323 VAL A O 1
ATOM 2559 N N . LYS A 1 324 ? -5.539 7.477 -1.367 1.00 93.88 324 LYS A N 1
ATOM 2560 C CA . LYS A 1 324 ? -6.517 7.108 -2.406 1.00 93.88 324 LYS A CA 1
ATOM 2561 C C . LYS A 1 324 ? -6.329 7.920 -3.687 1.00 93.88 324 LYS A C 1
ATOM 2563 O O . LYS A 1 324 ? -6.352 7.340 -4.769 1.00 93.88 324 LYS A O 1
ATOM 2568 N N . SER A 1 325 ? -6.117 9.230 -3.562 1.00 95.56 325 SER A N 1
ATOM 2569 C CA . SER A 1 325 ? -5.841 10.114 -4.697 1.00 95.56 325 SER A CA 1
ATOM 2570 C C . SER A 1 325 ? -4.580 9.683 -5.445 1.00 95.56 325 SER A C 1
ATOM 2572 O O . SER A 1 325 ? -4.601 9.571 -6.667 1.00 95.56 325 SER A O 1
ATOM 2574 N N . GLU A 1 326 ? -3.492 9.376 -4.734 1.00 96.62 326 GLU A N 1
ATOM 2575 C CA . GLU A 1 326 ? -2.255 8.940 -5.390 1.00 96.62 326 GLU A CA 1
ATOM 2576 C C . GLU A 1 326 ? -2.375 7.558 -6.031 1.00 96.62 326 GLU A C 1
ATOM 2578 O O . GLU A 1 326 ? -1.823 7.351 -7.107 1.00 96.62 326 GLU A O 1
ATOM 2583 N N . LYS A 1 327 ? -3.155 6.633 -5.456 1.00 95.25 327 LYS A N 1
ATOM 2584 C CA . LYS A 1 327 ? -3.478 5.367 -6.134 1.00 95.25 327 LYS A CA 1
ATOM 2585 C C . LYS A 1 327 ? -4.217 5.597 -7.453 1.00 95.25 327 LYS A C 1
ATOM 2587 O O . LYS A 1 327 ? -3.903 4.945 -8.442 1.00 95.25 327 LYS A O 1
ATOM 2592 N N . ALA A 1 328 ? -5.168 6.530 -7.491 1.00 96.00 328 ALA A N 1
ATOM 2593 C CA . ALA A 1 328 ? -5.860 6.878 -8.730 1.00 96.00 328 ALA A CA 1
ATOM 2594 C C . ALA A 1 328 ? -4.908 7.515 -9.760 1.00 96.00 328 ALA A C 1
ATOM 2596 O O . ALA A 1 328 ? -4.959 7.160 -10.936 1.00 96.00 328 ALA A O 1
ATOM 2597 N N . ASN A 1 329 ? -4.001 8.394 -9.318 1.00 95.19 329 ASN A N 1
ATOM 2598 C CA . ASN A 1 329 ? -2.972 8.979 -10.183 1.00 95.19 329 ASN A CA 1
ATOM 2599 C C . ASN A 1 329 ? -2.025 7.909 -10.751 1.00 95.19 329 ASN A C 1
ATOM 2601 O O . ASN A 1 329 ? -1.717 7.946 -11.939 1.00 95.19 329 ASN A O 1
ATOM 2605 N N . ALA A 1 330 ? -1.614 6.927 -9.940 1.00 95.44 330 ALA A N 1
ATOM 2606 C CA . ALA A 1 330 ? -0.756 5.828 -10.385 1.00 95.44 330 ALA A CA 1
ATOM 2607 C C . ALA A 1 330 ? -1.381 5.045 -11.553 1.00 95.44 330 ALA A C 1
ATOM 2609 O O . ALA A 1 330 ? -0.696 4.773 -12.533 1.00 95.44 330 ALA A O 1
ATOM 2610 N N . VAL A 1 331 ? -2.692 4.776 -11.504 1.00 97.06 331 VAL A N 1
ATOM 2611 C CA . VAL A 1 331 ? -3.425 4.103 -12.596 1.00 97.06 331 VAL A CA 1
ATOM 2612 C C . VAL A 1 331 ? -3.396 4.921 -13.895 1.00 97.06 331 VAL A C 1
ATOM 2614 O O . VAL A 1 331 ? -3.269 4.363 -14.985 1.00 97.06 331 VAL A O 1
ATOM 2617 N N . VAL A 1 332 ? -3.492 6.253 -13.807 1.00 97.25 332 VAL A N 1
ATOM 2618 C CA . VAL A 1 332 ? -3.386 7.135 -14.984 1.00 97.25 332 VAL A CA 1
ATOM 2619 C C . VAL A 1 332 ? -1.968 7.102 -15.562 1.00 97.25 332 VAL A C 1
ATOM 2621 O O . VAL A 1 332 ? -1.804 6.970 -16.778 1.00 97.25 332 VAL A O 1
ATOM 2624 N N . CYS A 1 333 ? -0.944 7.169 -14.707 1.00 96.50 333 CYS A N 1
ATOM 2625 C CA . CYS A 1 333 ? 0.457 7.047 -15.111 1.00 96.50 333 CYS A CA 1
ATOM 2626 C C . CYS A 1 333 ? 0.745 5.703 -15.795 1.00 96.50 333 CYS A C 1
ATOM 2628 O O . CYS A 1 333 ? 1.375 5.681 -16.851 1.00 96.50 333 CYS A O 1
ATOM 2630 N N . GLU A 1 334 ? 0.239 4.600 -15.240 1.00 97.50 334 GLU A N 1
ATOM 2631 C CA . GLU A 1 334 ? 0.374 3.250 -15.794 1.00 97.50 334 GLU A CA 1
ATOM 2632 C C . GLU A 1 334 ? -0.248 3.146 -17.195 1.00 97.50 334 GLU A C 1
ATOM 2634 O O . GLU A 1 334 ? 0.397 2.683 -18.138 1.00 97.50 334 GLU A O 1
ATOM 2639 N N . ALA A 1 335 ? -1.469 3.660 -17.378 1.00 97.38 335 ALA A N 1
ATOM 2640 C CA . ALA A 1 335 ? -2.129 3.675 -18.683 1.00 97.38 335 ALA A CA 1
ATOM 2641 C C . ALA A 1 335 ? -1.345 4.491 -19.729 1.00 97.38 335 ALA A C 1
ATOM 2643 O O . ALA A 1 335 ? -1.235 4.089 -20.895 1.00 97.38 335 ALA A O 1
ATOM 2644 N N . ASN A 1 336 ? -0.769 5.625 -19.317 1.00 96.50 336 ASN A N 1
ATOM 2645 C CA . ASN A 1 336 ? 0.069 6.449 -20.183 1.00 96.50 336 ASN A CA 1
ATOM 2646 C C . ASN A 1 336 ? 1.389 5.744 -20.541 1.00 96.50 336 ASN A C 1
ATOM 2648 O O . ASN A 1 336 ? 1.791 5.781 -21.706 1.00 96.50 336 ASN A O 1
ATOM 2652 N N . LEU A 1 337 ? 2.031 5.054 -19.590 1.00 96.69 337 LEU A N 1
ATOM 2653 C CA . LEU A 1 337 ? 3.235 4.257 -19.849 1.00 96.69 337 LEU A CA 1
ATOM 2654 C C . LEU A 1 337 ? 2.962 3.109 -20.818 1.00 96.69 337 LEU A C 1
ATOM 2656 O O . LEU A 1 337 ? 3.686 2.969 -21.801 1.00 96.69 337 LEU A O 1
ATOM 2660 N N . ALA A 1 338 ? 1.874 2.362 -20.623 1.00 97.19 338 ALA A N 1
ATOM 2661 C CA . ALA A 1 338 ? 1.477 1.286 -21.530 1.00 97.19 338 ALA A CA 1
ATOM 2662 C C . ALA A 1 338 ? 1.231 1.792 -22.967 1.00 97.19 338 ALA A C 1
ATOM 2664 O O . ALA A 1 338 ? 1.526 1.105 -23.949 1.00 97.19 338 ALA A O 1
ATOM 2665 N N . SER A 1 339 ? 0.710 3.016 -23.114 1.00 96.81 339 SER A N 1
ATOM 2666 C CA . SER A 1 339 ? 0.561 3.677 -24.416 1.00 96.81 339 SER A CA 1
ATOM 2667 C C . SER A 1 339 ? 1.916 4.008 -25.057 1.00 96.81 339 SER A C 1
ATOM 2669 O O . SER A 1 339 ? 2.121 3.741 -26.244 1.00 96.81 339 SER A O 1
ATOM 2671 N N . VAL A 1 340 ? 2.867 4.543 -24.279 1.00 96.81 340 VAL A N 1
ATOM 2672 C CA . VAL A 1 340 ? 4.238 4.814 -24.747 1.00 96.81 340 VAL A CA 1
ATOM 2673 C C . VAL A 1 340 ? 4.950 3.523 -25.144 1.00 96.81 340 VAL A C 1
ATOM 2675 O O . VAL A 1 340 ? 5.548 3.467 -26.217 1.00 96.81 340 VAL A O 1
ATOM 2678 N N . GLU A 1 341 ? 4.858 2.474 -24.330 1.00 97.75 341 GLU A N 1
ATOM 2679 C CA . GLU A 1 341 ? 5.487 1.187 -24.618 1.00 97.75 341 GLU A CA 1
ATOM 2680 C C . GLU A 1 341 ? 4.971 0.585 -25.929 1.00 97.75 341 GLU A C 1
ATOM 2682 O O . GLU A 1 341 ? 5.776 0.157 -26.763 1.00 97.75 341 GLU A O 1
ATOM 2687 N N . ARG A 1 342 ? 3.650 0.615 -26.153 1.00 97.38 342 ARG A N 1
ATOM 2688 C CA . ARG A 1 342 ? 3.037 0.156 -27.407 1.00 97.38 342 ARG A CA 1
ATOM 2689 C C . ARG A 1 342 ? 3.568 0.935 -28.607 1.00 97.38 342 ARG A C 1
ATOM 2691 O O . ARG A 1 342 ? 4.004 0.319 -29.575 1.00 97.38 342 ARG A O 1
ATOM 2698 N N . ARG A 1 343 ? 3.616 2.271 -28.517 1.00 96.62 343 ARG A N 1
ATOM 2699 C CA . ARG A 1 343 ? 4.192 3.127 -29.571 1.00 96.62 343 ARG A CA 1
ATOM 2700 C C . ARG A 1 343 ? 5.649 2.759 -29.857 1.00 96.62 343 ARG A C 1
ATOM 2702 O O . ARG A 1 343 ? 6.027 2.616 -31.013 1.00 96.62 343 ARG A O 1
ATOM 2709 N N . LEU A 1 344 ? 6.474 2.581 -28.821 1.00 96.38 344 LEU A N 1
ATOM 2710 C CA . LEU A 1 344 ? 7.879 2.186 -28.980 1.00 96.38 344 LEU A CA 1
ATOM 2711 C C . LEU A 1 344 ? 8.020 0.789 -29.603 1.00 96.38 344 LEU A C 1
ATOM 2713 O O . LEU A 1 344 ? 8.946 0.563 -30.376 1.00 96.38 344 LEU A O 1
ATOM 2717 N N . ALA A 1 345 ? 7.126 -0.151 -29.287 1.00 96.50 345 ALA A N 1
ATOM 2718 C CA . ALA A 1 345 ? 7.111 -1.478 -29.900 1.00 96.50 345 ALA A CA 1
ATOM 2719 C C . ALA A 1 345 ? 6.735 -1.424 -31.391 1.00 96.50 345 ALA A C 1
ATOM 2721 O O . ALA A 1 345 ? 7.411 -2.048 -32.207 1.00 96.50 345 ALA A O 1
ATOM 2722 N N . GLU A 1 346 ? 5.723 -0.630 -31.753 1.00 95.44 346 GLU A N 1
ATOM 2723 C CA . GLU A 1 346 ? 5.342 -0.378 -33.149 1.00 95.44 346 GLU A CA 1
ATOM 2724 C C . GLU A 1 346 ? 6.504 0.251 -33.937 1.00 95.44 346 GLU A C 1
ATOM 2726 O O . GLU A 1 346 ? 6.828 -0.208 -35.034 1.00 95.44 346 GLU A O 1
ATOM 2731 N N . PHE A 1 347 ? 7.203 1.238 -33.358 1.00 95.25 347 PHE A N 1
ATOM 2732 C CA . PHE A 1 347 ? 8.408 1.805 -33.972 1.00 95.25 347 PHE A CA 1
ATOM 2733 C C . PHE A 1 347 ? 9.505 0.764 -34.148 1.00 95.25 347 PHE A C 1
ATOM 2735 O O . PHE A 1 347 ? 10.040 0.642 -35.244 1.00 95.25 347 PHE A O 1
ATOM 2742 N N . ALA A 1 348 ? 9.821 -0.012 -33.110 1.00 96.25 348 ALA A N 1
ATOM 2743 C CA . ALA A 1 348 ? 10.845 -1.049 -33.192 1.00 96.25 348 ALA A CA 1
ATOM 2744 C C . ALA A 1 348 ? 10.565 -2.039 -34.334 1.00 96.25 348 ALA A C 1
ATOM 2746 O O . ALA A 1 348 ? 11.475 -2.361 -35.096 1.00 96.25 348 ALA A O 1
ATOM 2747 N N . GLN A 1 349 ? 9.306 -2.462 -34.489 1.00 95.81 349 GLN A N 1
ATOM 2748 C CA . GLN A 1 349 ? 8.880 -3.337 -35.578 1.00 95.81 349 GLN A CA 1
ATOM 2749 C C . GLN A 1 349 ? 9.058 -2.671 -36.949 1.00 95.81 349 GLN A C 1
ATOM 2751 O O . GLN A 1 349 ? 9.612 -3.291 -37.856 1.00 95.81 349 GLN A O 1
ATOM 2756 N N . HIS A 1 350 ? 8.626 -1.415 -37.106 1.00 92.50 350 HIS A N 1
ATOM 2757 C CA . HIS A 1 350 ? 8.801 -0.673 -38.359 1.00 92.50 350 HIS A CA 1
ATOM 2758 C C . HIS A 1 350 ? 10.282 -0.486 -38.723 1.00 92.50 350 HIS A C 1
ATOM 2760 O O . HIS A 1 350 ? 10.662 -0.730 -39.868 1.00 92.50 350 HIS A O 1
ATOM 2766 N N . LEU A 1 351 ? 11.132 -0.115 -37.759 1.00 94.31 351 LEU A N 1
ATOM 2767 C CA . LEU A 1 351 ? 12.567 0.068 -37.990 1.00 94.31 351 LEU A CA 1
ATOM 2768 C C . LEU A 1 351 ? 13.252 -1.240 -38.392 1.00 94.31 351 LEU A C 1
ATOM 2770 O O . LEU A 1 351 ? 14.067 -1.230 -39.307 1.00 94.31 351 LEU A O 1
ATOM 2774 N N . SER A 1 352 ? 12.876 -2.372 -37.793 1.00 95.56 352 SER A N 1
ATOM 2775 C CA . SER A 1 352 ? 13.437 -3.675 -38.170 1.00 95.56 352 SER A CA 1
ATOM 2776 C C . SER A 1 352 ? 13.107 -4.080 -39.611 1.00 95.56 352 SER A C 1
ATOM 2778 O O . SER A 1 352 ? 13.943 -4.685 -40.279 1.00 95.56 352 SER A O 1
ATOM 2780 N N . VAL A 1 353 ? 11.928 -3.714 -40.131 1.00 94.25 353 VAL A N 1
ATOM 2781 C CA . VAL A 1 353 ? 11.595 -3.923 -41.554 1.00 94.25 353 VAL A CA 1
ATOM 2782 C C . VAL A 1 353 ? 12.496 -3.073 -42.455 1.00 94.25 353 VAL A C 1
ATOM 2784 O O . VAL A 1 353 ? 12.972 -3.553 -43.489 1.00 94.25 353 VAL A O 1
ATOM 2787 N N . PHE A 1 354 ? 12.767 -1.826 -42.061 1.00 93.00 354 PHE A N 1
ATOM 2788 C CA . PHE A 1 354 ? 13.663 -0.936 -42.798 1.00 93.00 354 PHE A CA 1
ATOM 2789 C C . PHE A 1 354 ? 15.114 -1.416 -42.772 1.00 93.00 354 PHE A C 1
ATOM 2791 O O . PHE A 1 354 ? 15.725 -1.503 -43.833 1.00 93.00 354 PHE A O 1
ATOM 2798 N N . GLU A 1 355 ? 15.640 -1.793 -41.608 1.00 94.44 355 GLU A N 1
ATOM 2799 C CA . GLU A 1 355 ? 16.998 -2.328 -41.449 1.00 94.44 355 GLU A CA 1
ATOM 2800 C C . GLU A 1 355 ? 17.205 -3.575 -42.308 1.00 94.44 355 GLU A C 1
ATOM 2802 O O . GLU A 1 355 ? 18.110 -3.594 -43.139 1.00 94.44 355 GLU A O 1
ATOM 2807 N N . ALA A 1 356 ? 16.315 -4.568 -42.200 1.00 93.56 356 ALA A N 1
ATOM 2808 C CA . ALA A 1 356 ? 16.409 -5.804 -42.978 1.00 93.56 356 ALA A CA 1
ATOM 2809 C C . ALA A 1 356 ? 16.309 -5.557 -44.492 1.00 93.56 356 ALA A C 1
ATOM 2811 O O . ALA A 1 356 ? 16.893 -6.279 -45.306 1.00 93.56 356 ALA A O 1
ATOM 2812 N N . THR A 1 357 ? 15.554 -4.534 -44.900 1.00 91.62 357 THR A N 1
ATOM 2813 C CA . THR A 1 357 ? 15.481 -4.138 -46.308 1.00 91.62 357 THR A CA 1
ATOM 2814 C C . THR A 1 357 ? 16.770 -3.458 -46.740 1.00 91.62 357 THR A C 1
ATOM 2816 O O . THR A 1 357 ? 17.346 -3.868 -47.741 1.00 91.62 357 THR A O 1
ATOM 2819 N N . GLN A 1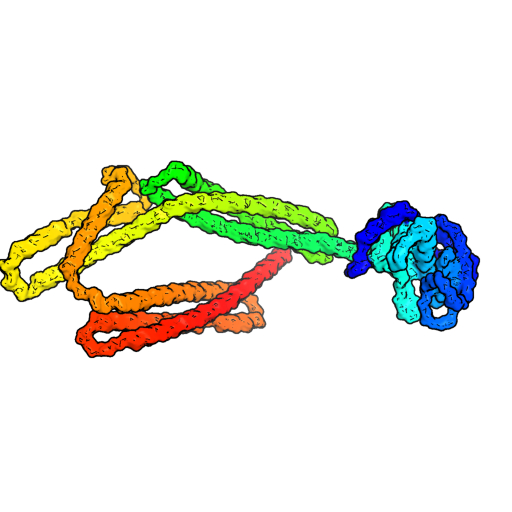 358 ? 17.282 -2.494 -45.977 1.00 90.69 358 GLN A N 1
ATOM 2820 C CA . GLN A 1 358 ? 18.530 -1.804 -46.292 1.00 90.69 358 GLN A CA 1
ATOM 2821 C C . GLN A 1 358 ? 19.729 -2.752 -46.318 1.00 90.69 358 GLN A C 1
ATOM 2823 O O . GLN A 1 358 ? 20.488 -2.710 -47.280 1.00 90.69 358 GLN A O 1
ATOM 2828 N N . GLU A 1 359 ? 19.882 -3.644 -45.338 1.00 90.19 359 GLU A N 1
ATOM 2829 C CA . GLU A 1 359 ? 21.010 -4.584 -45.247 1.00 90.19 359 GLU A CA 1
ATOM 2830 C C . GLU A 1 359 ? 21.160 -5.463 -46.495 1.00 90.19 359 GLU A C 1
ATOM 2832 O O . GLU A 1 359 ? 22.279 -5.673 -46.970 1.00 90.19 359 GLU A O 1
ATOM 2837 N N . ARG A 1 360 ? 20.043 -5.895 -47.102 1.00 88.25 360 ARG A N 1
ATOM 2838 C CA . ARG A 1 360 ? 20.053 -6.687 -48.347 1.00 88.25 360 ARG A CA 1
ATOM 2839 C C . ARG A 1 360 ? 20.727 -5.972 -49.521 1.00 88.25 360 ARG A C 1
ATOM 2841 O O . ARG A 1 360 ? 21.311 -6.635 -50.381 1.00 88.25 360 ARG A O 1
ATOM 2848 N N . TYR A 1 361 ? 20.648 -4.645 -49.567 1.00 84.19 361 TYR A N 1
ATOM 2849 C CA . TYR A 1 361 ? 21.220 -3.832 -50.644 1.00 84.19 361 TYR A CA 1
ATOM 2850 C C . TYR A 1 361 ? 22.542 -3.179 -50.233 1.00 84.19 361 TYR A C 1
ATOM 2852 O O . TYR A 1 361 ? 23.450 -3.050 -51.050 1.00 84.19 361 TYR A O 1
ATOM 2860 N N . PHE A 1 362 ? 22.702 -2.845 -48.956 1.00 78.62 362 PHE A N 1
ATOM 2861 C CA . PHE A 1 362 ? 23.896 -2.193 -48.436 1.00 78.62 362 PHE A CA 1
ATOM 2862 C C . PHE A 1 362 ? 25.121 -3.117 -48.457 1.00 78.62 362 PHE A C 1
ATOM 2864 O O . PHE A 1 362 ? 26.196 -2.687 -48.865 1.00 78.62 362 PHE A O 1
ATOM 2871 N N . GLY A 1 363 ? 24.960 -4.417 -48.175 1.00 74.25 363 GLY A N 1
ATOM 2872 C CA . GLY A 1 363 ? 26.059 -5.383 -48.335 1.00 74.25 363 GLY A CA 1
ATOM 2873 C C . GLY A 1 363 ? 26.574 -5.482 -49.782 1.00 74.25 363 GLY A C 1
ATOM 2874 O O . GLY A 1 363 ? 27.749 -5.773 -50.023 1.00 74.25 363 GLY A O 1
ATOM 2875 N N . ARG A 1 364 ? 25.721 -5.169 -50.770 1.00 74.06 364 ARG A N 1
ATOM 2876 C CA . ARG A 1 364 ? 26.130 -5.080 -52.180 1.00 74.06 364 ARG A CA 1
ATOM 2877 C C . ARG A 1 364 ? 26.904 -3.789 -52.463 1.00 74.06 364 ARG A C 1
ATOM 2879 O O . ARG A 1 364 ? 27.870 -3.837 -53.219 1.00 74.06 364 ARG A O 1
ATOM 2886 N N . LEU A 1 365 ?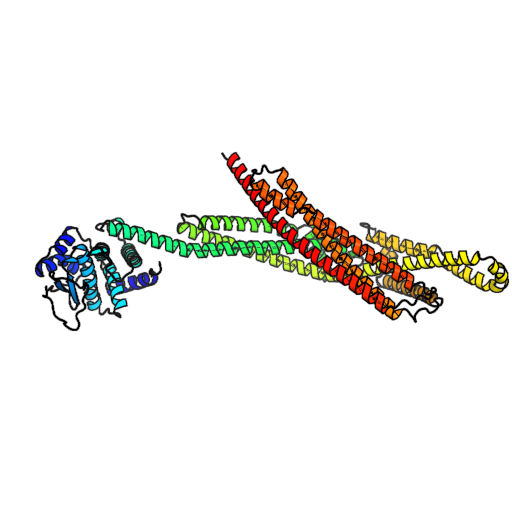 26.528 -2.667 -51.839 1.00 69.06 365 LEU A N 1
ATOM 2887 C CA . LEU A 1 365 ? 27.254 -1.389 -51.912 1.00 69.06 365 LEU A CA 1
ATOM 2888 C C . LEU A 1 365 ? 28.662 -1.510 -51.316 1.00 69.06 365 LEU A C 1
ATOM 2890 O O . LEU A 1 365 ? 29.624 -1.066 -51.941 1.00 69.06 365 LEU A O 1
ATOM 2894 N N . GLU A 1 366 ? 28.802 -2.145 -50.152 1.00 69.62 366 GLU A N 1
ATOM 2895 C CA . GLU A 1 366 ? 30.108 -2.387 -49.525 1.00 69.62 366 GLU A CA 1
ATOM 2896 C C . GLU A 1 366 ? 30.986 -3.280 -50.403 1.00 69.62 366 GLU A C 1
ATOM 2898 O O . GLU A 1 366 ? 32.144 -2.950 -50.659 1.00 69.62 366 GLU A O 1
ATOM 2903 N N . SER A 1 367 ? 30.416 -4.353 -50.960 1.00 69.62 367 SER A N 1
ATOM 2904 C CA . SER A 1 367 ? 31.121 -5.240 -51.895 1.00 69.62 367 SER A CA 1
ATOM 2905 C C . SER A 1 367 ? 31.567 -4.504 -53.161 1.00 69.62 367 SER A C 1
ATOM 2907 O O . SER A 1 367 ? 32.689 -4.688 -53.631 1.00 69.62 367 SER A O 1
ATOM 2909 N N . PHE A 1 368 ? 30.714 -3.635 -53.706 1.00 66.56 368 PHE A N 1
ATOM 2910 C CA . PHE A 1 368 ? 31.038 -2.818 -54.873 1.00 66.56 368 PHE A CA 1
ATOM 2911 C C . PHE A 1 368 ? 32.122 -1.778 -54.564 1.00 66.56 368 PHE A C 1
ATOM 2913 O O . PHE A 1 368 ? 33.057 -1.610 -55.342 1.00 66.56 368 PHE A O 1
ATOM 2920 N N . THR A 1 369 ? 32.052 -1.132 -53.401 1.00 66.50 369 THR A N 1
ATOM 2921 C CA . THR A 1 369 ? 33.065 -0.172 -52.938 1.00 66.50 369 THR A CA 1
ATOM 2922 C C . THR A 1 369 ? 34.410 -0.861 -52.710 1.00 66.50 369 THR A C 1
ATOM 2924 O O . THR A 1 369 ? 35.442 -0.364 -53.153 1.00 66.50 369 THR A O 1
ATOM 2927 N N . ALA A 1 370 ? 34.411 -2.051 -52.103 1.00 68.12 370 ALA A N 1
ATOM 2928 C CA . ALA A 1 370 ? 35.608 -2.873 -51.956 1.00 68.12 370 ALA A CA 1
ATOM 2929 C C . ALA A 1 370 ? 36.199 -3.261 -53.320 1.00 68.12 370 ALA A C 1
ATOM 2931 O O . ALA A 1 370 ? 37.407 -3.153 -53.517 1.00 68.12 370 ALA A O 1
ATOM 2932 N N . LEU A 1 371 ? 35.361 -3.644 -54.290 1.00 61.22 371 LEU A N 1
ATOM 2933 C CA . LEU A 1 371 ? 35.804 -3.930 -55.657 1.00 61.22 371 LEU A CA 1
ATOM 2934 C C . LEU A 1 371 ? 36.401 -2.701 -56.348 1.00 61.22 371 LEU A C 1
ATOM 2936 O O . LEU A 1 371 ? 37.425 -2.833 -57.015 1.00 61.22 371 LEU A O 1
ATOM 2940 N N . LEU A 1 372 ? 35.808 -1.518 -56.177 1.00 64.31 372 LEU A N 1
ATOM 2941 C CA . LEU A 1 372 ? 36.358 -0.270 -56.706 1.00 64.31 372 LEU A CA 1
ATOM 2942 C C . LEU A 1 372 ? 37.714 0.061 -56.079 1.00 64.31 372 LEU A C 1
ATOM 2944 O O . LEU A 1 372 ? 38.642 0.385 -56.814 1.00 64.31 372 LEU A O 1
ATOM 2948 N N . ASN A 1 373 ? 37.858 -0.106 -54.764 1.00 64.06 373 ASN A N 1
ATOM 2949 C CA . ASN A 1 373 ? 39.127 0.106 -54.064 1.00 64.06 373 ASN A CA 1
ATOM 2950 C C . ASN A 1 373 ? 40.205 -0.888 -54.518 1.00 64.06 373 ASN A C 1
ATOM 2952 O O . ASN A 1 373 ? 41.359 -0.502 -54.705 1.00 64.06 373 ASN A O 1
ATOM 2956 N N . ILE A 1 374 ? 39.838 -2.155 -54.744 1.00 62.19 374 ILE A N 1
ATOM 2957 C CA . ILE A 1 374 ? 40.742 -3.163 -55.316 1.00 62.19 374 ILE A CA 1
ATOM 2958 C C . ILE A 1 374 ? 41.149 -2.744 -56.729 1.00 62.19 374 ILE A C 1
ATOM 2960 O O . ILE A 1 374 ? 42.336 -2.722 -57.034 1.00 62.19 374 ILE A O 1
ATOM 2964 N N . CYS A 1 375 ? 40.196 -2.337 -57.572 1.00 56.75 375 CYS A N 1
ATOM 2965 C CA . CYS A 1 375 ? 40.499 -1.871 -58.924 1.00 56.75 375 CYS A CA 1
ATOM 2966 C C . CYS A 1 375 ? 41.424 -0.647 -58.905 1.00 56.75 375 CYS A C 1
ATOM 2968 O O . CYS A 1 375 ? 42.379 -0.598 -59.672 1.00 56.75 375 CYS A O 1
ATOM 2970 N N . GLU A 1 376 ? 41.185 0.323 -58.025 1.00 61.47 376 GLU A N 1
ATOM 2971 C CA . GLU A 1 376 ? 42.025 1.514 -57.882 1.00 61.47 376 GLU A CA 1
ATOM 2972 C C . GLU A 1 376 ? 43.440 1.165 -57.403 1.00 61.47 376 GLU A C 1
ATOM 2974 O O . GLU A 1 376 ? 44.423 1.692 -57.934 1.00 61.47 376 GLU A O 1
ATOM 2979 N N . THR A 1 377 ? 43.556 0.225 -56.461 1.00 63.66 377 THR A N 1
ATOM 2980 C CA . THR A 1 377 ? 44.839 -0.258 -55.935 1.00 63.66 377 THR A CA 1
ATOM 2981 C C . THR A 1 377 ? 45.617 -1.035 -56.995 1.00 63.66 377 THR A C 1
ATOM 2983 O O . THR A 1 377 ? 46.783 -0.728 -57.245 1.00 63.66 377 THR A O 1
ATOM 2986 N N . ASP A 1 378 ? 44.973 -1.979 -57.681 1.00 57.91 378 ASP A N 1
ATOM 2987 C CA . ASP A 1 378 ? 45.583 -2.797 -58.733 1.00 57.91 378 ASP A CA 1
ATOM 2988 C C . ASP A 1 378 ? 46.004 -1.939 -59.928 1.00 57.91 378 ASP A C 1
ATOM 2990 O O . ASP A 1 378 ? 47.095 -2.105 -60.475 1.00 57.91 378 ASP A O 1
ATOM 2994 N N . ILE A 1 379 ? 45.182 -0.962 -60.315 1.00 54.75 379 ILE A N 1
ATOM 2995 C CA . ILE A 1 379 ? 45.506 -0.037 -61.404 1.00 54.75 379 ILE A CA 1
ATOM 2996 C C . ILE A 1 379 ? 46.658 0.886 -60.994 1.00 54.75 379 ILE A C 1
ATOM 2998 O O . ILE A 1 379 ? 47.584 1.087 -61.782 1.00 54.75 379 ILE A O 1
ATOM 3002 N N . SER A 1 380 ? 46.677 1.377 -59.754 1.00 60.72 380 SER A N 1
ATOM 3003 C CA . SER A 1 380 ? 47.804 2.152 -59.218 1.00 60.72 380 SER A CA 1
ATOM 3004 C C . SER A 1 380 ? 49.095 1.327 -59.160 1.00 60.72 380 SER A C 1
ATOM 3006 O O . SER A 1 380 ? 50.172 1.834 -59.495 1.00 60.72 380 SER A O 1
ATOM 3008 N N . ALA A 1 381 ? 49.004 0.041 -58.812 1.00 57.34 381 ALA A N 1
ATOM 3009 C CA . ALA A 1 381 ? 50.126 -0.892 -58.805 1.00 57.34 381 ALA A CA 1
ATOM 3010 C C . ALA A 1 381 ? 50.644 -1.170 -60.224 1.00 57.34 381 ALA A C 1
ATOM 3012 O O . ALA A 1 381 ? 51.854 -1.132 -60.449 1.00 57.34 381 ALA A O 1
ATOM 3013 N N . VAL A 1 382 ? 49.754 -1.353 -61.205 1.00 51.91 382 VAL A N 1
ATOM 3014 C CA . VAL A 1 382 ? 50.116 -1.506 -62.625 1.00 51.91 382 VAL A CA 1
ATOM 3015 C C . VAL A 1 382 ? 50.785 -0.239 -63.166 1.00 51.91 382 VAL A C 1
ATOM 3017 O O . VAL A 1 382 ? 51.822 -0.333 -63.825 1.00 51.91 382 VAL A O 1
ATOM 3020 N N . ILE A 1 383 ? 50.261 0.949 -62.849 1.00 54.78 383 ILE A N 1
ATOM 3021 C CA . ILE A 1 383 ? 50.864 2.240 -63.231 1.00 54.78 383 ILE A CA 1
ATOM 3022 C C . ILE A 1 383 ? 52.258 2.400 -62.597 1.00 54.78 383 ILE A C 1
ATOM 3024 O O . ILE A 1 383 ? 53.207 2.835 -63.261 1.00 54.78 383 ILE A O 1
ATOM 3028 N N . SER A 1 384 ? 52.411 1.996 -61.334 1.00 58.09 384 SER A N 1
ATOM 3029 C CA . SER A 1 384 ? 53.683 2.049 -60.602 1.00 58.09 384 SER A CA 1
ATOM 3030 C C . SER A 1 384 ? 54.711 1.059 -61.159 1.00 58.09 384 SER A C 1
ATOM 3032 O O . SER A 1 384 ? 55.856 1.436 -61.417 1.00 58.09 384 SER A O 1
ATOM 3034 N N . ALA A 1 385 ? 54.303 -0.183 -61.434 1.00 51.84 385 ALA A N 1
ATOM 3035 C CA . ALA A 1 385 ? 55.140 -1.215 -62.044 1.00 51.84 385 ALA A CA 1
ATOM 3036 C C . ALA A 1 385 ? 55.584 -0.817 -63.458 1.00 51.84 385 ALA A C 1
ATOM 3038 O O . ALA A 1 385 ? 56.758 -0.958 -63.802 1.00 51.84 385 ALA A O 1
ATOM 3039 N N . ARG A 1 386 ? 54.680 -0.232 -64.253 1.00 51.34 386 ARG A N 1
ATOM 3040 C CA . ARG A 1 386 ? 54.981 0.328 -65.576 1.00 51.34 386 ARG A CA 1
ATOM 3041 C C . ARG A 1 386 ? 55.996 1.471 -65.495 1.00 51.34 386 ARG A C 1
ATOM 3043 O O . ARG A 1 386 ? 56.955 1.487 -66.266 1.00 51.34 386 ARG A O 1
ATOM 3050 N N . SER A 1 387 ? 55.837 2.387 -64.539 1.00 55.00 387 SER A N 1
ATOM 3051 C CA . SER A 1 387 ? 56.779 3.496 -64.315 1.00 55.00 387 SER A CA 1
ATOM 3052 C C . SER A 1 387 ? 58.160 3.001 -63.867 1.00 55.00 387 SER A C 1
ATOM 3054 O O . SER A 1 387 ? 59.187 3.494 -64.342 1.00 55.00 387 SER A O 1
ATOM 3056 N N . ALA A 1 388 ? 58.209 1.974 -63.014 1.00 53.31 388 ALA A N 1
ATOM 3057 C CA . ALA A 1 388 ? 59.450 1.330 -62.595 1.00 53.31 388 ALA A CA 1
ATOM 3058 C C . ALA A 1 388 ? 60.142 0.594 -63.757 1.00 53.31 388 ALA A C 1
ATOM 3060 O O . ALA A 1 388 ? 61.360 0.709 -63.913 1.00 53.31 388 ALA A O 1
ATOM 3061 N N . LEU A 1 389 ? 59.384 -0.106 -64.610 1.00 47.53 389 LEU A N 1
ATOM 3062 C CA . LEU A 1 389 ? 59.908 -0.796 -65.792 1.00 47.53 389 LEU A CA 1
ATOM 3063 C C . LEU A 1 389 ? 60.467 0.198 -66.817 1.00 47.53 389 LEU A C 1
ATOM 3065 O O . LEU A 1 389 ? 61.575 0.004 -67.308 1.00 47.53 389 LEU A O 1
ATOM 3069 N N . ALA A 1 390 ? 59.757 1.301 -67.076 1.00 53.16 390 ALA A N 1
ATOM 3070 C CA . ALA A 1 390 ? 60.217 2.376 -67.954 1.00 53.16 390 ALA A CA 1
ATOM 3071 C C . ALA A 1 390 ? 61.497 3.042 -67.423 1.00 53.16 390 ALA A C 1
ATOM 3073 O O . ALA A 1 390 ? 62.433 3.291 -68.183 1.00 53.16 390 ALA A O 1
ATOM 3074 N N . THR A 1 391 ? 61.582 3.259 -66.107 1.00 56.69 391 THR A N 1
ATOM 3075 C CA . THR A 1 391 ? 62.780 3.804 -65.448 1.00 56.69 391 THR A CA 1
ATOM 3076 C C . THR A 1 391 ? 63.962 2.836 -65.544 1.00 56.69 391 THR A C 1
ATOM 3078 O O . THR A 1 391 ? 65.073 3.244 -65.888 1.00 56.69 391 THR A O 1
ATOM 3081 N N . ARG A 1 392 ? 63.733 1.535 -65.317 1.00 48.72 392 ARG A N 1
ATOM 3082 C CA . ARG A 1 392 ? 64.755 0.485 -65.462 1.00 48.72 392 ARG A CA 1
ATOM 3083 C C . ARG A 1 392 ? 65.208 0.320 -66.911 1.00 48.72 392 ARG A C 1
ATOM 3085 O O . ARG A 1 392 ? 66.403 0.200 -67.149 1.00 48.72 392 ARG A O 1
ATOM 3092 N N . PHE A 1 393 ? 64.299 0.397 -67.880 1.00 48.06 393 PHE A N 1
ATOM 3093 C CA . PHE A 1 393 ? 64.622 0.341 -69.308 1.00 48.06 393 PHE A CA 1
ATOM 3094 C C . PHE A 1 393 ? 65.407 1.586 -69.764 1.00 48.06 393 PHE A C 1
ATOM 3096 O O . PHE A 1 393 ? 66.382 1.486 -70.513 1.00 48.06 393 PHE A O 1
ATOM 3103 N N . ALA A 1 394 ? 65.066 2.767 -69.239 1.00 54.09 394 ALA A N 1
ATOM 3104 C CA . ALA A 1 394 ? 65.824 4.000 -69.453 1.00 54.09 394 ALA A CA 1
ATOM 3105 C C . ALA A 1 394 ? 67.224 3.962 -68.811 1.00 54.09 394 ALA A C 1
ATOM 3107 O O . ALA A 1 394 ? 68.159 4.548 -69.351 1.00 54.09 394 ALA A O 1
ATOM 3108 N N . ALA A 1 395 ? 67.396 3.265 -67.683 1.00 52.97 395 ALA A N 1
ATOM 3109 C CA . ALA A 1 395 ? 68.706 3.019 -67.080 1.00 52.97 395 ALA A CA 1
ATOM 3110 C C . ALA A 1 395 ? 69.519 1.982 -67.879 1.00 52.97 395 ALA A C 1
ATOM 3112 O O . ALA A 1 395 ? 70.701 2.194 -68.148 1.00 52.97 395 ALA A O 1
ATOM 3113 N N . PHE A 1 396 ? 68.871 0.907 -68.338 1.00 44.94 396 PHE A N 1
ATOM 3114 C CA . PHE A 1 396 ? 69.475 -0.167 -69.134 1.00 44.94 396 PHE A CA 1
ATOM 3115 C C . PHE A 1 396 ? 70.013 0.335 -70.485 1.00 44.94 396 PHE A C 1
ATOM 3117 O O . PHE A 1 396 ? 71.111 -0.023 -70.900 1.00 44.94 396 PHE A O 1
ATOM 3124 N N . THR A 1 397 ? 69.297 1.253 -71.141 1.00 51.56 397 THR A N 1
ATOM 3125 C CA . THR A 1 397 ? 69.709 1.886 -72.414 1.00 51.56 397 THR A CA 1
ATOM 3126 C C . THR A 1 397 ? 70.820 2.938 -72.270 1.00 51.56 397 THR A C 1
ATOM 3128 O O . THR A 1 397 ? 71.387 3.385 -73.274 1.00 51.56 397 THR A O 1
ATOM 3131 N N . ARG A 1 398 ? 71.162 3.330 -71.033 1.00 48.84 398 ARG A N 1
ATOM 3132 C CA . ARG A 1 398 ? 72.242 4.281 -70.713 1.00 48.84 398 ARG A CA 1
ATOM 3133 C C . ARG A 1 398 ? 73.563 3.604 -70.333 1.00 48.84 398 ARG A C 1
ATOM 3135 O O . ARG A 1 398 ? 74.561 4.310 -70.208 1.00 48.84 398 ARG A O 1
ATOM 3142 N N . LEU A 1 399 ? 73.603 2.275 -70.194 1.00 43.81 399 LEU A N 1
ATOM 3143 C CA . LEU A 1 399 ? 74.842 1.536 -69.930 1.00 43.81 399 LEU A CA 1
ATOM 3144 C C . LEU A 1 399 ? 75.750 1.524 -71.184 1.00 43.81 399 LEU A C 1
ATOM 3146 O O . LEU A 1 399 ? 75.325 1.037 -72.238 1.00 43.81 399 LEU A O 1
ATOM 3150 N N . PRO A 1 400 ? 76.994 2.044 -71.108 1.00 47.62 400 PRO A N 1
ATOM 3151 C CA . PRO A 1 400 ? 77.869 2.230 -72.273 1.00 47.62 400 PRO A CA 1
ATOM 3152 C C . PRO A 1 400 ? 78.215 0.942 -73.037 1.00 47.62 400 PRO A C 1
ATOM 3154 O O . PRO A 1 400 ? 78.308 0.972 -74.266 1.00 47.62 400 PRO A O 1
ATOM 3157 N N . ASP A 1 401 ? 78.336 -0.192 -72.342 1.00 48.97 401 ASP A N 1
ATOM 3158 C CA . ASP A 1 401 ? 78.781 -1.463 -72.937 1.00 48.97 401 ASP A CA 1
ATOM 3159 C C . ASP A 1 401 ? 77.690 -2.217 -73.712 1.00 48.97 401 ASP A C 1
ATOM 3161 O O . ASP A 1 401 ? 77.988 -3.080 -74.539 1.00 48.97 401 ASP A O 1
ATOM 3165 N N . ILE A 1 402 ? 76.417 -1.847 -73.549 1.00 46.59 402 ILE A N 1
ATOM 3166 C CA . ILE A 1 402 ? 75.300 -2.499 -74.251 1.00 46.59 402 ILE A CA 1
ATOM 3167 C C . ILE A 1 402 ? 75.117 -1.920 -75.666 1.00 46.59 402 ILE A C 1
ATOM 3169 O O . ILE A 1 402 ? 74.757 -2.647 -76.594 1.00 46.59 402 ILE A O 1
ATOM 3173 N N . ARG A 1 403 ? 75.485 -0.651 -75.904 1.00 47.25 403 ARG A N 1
ATOM 3174 C CA . ARG A 1 403 ? 75.431 -0.037 -77.251 1.00 47.25 403 ARG A CA 1
ATOM 3175 C C . ARG A 1 403 ? 76.291 -0.761 -78.289 1.00 47.25 403 ARG A C 1
ATOM 3177 O O . ARG A 1 403 ? 76.005 -0.663 -79.480 1.00 47.25 403 ARG A O 1
ATOM 3184 N N . LYS A 1 404 ? 77.315 -1.502 -77.856 1.00 46.28 404 LYS A N 1
ATOM 3185 C CA . LYS A 1 404 ? 78.192 -2.271 -78.748 1.00 46.28 404 LYS A CA 1
ATOM 3186 C C . LYS A 1 404 ? 77.572 -3.603 -79.195 1.00 46.28 404 LYS A C 1
ATOM 3188 O O . LYS A 1 404 ? 77.845 -4.032 -80.312 1.00 46.28 404 LYS A O 1
ATOM 3193 N N . ASN A 1 405 ? 76.683 -4.189 -78.387 1.00 45.19 405 ASN A N 1
ATOM 3194 C CA . ASN A 1 405 ? 76.007 -5.465 -78.667 1.00 45.19 405 ASN A CA 1
ATOM 3195 C C . ASN A 1 405 ? 74.579 -5.311 -79.233 1.00 45.19 405 ASN A C 1
ATOM 3197 O O . ASN A 1 405 ? 74.016 -6.272 -79.741 1.00 45.19 405 ASN A O 1
ATOM 3201 N N . ILE A 1 406 ? 73.995 -4.105 -79.233 1.00 45.75 406 ILE A N 1
ATOM 3202 C CA . ILE A 1 406 ? 72.631 -3.853 -79.751 1.00 45.75 406 ILE A CA 1
ATOM 3203 C C . ILE A 1 406 ? 72.494 -4.049 -81.276 1.00 45.75 406 ILE A C 1
ATOM 3205 O O . ILE A 1 406 ? 71.390 -4.277 -81.764 1.00 45.75 406 ILE A O 1
ATOM 3209 N N . ARG A 1 407 ? 73.588 -4.053 -82.054 1.00 47.41 407 ARG A N 1
ATOM 3210 C CA . ARG A 1 407 ? 73.502 -4.278 -83.513 1.00 47.41 407 ARG A CA 1
ATOM 3211 C C . ARG A 1 407 ? 73.049 -5.693 -83.907 1.00 47.41 407 ARG A C 1
ATOM 3213 O O . ARG A 1 407 ? 72.583 -5.852 -85.027 1.00 47.41 407 ARG A O 1
ATOM 3220 N N . SER A 1 408 ? 73.139 -6.692 -83.022 1.00 45.47 408 SER A N 1
ATOM 3221 C CA . SER A 1 408 ? 72.655 -8.060 -83.288 1.00 45.47 408 SER A CA 1
ATOM 3222 C C . SER A 1 408 ? 71.252 -8.357 -82.736 1.00 45.47 408 SER A C 1
ATOM 3224 O O . SER A 1 408 ? 70.712 -9.420 -83.022 1.00 45.47 408 SER A O 1
ATOM 3226 N N . LEU A 1 409 ? 70.644 -7.428 -81.987 1.00 45.28 409 LEU A N 1
ATOM 3227 C CA . LEU A 1 409 ? 69.310 -7.569 -81.375 1.00 45.28 409 LEU A CA 1
ATOM 3228 C C . LEU A 1 409 ? 68.260 -6.617 -81.978 1.00 45.28 409 LEU A C 1
ATOM 3230 O O . LEU A 1 409 ? 67.164 -6.490 -81.436 1.00 45.28 409 LEU A O 1
ATOM 3234 N N . GLY A 1 410 ? 68.587 -5.953 -83.094 1.00 49.31 410 GLY A N 1
ATOM 3235 C CA . GLY A 1 410 ? 67.744 -4.948 -83.759 1.00 49.31 410 GLY A CA 1
ATOM 3236 C C . GLY A 1 410 ? 66.265 -5.339 -83.905 1.00 49.31 410 GLY A C 1
ATOM 3237 O O . GLY A 1 410 ? 65.422 -4.565 -83.457 1.00 49.31 410 GLY A O 1
ATOM 3238 N N . PRO A 1 411 ? 65.932 -6.547 -84.404 1.00 48.31 411 PRO A N 1
ATOM 3239 C CA . PRO A 1 411 ? 64.539 -6.970 -84.552 1.00 48.31 411 PRO A CA 1
ATOM 3240 C C . PRO A 1 411 ? 63.806 -7.107 -83.210 1.00 48.31 411 PRO A C 1
ATOM 3242 O O . PRO A 1 411 ? 62.667 -6.683 -83.087 1.00 48.31 411 PRO A O 1
ATOM 3245 N N . THR A 1 412 ? 64.466 -7.624 -82.171 1.00 49.50 412 THR A N 1
ATOM 3246 C CA . THR A 1 412 ? 63.859 -7.849 -80.848 1.00 49.50 412 THR A CA 1
ATOM 3247 C C . THR A 1 412 ? 63.678 -6.546 -80.066 1.00 49.50 412 THR A C 1
ATOM 3249 O O . THR A 1 412 ? 62.740 -6.415 -79.288 1.00 49.50 412 THR A O 1
ATOM 3252 N N . ILE A 1 413 ? 64.546 -5.552 -80.273 1.00 47.12 413 ILE A N 1
ATOM 3253 C CA . ILE A 1 413 ? 64.419 -4.228 -79.644 1.00 47.12 413 ILE A CA 1
ATOM 3254 C C . ILE A 1 413 ? 63.376 -3.371 -80.364 1.00 47.12 413 ILE A C 1
ATOM 3256 O O . ILE A 1 413 ? 62.669 -2.629 -79.687 1.00 47.12 413 ILE A O 1
ATOM 3260 N N . GLU A 1 414 ? 63.232 -3.476 -81.688 1.00 49.03 414 GLU A N 1
ATOM 3261 C CA . GLU A 1 414 ? 62.124 -2.853 -82.428 1.00 49.03 414 GLU A CA 1
ATOM 3262 C C . GLU A 1 414 ? 60.782 -3.523 -82.120 1.00 49.03 414 GLU A C 1
ATOM 3264 O O . GLU A 1 414 ? 59.785 -2.825 -81.993 1.00 49.03 414 GLU A O 1
ATOM 3269 N N . GLU A 1 415 ? 60.753 -4.837 -81.896 1.00 48.25 415 GLU A N 1
ATOM 3270 C CA . GLU A 1 415 ? 59.550 -5.569 -81.487 1.00 48.25 415 GLU A CA 1
ATOM 3271 C C . GLU A 1 415 ? 59.158 -5.253 -80.032 1.00 48.25 415 GLU A C 1
ATOM 3273 O O . GLU A 1 415 ? 57.992 -4.988 -79.761 1.00 48.25 415 GLU A O 1
ATOM 3278 N N . ILE A 1 416 ? 60.122 -5.155 -79.103 1.00 44.75 416 ILE A N 1
ATOM 3279 C CA . ILE A 1 416 ? 59.883 -4.698 -77.720 1.00 44.75 416 ILE A CA 1
ATOM 3280 C C . ILE A 1 416 ? 59.536 -3.203 -77.679 1.00 44.75 416 ILE A C 1
ATOM 3282 O O . ILE A 1 416 ? 58.668 -2.807 -76.909 1.00 44.75 416 ILE A O 1
ATOM 3286 N N . SER A 1 417 ? 60.167 -2.361 -78.502 1.00 44.91 417 SER A N 1
ATOM 3287 C CA . SER A 1 417 ? 59.834 -0.930 -78.595 1.00 44.91 417 SER A CA 1
ATOM 3288 C C . SER A 1 417 ? 58.490 -0.711 -79.284 1.00 44.91 417 SER A C 1
ATOM 3290 O O . SER A 1 417 ? 57.761 0.178 -78.872 1.00 44.91 417 SER A O 1
ATOM 3292 N N . GLY A 1 418 ? 58.124 -1.538 -80.263 1.00 48.09 418 GLY A N 1
ATOM 3293 C CA . GLY A 1 418 ? 56.800 -1.583 -80.883 1.00 48.09 418 GLY A CA 1
ATOM 3294 C C . GLY A 1 418 ? 55.732 -2.025 -79.887 1.00 48.09 418 GLY A C 1
ATOM 3295 O O . GLY A 1 418 ? 54.734 -1.334 -79.733 1.00 48.09 418 GLY A O 1
ATOM 3296 N N . TYR A 1 419 ? 55.996 -3.074 -79.101 1.00 43.44 419 TYR A N 1
ATOM 3297 C CA . TYR A 1 419 ? 55.130 -3.498 -77.994 1.00 43.44 419 TYR A CA 1
ATOM 3298 C C . TYR A 1 419 ? 55.003 -2.431 -76.906 1.00 43.44 419 TYR A C 1
ATOM 3300 O O . TYR A 1 419 ? 53.918 -2.218 -76.371 1.00 43.44 419 TYR A O 1
ATOM 3308 N N . LEU A 1 420 ? 56.100 -1.747 -76.571 1.00 41.69 420 LEU A N 1
ATOM 3309 C CA . LEU A 1 420 ? 56.091 -0.653 -75.608 1.00 41.69 420 LEU A CA 1
ATOM 3310 C C . LEU A 1 420 ? 55.389 0.582 -76.166 1.00 41.69 420 LEU A C 1
ATOM 3312 O O . LEU A 1 420 ? 54.767 1.261 -75.369 1.00 41.69 420 LEU A O 1
ATOM 3316 N N . VAL A 1 421 ? 55.436 0.856 -77.476 1.00 46.44 421 VAL A N 1
ATOM 3317 C CA . VAL A 1 421 ? 54.713 1.946 -78.161 1.00 46.44 421 VAL A CA 1
ATOM 3318 C C . VAL A 1 421 ? 53.217 1.638 -78.302 1.00 46.44 421 VAL A C 1
ATOM 3320 O O . VAL A 1 421 ? 52.413 2.539 -78.071 1.00 46.44 421 VAL A O 1
ATOM 3323 N N . ASP A 1 422 ? 52.834 0.382 -78.544 1.00 46.19 422 ASP A N 1
ATOM 3324 C CA . ASP A 1 422 ? 51.436 -0.077 -78.506 1.00 46.19 422 ASP A CA 1
ATOM 3325 C C . ASP A 1 422 ? 50.872 -0.037 -77.073 1.00 46.19 422 ASP A C 1
ATOM 3327 O O . ASP A 1 422 ? 49.769 0.464 -76.846 1.00 46.19 422 ASP A O 1
ATOM 3331 N N . LEU A 1 423 ? 51.666 -0.427 -76.067 1.00 42.53 423 LEU A N 1
ATOM 3332 C CA . LEU A 1 423 ? 51.362 -0.190 -74.646 1.00 42.53 423 LEU A CA 1
ATOM 3333 C C . LEU A 1 423 ? 51.411 1.308 -74.276 1.00 42.53 423 LEU A C 1
ATOM 3335 O O . LEU A 1 423 ? 50.782 1.729 -73.301 1.00 42.53 423 LEU A O 1
ATOM 3339 N N . ASN A 1 424 ? 52.131 2.135 -75.044 1.00 42.31 424 ASN A N 1
ATOM 3340 C CA . ASN A 1 424 ? 52.208 3.594 -74.913 1.00 42.31 424 ASN A CA 1
ATOM 3341 C C . ASN A 1 424 ? 51.078 4.326 -75.630 1.00 42.31 424 ASN A C 1
ATOM 3343 O O . ASN A 1 424 ? 51.157 5.550 -75.774 1.00 42.31 424 ASN A O 1
ATOM 3347 N N . SER A 1 425 ? 50.002 3.632 -76.021 1.00 47.28 425 SER A N 1
ATOM 3348 C CA . SER A 1 425 ? 48.765 4.342 -76.294 1.00 47.28 425 SER A CA 1
ATOM 3349 C C . SER A 1 425 ? 48.363 5.047 -74.989 1.00 47.28 425 SER A C 1
ATOM 3351 O O . SER A 1 425 ? 47.791 4.482 -74.057 1.00 47.28 425 SER A O 1
ATOM 3353 N N . GLN A 1 426 ? 48.680 6.343 -74.914 1.00 49.72 426 GLN A N 1
ATOM 3354 C CA . GLN A 1 426 ? 48.146 7.258 -73.909 1.00 49.72 426 GLN A CA 1
ATOM 3355 C C . GLN A 1 426 ? 46.616 7.139 -73.842 1.00 49.72 426 GLN A C 1
ATOM 3357 O O . GLN A 1 426 ? 46.029 7.537 -72.850 1.00 49.72 426 GLN A O 1
ATOM 3362 N N . SER A 1 427 ? 45.978 6.564 -74.870 1.00 51.00 427 SER A N 1
ATOM 3363 C CA . SER A 1 427 ? 44.555 6.270 -74.950 1.00 51.00 427 SER A CA 1
ATOM 3364 C C . SER A 1 427 ? 44.046 5.267 -73.913 1.00 51.00 427 SER A C 1
ATOM 3366 O O . SER A 1 427 ? 42.981 5.526 -73.366 1.00 51.00 427 SER A O 1
ATOM 3368 N N . GLU A 1 428 ? 44.772 4.189 -73.584 1.00 46.62 428 GLU A N 1
ATOM 3369 C CA . GLU A 1 428 ? 44.281 3.174 -72.633 1.00 46.62 428 GLU A CA 1
ATOM 3370 C C . GLU A 1 428 ? 44.501 3.601 -71.180 1.00 46.62 428 GLU A C 1
ATOM 3372 O O . GLU A 1 428 ? 43.578 3.523 -70.376 1.00 46.62 428 GLU A O 1
ATOM 3377 N N . GLU A 1 429 ? 45.677 4.141 -70.843 1.00 47.78 429 GLU A N 1
ATOM 3378 C CA . GLU A 1 429 ? 45.938 4.678 -69.500 1.00 47.78 429 GLU A CA 1
ATOM 3379 C C . GLU A 1 429 ? 45.047 5.889 -69.206 1.00 47.78 429 GLU A C 1
ATOM 3381 O O . GLU A 1 429 ? 44.479 5.987 -68.119 1.00 47.78 429 GLU A O 1
ATOM 3386 N N . LYS A 1 430 ? 44.857 6.781 -70.188 1.00 54.78 430 LYS A N 1
ATOM 3387 C CA . LYS A 1 430 ? 43.886 7.872 -70.085 1.00 54.78 430 LYS A CA 1
ATOM 3388 C C . LYS A 1 430 ? 42.458 7.345 -70.058 1.00 54.78 430 LYS A C 1
ATOM 3390 O O . LYS A 1 430 ? 41.689 7.869 -69.278 1.00 54.78 430 LYS A O 1
ATOM 3395 N N . CYS A 1 431 ? 42.084 6.314 -70.822 1.00 46.38 431 CYS A N 1
ATOM 3396 C CA . CYS A 1 431 ? 40.738 5.731 -70.730 1.00 46.38 431 CYS A CA 1
ATOM 3397 C C . CYS A 1 431 ? 40.467 5.149 -69.351 1.00 46.38 431 CYS A C 1
ATOM 3399 O O . CYS A 1 431 ? 39.395 5.383 -68.814 1.00 46.38 431 CYS A O 1
ATOM 3401 N N . ILE A 1 432 ? 41.416 4.413 -68.773 1.00 47.75 432 ILE A N 1
ATOM 3402 C CA . ILE A 1 432 ? 41.259 3.804 -67.453 1.00 47.75 432 ILE A CA 1
ATOM 3403 C C . ILE A 1 432 ? 41.252 4.891 -66.375 1.00 47.75 432 ILE A C 1
ATOM 3405 O O . ILE A 1 432 ? 40.362 4.892 -65.532 1.00 47.75 432 ILE A O 1
ATOM 3409 N N . ARG A 1 433 ? 42.174 5.860 -66.430 1.00 52.19 433 ARG A N 1
ATOM 3410 C CA . ARG A 1 433 ? 42.224 6.983 -65.482 1.00 52.19 433 ARG A CA 1
ATOM 3411 C C . ARG A 1 433 ? 41.006 7.901 -65.616 1.00 52.19 433 ARG A C 1
ATOM 3413 O O . ARG A 1 433 ? 40.445 8.282 -64.599 1.00 52.19 433 ARG A O 1
ATOM 3420 N N . ASP A 1 434 ? 40.547 8.186 -66.833 1.00 50.28 434 ASP A N 1
ATOM 3421 C CA . ASP A 1 434 ? 39.307 8.923 -67.100 1.00 50.28 434 ASP A CA 1
ATOM 3422 C C . ASP A 1 434 ? 38.088 8.096 -66.667 1.00 50.28 434 ASP A C 1
ATOM 3424 O O . ASP A 1 434 ? 37.132 8.679 -66.173 1.00 50.28 434 ASP A O 1
ATOM 3428 N N . CYS A 1 435 ? 38.090 6.763 -66.803 1.00 46.94 435 CYS A N 1
ATOM 3429 C CA . CYS A 1 435 ? 37.025 5.897 -66.282 1.00 46.94 435 CYS A CA 1
ATOM 3430 C C . CYS A 1 435 ? 36.985 5.927 -64.758 1.00 46.94 435 CYS A C 1
ATOM 3432 O O . CYS A 1 435 ? 35.911 6.125 -64.206 1.00 46.94 435 CYS A O 1
ATOM 3434 N N . ILE A 1 436 ? 38.127 5.788 -64.079 1.00 48.66 436 ILE A N 1
ATOM 3435 C CA . ILE A 1 436 ? 38.217 5.861 -62.615 1.00 48.66 436 ILE A CA 1
ATOM 3436 C C . ILE A 1 436 ? 37.819 7.254 -62.137 1.00 48.66 436 ILE A C 1
ATOM 3438 O O . ILE A 1 436 ? 36.951 7.360 -61.286 1.00 48.66 436 ILE A O 1
ATOM 3442 N N . GLN A 1 437 ? 38.358 8.324 -62.727 1.00 52.03 437 GLN A N 1
ATOM 3443 C CA . GLN A 1 437 ? 37.997 9.695 -62.363 1.00 52.03 437 GLN A CA 1
ATOM 3444 C C . GLN A 1 437 ? 36.531 10.006 -62.671 1.00 52.03 437 GLN A C 1
ATOM 3446 O O . GLN A 1 437 ? 35.899 10.728 -61.909 1.00 52.03 437 GLN A O 1
ATOM 3451 N N . ARG A 1 438 ? 35.952 9.453 -63.747 1.00 49.03 438 ARG A N 1
ATOM 3452 C CA . ARG A 1 438 ? 34.514 9.578 -64.031 1.00 49.03 438 ARG A CA 1
ATOM 3453 C C . ARG A 1 438 ? 33.678 8.777 -63.047 1.00 49.03 438 ARG A C 1
ATOM 3455 O O . ARG A 1 438 ? 32.682 9.311 -62.591 1.00 49.03 438 ARG A O 1
ATOM 3462 N N . LEU A 1 439 ? 34.067 7.553 -62.694 1.00 47.16 439 LEU A N 1
ATOM 3463 C CA . LEU A 1 439 ? 33.384 6.736 -61.687 1.00 47.16 439 LEU A CA 1
ATOM 3464 C C . LEU A 1 439 ? 33.471 7.390 -60.301 1.00 47.16 439 LEU A C 1
ATOM 3466 O O . LEU A 1 439 ? 32.452 7.536 -59.640 1.00 47.16 439 LEU A O 1
ATOM 3470 N N . GLN A 1 440 ? 34.638 7.894 -59.901 1.00 47.75 440 GLN A N 1
ATOM 3471 C CA . GLN A 1 440 ? 34.840 8.652 -58.664 1.00 47.75 440 GLN A CA 1
ATOM 3472 C C . GLN A 1 440 ? 34.054 9.971 -58.668 1.00 47.75 440 GLN A C 1
ATOM 3474 O O . GLN A 1 440 ? 33.401 10.290 -57.678 1.00 47.75 440 GLN A O 1
ATOM 3479 N N . ALA A 1 441 ? 34.038 10.721 -59.777 1.00 48.19 441 ALA A N 1
ATOM 3480 C CA . ALA A 1 441 ? 33.222 11.931 -59.919 1.00 48.19 441 ALA A CA 1
ATOM 3481 C C . ALA A 1 441 ? 31.713 11.625 -59.894 1.00 48.19 441 ALA A C 1
ATOM 3483 O O . ALA A 1 441 ? 30.942 12.387 -59.311 1.00 48.19 441 ALA A O 1
ATOM 3484 N N . LEU A 1 442 ? 31.290 10.497 -60.474 1.00 45.34 442 LEU A N 1
ATOM 3485 C CA . LEU A 1 442 ? 29.908 10.006 -60.440 1.00 45.34 442 LEU A CA 1
ATOM 3486 C C . LEU A 1 442 ? 29.478 9.579 -59.033 1.00 45.34 442 LEU A C 1
ATOM 3488 O O . LEU A 1 442 ? 28.322 9.772 -58.676 1.00 45.34 442 LEU A O 1
ATOM 3492 N N . LEU A 1 443 ? 30.402 9.048 -58.230 1.00 42.84 443 LEU A N 1
ATOM 3493 C CA . LEU A 1 443 ? 30.161 8.656 -56.839 1.00 42.84 443 LEU A CA 1
ATOM 3494 C C . LEU A 1 443 ? 30.194 9.842 -55.858 1.00 42.84 443 LEU A C 1
ATOM 3496 O O . LEU A 1 443 ? 29.666 9.730 -54.756 1.00 42.84 443 LEU A O 1
ATOM 3500 N N . THR A 1 444 ? 30.783 10.983 -56.239 1.00 41.38 444 THR A N 1
ATOM 3501 C CA . THR A 1 444 ? 31.001 12.138 -55.343 1.00 41.38 444 THR A CA 1
ATOM 3502 C C . THR A 1 444 ? 30.161 13.383 -55.663 1.00 41.38 444 THR A C 1
ATOM 3504 O O . THR A 1 444 ? 30.173 14.329 -54.875 1.00 41.38 444 THR A O 1
ATOM 3507 N N . THR A 1 445 ? 29.386 13.417 -56.759 1.00 33.72 445 THR A N 1
ATOM 3508 C CA . THR A 1 445 ? 28.564 14.591 -57.136 1.00 33.72 445 THR A CA 1
ATOM 3509 C C . THR A 1 445 ? 27.055 14.294 -57.235 1.00 33.72 445 THR A C 1
ATOM 3511 O O . THR A 1 445 ? 26.627 13.370 -57.918 1.00 33.72 445 THR A O 1
ATOM 3514 N N . LYS A 1 446 ? 26.214 15.113 -56.575 1.00 33.88 446 LYS A N 1
ATOM 3515 C CA . LYS A 1 446 ? 24.744 15.170 -56.782 1.00 33.88 446 LYS A CA 1
ATOM 3516 C C . LYS A 1 446 ? 24.390 16.060 -57.993 1.00 33.88 446 LYS A C 1
ATOM 3518 O O . LYS A 1 446 ? 25.054 17.075 -58.185 1.00 33.88 446 LYS A O 1
ATOM 3523 N N . PRO A 1 447 ? 23.216 15.859 -58.624 1.00 45.38 447 PRO A N 1
ATOM 3524 C CA . PRO A 1 447 ? 22.827 14.698 -59.417 1.00 45.38 447 PRO A CA 1
ATOM 3525 C C . PRO A 1 447 ? 23.323 14.850 -60.873 1.00 45.38 447 PRO A C 1
ATOM 3527 O O . PRO A 1 447 ? 23.163 15.901 -61.494 1.00 45.38 447 PRO A O 1
ATOM 3530 N N . VAL A 1 448 ? 23.913 13.796 -61.435 1.00 42.59 448 VAL A N 1
ATOM 3531 C CA . VAL A 1 448 ? 24.386 13.778 -62.829 1.00 42.59 448 VAL A CA 1
ATOM 3532 C C . VAL A 1 448 ? 23.264 13.344 -63.781 1.00 42.59 448 VAL A C 1
ATOM 3534 O O . VAL A 1 448 ? 22.434 12.504 -63.450 1.00 42.59 448 VAL A O 1
ATOM 3537 N N . ASP A 1 449 ? 23.252 13.922 -64.982 1.00 41.72 449 ASP A N 1
ATOM 3538 C CA . ASP A 1 449 ? 22.366 13.584 -66.101 1.00 41.72 449 ASP A CA 1
ATOM 3539 C C . ASP A 1 449 ? 22.635 12.155 -66.630 1.00 41.72 449 ASP A C 1
ATOM 3541 O O . ASP A 1 449 ? 23.533 11.902 -67.443 1.00 41.72 449 ASP A O 1
ATOM 3545 N N . PHE A 1 450 ? 21.849 11.196 -66.133 1.00 40.16 450 PHE A N 1
ATOM 3546 C CA . PHE A 1 450 ? 21.989 9.760 -66.396 1.00 40.16 450 PHE A CA 1
ATOM 3547 C C . PHE A 1 450 ? 21.571 9.310 -67.807 1.00 40.16 450 PHE A C 1
ATOM 3549 O O . PHE A 1 450 ? 21.825 8.157 -68.168 1.00 40.16 450 PHE A O 1
ATOM 3556 N N . GLN A 1 451 ? 21.035 10.189 -68.668 1.00 40.53 451 GLN A N 1
ATOM 3557 C CA . GLN A 1 451 ? 20.772 9.827 -70.072 1.00 40.53 451 GLN A CA 1
ATOM 3558 C C . GLN A 1 451 ? 22.050 9.505 -70.859 1.00 40.53 451 GLN A C 1
ATOM 3560 O O . GLN A 1 451 ? 21.988 8.892 -71.928 1.00 40.53 451 GLN A O 1
ATOM 3565 N N . ARG A 1 452 ? 23.219 9.921 -70.358 1.00 41.66 452 ARG A N 1
ATOM 3566 C CA . ARG A 1 452 ? 24.500 9.741 -71.048 1.00 41.66 452 ARG A CA 1
ATOM 3567 C C . ARG A 1 452 ? 25.191 8.410 -70.734 1.00 41.66 452 ARG A C 1
ATOM 3569 O O . ARG A 1 452 ? 25.964 7.943 -71.564 1.00 41.66 452 ARG A O 1
ATOM 3576 N N . ILE A 1 453 ? 24.894 7.795 -69.586 1.00 40.16 453 ILE A N 1
ATOM 3577 C CA . ILE A 1 453 ? 25.518 6.538 -69.130 1.00 40.16 453 ILE A CA 1
ATOM 3578 C C . ILE A 1 453 ? 24.714 5.319 -69.590 1.00 40.16 453 ILE A C 1
ATOM 3580 O O . ILE A 1 453 ? 25.316 4.368 -70.082 1.00 40.16 453 ILE A O 1
ATOM 3584 N N . SER A 1 454 ? 23.373 5.374 -69.568 1.00 37.94 454 SER A N 1
ATOM 3585 C CA . SER A 1 454 ? 22.541 4.268 -70.083 1.00 37.94 454 SER A CA 1
ATOM 3586 C C . SER A 1 454 ? 22.716 4.027 -71.589 1.00 37.94 454 SER A C 1
ATOM 3588 O O . SER A 1 454 ? 22.471 2.930 -72.080 1.00 37.94 454 SER A O 1
ATOM 3590 N N . ARG A 1 455 ? 23.195 5.036 -72.331 1.00 43.56 455 ARG A N 1
ATOM 3591 C CA . ARG A 1 455 ? 23.573 4.898 -73.747 1.00 43.56 455 ARG A CA 1
ATOM 3592 C C . ARG A 1 455 ? 24.921 4.206 -73.959 1.00 43.56 455 ARG A C 1
ATOM 3594 O O . ARG A 1 455 ? 25.168 3.746 -75.067 1.00 43.56 455 ARG A O 1
ATOM 3601 N N . ALA A 1 456 ? 25.795 4.181 -72.952 1.00 42.91 456 ALA A N 1
ATOM 3602 C CA . ALA A 1 456 ? 27.134 3.604 -73.064 1.00 42.91 456 ALA A CA 1
ATOM 3603 C C . ALA A 1 456 ? 27.184 2.139 -72.602 1.00 42.91 456 ALA A C 1
ATOM 3605 O O . ALA A 1 456 ? 27.920 1.358 -73.195 1.00 42.91 456 ALA A O 1
ATOM 3606 N N . TYR A 1 457 ? 26.386 1.769 -71.593 1.00 44.81 457 TYR A N 1
ATOM 3607 C CA . TYR A 1 457 ? 26.327 0.410 -71.039 1.00 44.81 457 TYR A CA 1
ATOM 3608 C C . TYR A 1 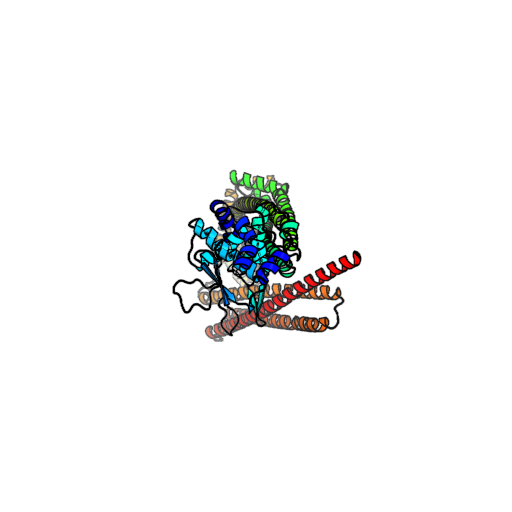457 ? 24.865 0.062 -70.699 1.00 44.81 457 TYR A C 1
ATOM 3610 O O . TYR A 1 457 ? 24.380 0.458 -69.638 1.00 44.81 457 TYR A O 1
ATOM 3618 N N . PRO A 1 458 ? 24.126 -0.593 -71.615 1.00 36.38 458 PRO A N 1
ATOM 3619 C CA . PRO A 1 458 ? 22.678 -0.784 -71.490 1.00 36.38 458 PRO A CA 1
ATOM 3620 C C . PRO A 1 458 ? 22.239 -1.791 -70.416 1.00 36.38 458 PRO A C 1
ATOM 3622 O O . PRO A 1 458 ? 21.068 -1.776 -70.041 1.00 36.38 458 PRO A O 1
ATOM 3625 N N . SER A 1 459 ? 23.130 -2.670 -69.935 1.00 42.69 459 SER A N 1
ATOM 3626 C CA . SER A 1 459 ? 22.800 -3.692 -68.931 1.00 42.69 459 SER A CA 1
ATOM 3627 C C . SER A 1 459 ? 23.921 -3.943 -67.909 1.00 42.69 459 SER A C 1
ATOM 3629 O O . SER A 1 459 ? 25.100 -3.734 -68.196 1.00 42.69 459 SER A O 1
ATOM 3631 N N . VAL A 1 460 ? 23.561 -4.446 -66.719 1.00 38.38 460 VAL A N 1
ATOM 3632 C CA . VAL A 1 460 ? 24.510 -4.895 -65.673 1.00 38.38 460 VAL A CA 1
ATOM 3633 C C . VAL A 1 460 ? 25.436 -5.999 -66.202 1.00 38.38 460 VAL A C 1
ATOM 3635 O O . VAL A 1 460 ? 26.627 -6.003 -65.900 1.00 38.38 460 VAL A O 1
ATOM 3638 N N . SER A 1 461 ? 24.936 -6.860 -67.096 1.00 42.06 461 SER A N 1
ATOM 3639 C CA . SER A 1 461 ? 25.747 -7.879 -67.772 1.00 42.06 461 SER A CA 1
ATOM 3640 C C . SER A 1 461 ? 26.857 -7.296 -68.654 1.00 42.06 461 SER A C 1
ATOM 3642 O O . SER A 1 461 ? 27.906 -7.924 -68.785 1.00 42.06 461 SER A O 1
ATOM 3644 N N . ASP A 1 462 ? 26.682 -6.096 -69.220 1.00 44.38 462 ASP A N 1
ATOM 3645 C CA . ASP A 1 462 ? 27.726 -5.431 -70.014 1.00 44.38 462 ASP A CA 1
ATOM 3646 C C . ASP A 1 462 ? 28.848 -4.870 -69.127 1.00 44.38 462 ASP A C 1
ATOM 3648 O O . ASP A 1 462 ? 30.019 -4.884 -69.516 1.00 44.38 462 ASP A O 1
ATOM 3652 N N . LEU A 1 463 ? 28.512 -4.428 -67.910 1.00 43.91 463 LEU A N 1
ATOM 3653 C CA . LEU A 1 463 ? 29.493 -4.008 -66.910 1.00 43.91 463 LEU A CA 1
ATOM 3654 C C . LEU A 1 463 ? 30.249 -5.216 -66.337 1.00 43.91 463 LEU A C 1
ATOM 3656 O O . LEU A 1 463 ? 31.471 -5.160 -66.218 1.00 43.91 463 LEU A O 1
ATOM 3660 N N . ASP A 1 464 ? 29.560 -6.328 -66.070 1.00 43.31 464 ASP A N 1
ATOM 3661 C CA . ASP A 1 464 ? 30.187 -7.586 -65.645 1.00 43.31 464 ASP A CA 1
ATOM 3662 C C . ASP A 1 464 ? 31.115 -8.158 -66.726 1.00 43.31 464 ASP A C 1
ATOM 3664 O O . ASP A 1 464 ? 32.210 -8.632 -66.418 1.00 43.31 464 ASP A O 1
ATOM 3668 N N . LEU A 1 465 ? 30.732 -8.062 -68.005 1.00 50.03 465 LEU A N 1
ATOM 3669 C CA . LEU A 1 465 ? 31.587 -8.423 -69.141 1.00 50.03 465 LEU A CA 1
ATOM 3670 C C . LEU A 1 465 ? 32.814 -7.513 -69.246 1.00 50.03 465 LEU A C 1
ATOM 3672 O O . LEU A 1 465 ? 33.918 -8.006 -69.485 1.00 50.03 465 LEU A O 1
ATOM 3676 N N . PHE A 1 466 ? 32.651 -6.207 -69.031 1.00 49.06 466 PHE A N 1
ATOM 3677 C CA . PHE A 1 466 ? 33.762 -5.257 -69.004 1.00 49.06 466 PHE A CA 1
ATOM 3678 C C . PHE A 1 466 ? 34.721 -5.529 -67.837 1.00 49.06 466 PHE A C 1
ATOM 3680 O O . PHE A 1 466 ? 35.940 -5.555 -68.031 1.00 49.06 466 PHE A O 1
ATOM 3687 N N . ILE A 1 467 ? 34.195 -5.793 -66.637 1.00 44.94 467 ILE A N 1
ATOM 3688 C CA . ILE A 1 467 ? 34.986 -6.164 -65.457 1.00 44.94 467 ILE A CA 1
ATOM 3689 C C . ILE A 1 467 ? 35.697 -7.496 -65.708 1.00 44.94 467 ILE A C 1
ATOM 3691 O O . ILE A 1 467 ? 36.894 -7.599 -65.449 1.00 44.94 467 ILE A O 1
ATOM 3695 N N . ALA A 1 468 ? 35.016 -8.498 -66.269 1.00 53.84 468 ALA A N 1
ATOM 3696 C CA . ALA A 1 468 ? 35.609 -9.790 -66.596 1.00 53.84 468 ALA A CA 1
ATOM 3697 C C . ALA A 1 468 ? 36.719 -9.678 -67.658 1.00 53.84 468 ALA A C 1
ATOM 3699 O O . ALA A 1 468 ? 37.775 -10.293 -67.490 1.00 53.84 468 ALA A O 1
ATOM 3700 N N . ASP A 1 469 ? 36.534 -8.876 -68.716 1.00 49.81 469 ASP A N 1
ATOM 3701 C CA . ASP A 1 469 ? 37.575 -8.627 -69.726 1.00 49.81 469 ASP A CA 1
ATOM 3702 C C . ASP A 1 469 ? 38.760 -7.858 -69.127 1.00 49.81 469 ASP A C 1
ATOM 3704 O O . ASP A 1 469 ? 39.915 -8.234 -69.336 1.00 49.81 469 ASP A O 1
ATOM 3708 N N . THR A 1 470 ? 38.491 -6.854 -68.291 1.00 46.38 470 THR A N 1
ATOM 3709 C CA . THR A 1 470 ? 39.521 -6.083 -67.581 1.00 46.38 470 THR A CA 1
ATOM 3710 C C . THR A 1 470 ? 40.323 -6.977 -66.635 1.00 46.38 470 THR A C 1
ATOM 3712 O O . THR A 1 470 ? 41.551 -6.981 -66.691 1.00 46.38 470 THR A O 1
ATOM 3715 N N . ARG A 1 471 ? 39.664 -7.840 -65.850 1.00 46.53 471 ARG A N 1
ATOM 3716 C CA . ARG A 1 471 ? 40.318 -8.828 -64.975 1.00 46.53 471 ARG A CA 1
ATOM 3717 C C . ARG A 1 471 ? 41.142 -9.828 -65.783 1.00 46.53 471 ARG A C 1
ATOM 3719 O O . ARG A 1 471 ? 42.255 -10.169 -65.397 1.00 46.53 471 ARG A O 1
ATOM 3726 N N . LYS A 1 472 ? 40.643 -10.262 -66.947 1.00 54.94 472 LYS A N 1
ATOM 3727 C CA . LYS A 1 472 ? 41.370 -11.148 -67.870 1.00 54.94 472 LYS A CA 1
ATOM 3728 C C . LYS A 1 472 ? 42.610 -10.465 -68.457 1.00 54.94 472 LYS A C 1
ATOM 3730 O O . LYS A 1 472 ? 43.630 -11.132 -68.628 1.00 54.94 472 LYS A O 1
ATOM 3735 N N . ARG A 1 473 ? 42.554 -9.162 -68.750 1.00 46.84 473 ARG A N 1
ATOM 3736 C CA . ARG A 1 473 ? 43.697 -8.356 -69.219 1.00 46.84 473 ARG A CA 1
ATOM 3737 C C . ARG A 1 473 ? 44.719 -8.109 -68.108 1.00 46.84 473 ARG A C 1
ATOM 3739 O O . ARG A 1 473 ? 45.907 -8.316 -68.346 1.00 46.84 473 ARG A O 1
ATOM 3746 N N . ILE A 1 474 ? 44.269 -7.775 -66.897 1.00 43.69 474 ILE A N 1
ATOM 3747 C CA . ILE A 1 474 ? 45.119 -7.631 -65.703 1.00 43.69 474 ILE A CA 1
ATOM 3748 C C . ILE A 1 474 ? 45.823 -8.955 -65.390 1.00 43.69 474 ILE A C 1
ATOM 3750 O O . ILE A 1 474 ? 47.041 -8.976 -65.252 1.00 43.69 474 ILE A O 1
ATOM 3754 N N . ASN A 1 475 ? 45.104 -10.081 -65.395 1.00 48.41 475 ASN A N 1
ATOM 3755 C CA . ASN A 1 475 ? 45.694 -11.403 -65.166 1.00 48.41 475 ASN A CA 1
ATOM 3756 C C . ASN A 1 475 ? 46.702 -11.797 -66.256 1.00 48.41 475 ASN A C 1
ATOM 3758 O O . ASN A 1 475 ? 47.718 -12.421 -65.952 1.00 48.41 475 ASN A O 1
ATOM 3762 N N . ARG A 1 476 ? 46.483 -11.404 -67.522 1.00 49.88 476 ARG A N 1
ATOM 3763 C CA . ARG A 1 476 ? 47.501 -11.573 -68.575 1.00 49.88 476 ARG A CA 1
ATOM 3764 C C . ARG A 1 476 ? 48.743 -10.737 -68.275 1.00 49.88 476 ARG A C 1
ATOM 3766 O O . ARG A 1 476 ? 49.837 -11.287 -68.317 1.00 49.88 476 ARG A O 1
ATOM 3773 N N . LEU A 1 477 ? 48.590 -9.462 -67.919 1.00 42.72 477 LEU A N 1
ATOM 3774 C CA . LEU A 1 477 ? 49.705 -8.577 -67.556 1.00 42.72 477 LEU A CA 1
ATOM 3775 C C . LEU A 1 477 ? 50.481 -9.087 -66.328 1.00 42.72 477 LEU A C 1
ATOM 3777 O O . LEU A 1 477 ? 51.710 -9.130 -66.362 1.00 42.72 477 LEU A O 1
ATOM 3781 N N . ALA A 1 478 ? 49.785 -9.571 -65.297 1.00 42.25 478 ALA A N 1
ATOM 3782 C CA . ALA A 1 478 ? 50.387 -10.209 -64.127 1.00 42.25 478 ALA A CA 1
ATOM 3783 C C . ALA A 1 478 ? 51.150 -11.496 -64.499 1.00 42.25 478 ALA A C 1
ATOM 3785 O O . ALA A 1 478 ? 52.272 -11.700 -64.038 1.00 42.25 478 ALA A O 1
ATOM 3786 N N . SER A 1 479 ? 50.610 -12.315 -65.414 1.00 45.00 479 SER A N 1
ATOM 3787 C CA . SER A 1 479 ? 51.281 -13.528 -65.917 1.00 45.00 479 SER A CA 1
ATOM 3788 C C . SER A 1 479 ? 52.531 -13.249 -66.770 1.00 45.00 479 SER A C 1
ATOM 3790 O O . SER A 1 479 ? 53.397 -14.113 -66.910 1.00 45.00 479 SER A O 1
ATOM 3792 N N . TYR A 1 480 ? 52.655 -12.042 -67.336 1.00 41.75 480 TYR A N 1
ATOM 3793 C CA . TYR A 1 480 ? 53.883 -11.592 -67.998 1.00 41.75 480 TYR A CA 1
ATOM 3794 C C . TYR A 1 480 ? 54.928 -11.107 -66.982 1.00 41.75 480 TYR A C 1
ATOM 3796 O O . TYR A 1 480 ? 56.116 -11.365 -67.174 1.00 41.75 480 TYR A O 1
ATOM 3804 N N . GLY A 1 481 ? 54.503 -10.490 -65.874 1.00 38.22 481 GLY A N 1
ATOM 3805 C CA . GLY A 1 481 ? 55.378 -10.143 -64.745 1.00 38.22 481 GLY A CA 1
ATOM 3806 C C . GLY A 1 481 ? 55.931 -11.368 -64.002 1.00 38.22 481 GLY A C 1
ATOM 3807 O O . GLY A 1 481 ? 57.089 -11.369 -63.580 1.00 38.22 481 GLY A O 1
ATOM 3808 N N . SER A 1 482 ? 55.151 -12.450 -63.921 1.00 39.56 482 SER A N 1
ATOM 3809 C CA . SER A 1 482 ? 55.572 -13.708 -63.290 1.00 39.56 482 SER A CA 1
ATOM 3810 C C . SER A 1 482 ? 56.547 -14.543 -64.137 1.00 39.56 482 SER A C 1
ATOM 3812 O O . SER A 1 482 ? 57.198 -15.437 -63.612 1.00 39.56 482 SER A O 1
ATOM 3814 N N . ARG A 1 483 ? 56.689 -14.269 -65.446 1.00 37.38 483 ARG A N 1
ATOM 3815 C CA . ARG A 1 483 ? 57.667 -14.954 -66.326 1.00 37.38 483 ARG A CA 1
ATOM 3816 C C . ARG A 1 483 ? 59.092 -14.392 -66.238 1.00 37.38 483 ARG A C 1
ATOM 3818 O O . ARG A 1 483 ? 60.004 -14.997 -66.790 1.00 37.38 483 ARG A O 1
ATOM 3825 N N . TYR A 1 484 ? 59.286 -13.265 -65.548 1.00 40.03 484 TYR A N 1
ATOM 3826 C CA . TYR A 1 484 ? 60.587 -12.597 -65.383 1.00 40.03 484 TYR A CA 1
ATOM 3827 C C . TYR A 1 484 ? 60.994 -12.385 -63.921 1.00 40.03 484 TYR A C 1
ATOM 3829 O O . TYR A 1 484 ? 61.972 -11.694 -63.637 1.00 40.03 484 TYR A O 1
ATOM 3837 N N . THR A 1 485 ? 60.272 -12.988 -62.985 1.00 32.88 485 THR A N 1
ATOM 3838 C CA . THR A 1 485 ? 60.661 -13.027 -61.578 1.00 32.88 485 THR A CA 1
ATOM 3839 C C . THR A 1 485 ? 61.446 -14.311 -61.339 1.00 32.88 485 THR A C 1
ATOM 3841 O O . THR A 1 485 ? 60.909 -15.413 -61.383 1.00 32.88 485 THR A O 1
ATOM 3844 N N . VAL A 1 486 ? 62.762 -14.152 -61.175 1.00 33.66 486 VAL A N 1
ATOM 3845 C CA . VAL A 1 486 ? 63.658 -15.194 -60.668 1.00 33.66 486 VAL A CA 1
ATOM 3846 C C . VAL A 1 486 ? 63.090 -15.709 -59.348 1.00 33.66 486 VAL A C 1
ATOM 3848 O O . VAL A 1 486 ? 62.692 -14.926 -58.488 1.00 33.66 486 VAL A O 1
ATOM 3851 N N . ASP A 1 487 ? 63.034 -17.030 -59.246 1.00 39.56 487 ASP A N 1
ATOM 3852 C CA . ASP A 1 487 ? 62.509 -17.798 -58.128 1.00 39.56 487 ASP A CA 1
ATOM 3853 C C . ASP A 1 487 ? 63.286 -17.501 -56.831 1.00 39.56 487 ASP A C 1
ATOM 3855 O O . ASP A 1 487 ? 64.414 -17.958 -56.651 1.00 39.56 487 ASP A O 1
ATOM 3859 N N . PHE A 1 488 ? 62.682 -16.710 -55.940 1.00 35.81 488 PHE A N 1
ATOM 3860 C CA . PHE A 1 488 ? 63.144 -16.492 -54.561 1.00 35.81 488 PHE A CA 1
ATOM 3861 C C . PHE A 1 488 ? 62.271 -17.233 -53.531 1.00 35.81 488 PHE A C 1
ATOM 3863 O O . PHE A 1 488 ? 62.461 -17.087 -52.327 1.00 35.81 488 PHE A O 1
ATOM 3870 N N . THR A 1 489 ? 61.338 -18.085 -53.968 1.00 38.88 489 THR A N 1
ATOM 3871 C CA . THR A 1 489 ? 60.274 -18.618 -53.094 1.00 38.88 489 THR A CA 1
ATOM 3872 C C . THR A 1 489 ? 60.682 -19.774 -52.177 1.00 38.88 489 THR A C 1
ATOM 3874 O O . THR A 1 489 ? 59.828 -20.387 -51.546 1.00 38.88 489 THR A O 1
ATOM 3877 N N . ARG A 1 490 ? 61.979 -20.080 -52.029 1.00 39.31 490 ARG A N 1
ATOM 3878 C CA . ARG A 1 490 ? 62.435 -21.232 -51.224 1.00 39.31 490 ARG A CA 1
ATOM 3879 C C . ARG A 1 490 ? 63.146 -20.926 -49.907 1.00 39.31 490 ARG A C 1
ATOM 3881 O O . ARG A 1 490 ? 63.651 -21.859 -49.291 1.00 39.31 490 ARG A O 1
ATOM 3888 N N . VAL A 1 491 ? 63.131 -19.678 -49.433 1.00 43.69 491 VAL A N 1
ATOM 3889 C CA . VAL A 1 491 ? 63.648 -19.336 -48.086 1.00 43.69 491 VAL A CA 1
ATOM 3890 C C . VAL A 1 491 ? 62.644 -18.558 -47.210 1.00 43.69 491 VAL A C 1
ATOM 3892 O O . VAL A 1 491 ? 62.827 -18.487 -46.001 1.00 43.69 491 VAL A O 1
ATOM 3895 N N . GLU A 1 492 ? 61.540 -18.027 -47.748 1.00 45.25 492 GLU A N 1
ATOM 3896 C CA . GLU A 1 492 ? 60.751 -17.002 -47.031 1.00 45.25 492 GLU A CA 1
ATOM 3897 C C . GLU A 1 492 ? 59.508 -17.492 -46.263 1.00 45.25 492 GLU A C 1
ATOM 3899 O O . GLU A 1 492 ? 59.002 -16.759 -45.416 1.00 45.25 492 GLU A O 1
ATOM 3904 N N . GLU A 1 493 ? 59.009 -18.710 -46.487 1.00 41.72 493 GLU A N 1
ATOM 3905 C CA . GLU A 1 493 ? 57.696 -19.133 -45.954 1.00 41.72 493 GLU A CA 1
ATOM 3906 C C . GLU A 1 493 ? 57.606 -19.173 -44.405 1.00 41.72 493 GLU A C 1
ATOM 3908 O O . GLU A 1 493 ? 56.616 -18.681 -43.857 1.00 41.72 493 GLU A O 1
ATOM 3913 N N . PRO A 1 494 ? 58.636 -19.627 -43.655 1.00 44.94 494 PRO A N 1
ATOM 3914 C CA . PRO A 1 494 ? 58.631 -19.534 -42.189 1.00 44.94 494 PRO A CA 1
ATOM 3915 C C . PRO A 1 494 ? 58.807 -18.095 -41.669 1.00 44.94 494 PRO A C 1
ATOM 3917 O O . PRO A 1 494 ? 58.292 -17.748 -40.608 1.00 44.94 494 PRO A O 1
ATOM 3920 N N . TYR A 1 495 ? 59.512 -17.239 -42.418 1.00 45.66 495 TYR A N 1
ATOM 3921 C CA . TYR A 1 495 ? 59.841 -15.869 -42.007 1.00 45.66 495 TYR A CA 1
ATOM 3922 C C . TYR A 1 495 ? 58.706 -14.874 -42.278 1.00 45.66 495 TYR A C 1
ATOM 3924 O O . TYR A 1 495 ? 58.510 -13.948 -41.492 1.00 45.66 495 TYR A O 1
ATOM 3932 N N . LEU A 1 496 ? 57.926 -15.075 -43.345 1.00 45.31 496 LEU A N 1
ATOM 3933 C CA . LEU A 1 496 ? 56.736 -14.272 -43.641 1.00 45.31 496 LEU A CA 1
ATOM 3934 C C . LEU A 1 496 ? 55.614 -14.550 -42.637 1.00 45.31 496 LEU A C 1
ATOM 3936 O O . LEU A 1 496 ? 55.022 -13.605 -42.131 1.00 45.31 496 LEU A O 1
ATOM 3940 N N . SER A 1 497 ? 55.422 -15.810 -42.230 1.00 48.25 497 SER A N 1
ATOM 3941 C CA . SER A 1 497 ? 54.503 -16.158 -41.135 1.00 48.25 497 SER A CA 1
ATOM 3942 C C . SER A 1 497 ? 54.886 -15.491 -39.807 1.00 48.25 497 SER A C 1
ATOM 3944 O O . SER A 1 497 ? 54.001 -15.092 -39.049 1.00 48.25 497 SER A O 1
ATOM 3946 N N . LEU A 1 498 ? 56.186 -15.376 -39.509 1.00 48.44 498 LEU A N 1
ATOM 3947 C CA . LEU A 1 498 ? 56.675 -14.697 -38.307 1.00 48.44 498 LEU A CA 1
ATOM 3948 C C . LEU A 1 498 ? 56.461 -13.178 -38.407 1.00 48.44 498 LEU A C 1
ATOM 3950 O O . LEU A 1 498 ? 55.997 -12.558 -37.454 1.00 48.44 498 LEU A O 1
ATOM 3954 N N . LEU A 1 499 ? 56.750 -12.577 -39.566 1.00 46.56 499 LEU A N 1
ATOM 3955 C CA . LEU A 1 499 ? 56.538 -11.150 -39.818 1.00 46.56 499 LEU A CA 1
ATOM 3956 C C . LEU A 1 499 ? 55.054 -10.764 -39.806 1.00 46.56 499 LEU A C 1
ATOM 3958 O O . LEU A 1 499 ? 54.727 -9.722 -39.246 1.00 46.56 499 LEU A O 1
ATOM 3962 N N . ASP A 1 500 ? 54.166 -11.603 -40.334 1.00 49.41 500 ASP A N 1
ATOM 3963 C CA . ASP A 1 500 ? 52.718 -11.382 -40.292 1.00 49.41 500 ASP A CA 1
ATOM 3964 C C . ASP A 1 500 ? 52.189 -11.455 -38.852 1.00 49.41 500 ASP A C 1
ATOM 3966 O O . ASP A 1 500 ? 51.405 -10.600 -38.446 1.00 49.41 500 ASP A O 1
ATOM 3970 N N . GLY A 1 501 ? 52.692 -12.386 -38.030 1.00 52.69 501 GLY A N 1
ATOM 3971 C CA . GLY A 1 501 ? 52.388 -12.427 -36.593 1.00 52.69 501 GLY A CA 1
ATOM 3972 C C . GLY A 1 501 ? 52.895 -11.194 -35.830 1.00 52.69 501 GLY A C 1
ATOM 3973 O O . GLY A 1 501 ? 52.213 -10.676 -34.944 1.00 52.69 501 GLY A O 1
ATOM 3974 N N . ILE A 1 502 ? 54.069 -10.677 -36.205 1.00 49.41 502 ILE A N 1
ATOM 3975 C CA . ILE A 1 502 ? 54.645 -9.445 -35.648 1.00 49.41 502 ILE A CA 1
ATOM 3976 C C . ILE A 1 502 ? 53.832 -8.214 -36.070 1.00 49.41 502 ILE A C 1
ATOM 3978 O O . ILE A 1 502 ? 53.625 -7.316 -35.254 1.00 49.41 502 ILE A O 1
ATOM 3982 N N . ILE A 1 503 ? 53.352 -8.164 -37.315 1.00 49.44 503 ILE A N 1
ATOM 3983 C CA . ILE A 1 503 ? 52.520 -7.073 -37.836 1.00 49.44 503 ILE A CA 1
ATOM 3984 C C . ILE A 1 503 ? 51.156 -7.073 -37.143 1.00 49.44 503 ILE A C 1
ATOM 3986 O O . ILE A 1 503 ? 50.759 -6.027 -36.633 1.00 49.44 503 ILE A O 1
ATOM 3990 N N . LEU A 1 504 ? 50.508 -8.235 -37.009 1.00 50.12 504 LEU A N 1
ATOM 3991 C CA . LEU A 1 504 ? 49.236 -8.366 -36.292 1.00 50.12 504 LEU A CA 1
ATOM 3992 C C . LEU A 1 504 ? 49.365 -7.899 -34.830 1.00 50.12 504 LEU A C 1
ATOM 3994 O O . LEU A 1 504 ? 48.557 -7.111 -34.344 1.00 50.12 504 LEU A O 1
ATOM 3998 N N . GLY A 1 505 ? 50.441 -8.306 -34.144 1.00 51.06 505 GLY A N 1
ATOM 3999 C CA . GLY A 1 505 ? 50.729 -7.853 -32.780 1.00 51.06 505 GLY A CA 1
ATOM 4000 C C . GLY A 1 505 ? 51.016 -6.348 -32.681 1.00 51.06 505 GLY A C 1
ATOM 4001 O O . GLY A 1 505 ? 50.677 -5.718 -31.678 1.00 51.06 505 GLY A O 1
ATOM 4002 N N . CYS A 1 506 ? 51.603 -5.741 -33.719 1.00 47.62 506 CYS A N 1
ATOM 4003 C CA . CYS A 1 506 ? 51.781 -4.289 -33.798 1.00 47.62 506 CYS A CA 1
ATOM 4004 C C . CYS A 1 506 ? 50.449 -3.548 -34.018 1.00 47.62 506 CYS A C 1
ATOM 4006 O O . CYS A 1 506 ? 50.260 -2.480 -33.440 1.00 47.62 506 CYS A O 1
ATOM 4008 N N . GLU A 1 507 ? 49.526 -4.094 -34.811 1.00 48.53 507 GLU A N 1
ATOM 4009 C CA . GLU A 1 507 ? 48.200 -3.508 -35.073 1.00 48.53 507 GLU A CA 1
ATOM 4010 C C . GLU A 1 507 ? 47.276 -3.576 -33.845 1.00 48.53 507 GLU A C 1
ATOM 4012 O O . GLU A 1 507 ? 46.600 -2.596 -33.513 1.00 48.53 507 GLU A O 1
ATOM 4017 N N . GLU A 1 508 ? 47.316 -4.685 -33.100 1.00 52.56 508 GLU A N 1
ATOM 4018 C CA . GLU A 1 508 ? 46.651 -4.801 -31.795 1.00 52.56 508 GLU A CA 1
ATOM 4019 C C . GLU A 1 508 ? 47.188 -3.759 -30.804 1.00 52.56 508 GLU A C 1
ATOM 4021 O O . GLU A 1 508 ? 46.419 -3.085 -30.114 1.00 52.56 508 GLU A O 1
ATOM 4026 N N . LEU A 1 509 ? 48.511 -3.560 -30.773 1.00 49.75 509 LEU A N 1
ATOM 4027 C CA . LEU A 1 509 ? 49.144 -2.545 -29.932 1.00 49.75 509 LEU A CA 1
ATOM 4028 C C . LEU A 1 509 ? 48.742 -1.122 -30.330 1.00 49.75 509 LEU A C 1
ATOM 4030 O O . LEU A 1 509 ? 48.490 -0.306 -29.444 1.00 49.75 509 LEU A O 1
ATOM 4034 N N . VAL A 1 510 ? 48.632 -0.810 -31.623 1.00 51.34 510 VAL A N 1
ATOM 4035 C CA . VAL A 1 510 ? 48.141 0.498 -32.096 1.00 51.34 510 VAL A CA 1
ATOM 4036 C C . VAL A 1 510 ? 46.703 0.733 -31.631 1.00 51.34 510 VAL A C 1
ATOM 4038 O O . VAL A 1 510 ? 46.427 1.770 -31.032 1.00 51.34 510 VAL A O 1
ATOM 4041 N N . THR A 1 511 ? 45.829 -0.264 -31.773 1.00 52.19 511 THR A N 1
ATOM 4042 C CA . THR A 1 511 ? 44.422 -0.183 -31.347 1.00 52.19 511 THR A CA 1
ATOM 4043 C C . THR A 1 511 ? 44.288 0.068 -29.839 1.00 52.19 511 THR A C 1
ATOM 4045 O O . THR A 1 511 ? 43.522 0.932 -29.407 1.00 52.19 511 THR A O 1
ATOM 4048 N N . VAL A 1 512 ? 45.081 -0.631 -29.019 1.00 50.47 512 VAL A N 1
ATOM 4049 C CA . VAL A 1 512 ? 45.136 -0.402 -27.563 1.00 50.47 512 VAL A CA 1
ATOM 4050 C C . VAL A 1 512 ? 45.660 1.003 -27.247 1.00 50.47 512 VAL A C 1
ATOM 4052 O O . VAL A 1 512 ? 45.126 1.685 -26.371 1.00 50.47 512 VAL A O 1
ATOM 4055 N N . THR A 1 513 ? 46.669 1.478 -27.980 1.00 50.38 513 THR A N 1
ATOM 4056 C CA . THR A 1 513 ? 47.251 2.814 -27.775 1.00 50.38 513 THR A CA 1
ATOM 4057 C C . THR A 1 513 ? 46.270 3.933 -28.152 1.00 50.38 513 THR A C 1
ATOM 4059 O O . THR A 1 513 ? 46.221 4.961 -27.468 1.00 50.38 513 THR A O 1
ATOM 4062 N N . ASP A 1 514 ? 45.453 3.730 -29.185 1.00 55.78 514 ASP A N 1
ATOM 4063 C CA . ASP A 1 514 ? 44.406 4.663 -29.613 1.00 55.78 514 ASP A CA 1
ATOM 4064 C C . ASP A 1 514 ? 43.246 4.710 -28.611 1.00 55.78 514 ASP A C 1
ATOM 4066 O O . ASP A 1 514 ? 42.803 5.800 -28.236 1.00 55.78 514 ASP A O 1
ATOM 4070 N N . GLY A 1 515 ? 42.825 3.555 -28.080 1.00 56.25 515 GLY A N 1
ATOM 4071 C CA . GLY A 1 515 ? 41.833 3.474 -27.002 1.00 56.25 515 GLY A CA 1
ATOM 4072 C C . GLY A 1 515 ? 42.282 4.204 -25.731 1.00 56.25 515 GLY A C 1
ATOM 4073 O O . GLY A 1 515 ? 41.552 5.042 -25.197 1.00 56.25 515 GLY A O 1
ATOM 4074 N N . ILE A 1 516 ? 43.525 3.976 -25.293 1.00 49.66 516 ILE A N 1
ATOM 4075 C CA . ILE A 1 516 ? 44.105 4.681 -24.139 1.00 49.66 516 ILE A CA 1
ATOM 4076 C C . ILE A 1 516 ? 44.232 6.186 -24.432 1.00 49.66 516 ILE A C 1
ATOM 4078 O O . ILE A 1 516 ? 43.953 7.011 -23.559 1.00 49.66 516 ILE A O 1
ATOM 4082 N N . THR A 1 517 ? 44.599 6.577 -25.658 1.00 55.59 517 THR A N 1
ATOM 4083 C CA . THR A 1 517 ? 44.685 7.994 -26.055 1.00 55.59 517 THR A CA 1
ATOM 4084 C C . THR A 1 517 ? 43.313 8.677 -26.013 1.00 55.59 517 THR A C 1
ATOM 4086 O O . THR A 1 517 ? 43.205 9.791 -25.495 1.00 55.59 517 THR A O 1
ATOM 4089 N N . ALA A 1 518 ? 42.251 8.015 -26.481 1.00 57.66 518 ALA A N 1
ATOM 4090 C CA . ALA A 1 518 ? 40.883 8.525 -26.406 1.00 57.66 518 ALA A CA 1
ATOM 4091 C C . ALA A 1 518 ? 40.420 8.719 -24.951 1.00 57.66 518 ALA A C 1
ATOM 4093 O O . ALA A 1 518 ? 39.907 9.784 -24.600 1.00 57.66 518 ALA A O 1
ATOM 4094 N N . MET A 1 519 ? 40.688 7.741 -24.081 1.00 54.72 519 MET A N 1
ATOM 4095 C CA . MET A 1 519 ? 40.383 7.838 -22.649 1.00 54.72 519 MET A CA 1
ATOM 4096 C C . MET A 1 519 ? 41.162 8.972 -21.969 1.00 54.72 519 MET A C 1
ATOM 4098 O O . MET A 1 519 ? 40.606 9.708 -21.155 1.00 54.72 519 MET A O 1
ATOM 4102 N N . CYS A 1 520 ? 42.429 9.182 -22.335 1.00 52.28 520 CYS A N 1
ATOM 4103 C CA . CYS A 1 520 ? 43.228 10.287 -21.801 1.00 52.28 520 CYS A CA 1
ATOM 4104 C C . CYS A 1 520 ? 42.716 11.656 -22.269 1.00 52.28 520 CYS A C 1
ATOM 4106 O O . CYS A 1 520 ? 42.645 12.588 -21.469 1.00 52.28 520 CYS A O 1
ATOM 4108 N N . ASN A 1 521 ? 42.274 11.779 -23.523 1.00 61.16 521 ASN A N 1
ATOM 4109 C CA . ASN A 1 521 ? 41.624 12.997 -24.013 1.00 61.16 521 ASN A CA 1
ATOM 4110 C C . ASN A 1 521 ? 40.316 13.288 -23.260 1.00 61.16 521 ASN A C 1
ATOM 4112 O O . ASN A 1 521 ? 40.019 14.445 -22.955 1.00 61.16 521 ASN A O 1
ATOM 4116 N N . GLN A 1 522 ? 39.562 12.248 -22.895 1.00 63.78 522 GLN A N 1
ATOM 4117 C CA . GLN A 1 522 ? 38.361 12.383 -22.074 1.00 63.78 522 GLN A CA 1
ATOM 4118 C C . GLN A 1 522 ? 38.684 12.830 -20.641 1.00 63.78 522 GLN A C 1
ATOM 4120 O O . GLN A 1 522 ? 38.014 13.722 -20.122 1.00 63.78 522 GLN A O 1
ATOM 4125 N N . ILE A 1 523 ? 39.752 12.302 -20.031 1.00 55.88 523 ILE A N 1
ATOM 4126 C CA . ILE A 1 523 ? 40.257 12.759 -18.722 1.00 55.88 523 ILE A CA 1
ATOM 4127 C C . ILE A 1 523 ? 40.644 14.241 -18.762 1.00 55.88 523 ILE A C 1
ATOM 4129 O O . ILE A 1 523 ? 40.290 14.996 -17.854 1.00 55.88 523 ILE A O 1
ATOM 4133 N N . ILE A 1 524 ? 41.348 14.673 -19.813 1.00 59.81 524 ILE A N 1
ATOM 4134 C CA . ILE A 1 524 ? 41.759 16.072 -20.003 1.00 59.81 524 ILE A CA 1
ATOM 4135 C C . ILE A 1 524 ? 40.529 16.972 -20.182 1.00 59.81 524 ILE A C 1
ATOM 4137 O O . ILE A 1 524 ? 40.437 18.024 -19.550 1.00 59.81 524 ILE A O 1
ATOM 4141 N N . SER A 1 525 ? 39.550 16.548 -20.984 1.00 68.44 525 SER A N 1
ATOM 4142 C CA . SER A 1 525 ? 38.294 17.283 -21.177 1.00 68.44 525 SER A CA 1
ATOM 4143 C C . SER A 1 525 ? 37.497 17.416 -19.872 1.00 68.44 525 SER A C 1
ATOM 4145 O O . SER A 1 525 ? 37.045 18.507 -19.514 1.00 68.44 525 SER A O 1
ATOM 4147 N N . ASN A 1 526 ? 37.384 16.331 -19.102 1.00 60.28 526 ASN A N 1
ATOM 4148 C CA . ASN A 1 526 ? 36.745 16.331 -17.788 1.00 60.28 526 ASN A CA 1
ATOM 4149 C C . ASN A 1 526 ? 37.479 17.244 -16.798 1.00 60.28 526 ASN A C 1
ATOM 4151 O O . ASN A 1 526 ? 36.834 18.007 -16.080 1.00 60.28 526 ASN A O 1
ATOM 4155 N N . GLN A 1 527 ? 38.814 17.239 -16.808 1.00 63.81 527 GLN A N 1
ATOM 4156 C CA . GLN A 1 527 ? 39.630 18.132 -15.987 1.00 63.81 527 GLN A CA 1
ATOM 4157 C C . GLN A 1 527 ? 39.373 19.607 -16.326 1.00 63.81 527 GLN A C 1
ATOM 4159 O O . GLN A 1 527 ? 39.124 20.409 -15.427 1.00 63.81 527 GLN A O 1
ATOM 4164 N N . GLN A 1 528 ? 39.329 19.960 -17.612 1.00 70.00 528 GLN A N 1
ATOM 4165 C CA . GLN A 1 528 ? 39.003 21.318 -18.061 1.00 70.00 528 GLN A CA 1
ATOM 4166 C C . GLN A 1 528 ? 37.589 21.744 -17.633 1.00 70.00 528 GLN A C 1
ATOM 4168 O O . GLN A 1 528 ? 37.382 22.883 -17.212 1.00 70.00 528 GLN A O 1
ATOM 4173 N N . ARG A 1 529 ? 36.607 20.830 -17.682 1.00 65.12 529 ARG A N 1
ATOM 4174 C CA . ARG A 1 529 ? 35.239 21.080 -17.185 1.00 65.12 529 ARG A CA 1
ATOM 4175 C C . ARG A 1 529 ? 35.212 21.314 -15.675 1.00 65.12 529 ARG A C 1
ATOM 4177 O O . ARG A 1 529 ? 34.484 22.197 -15.217 1.00 65.12 529 ARG A O 1
ATOM 4184 N N . ILE A 1 530 ? 35.994 20.550 -14.913 1.00 61.75 530 ILE A N 1
ATOM 4185 C CA . ILE A 1 530 ? 36.136 20.703 -13.460 1.00 61.75 530 ILE A CA 1
ATOM 4186 C C . ILE A 1 530 ? 36.769 22.061 -13.128 1.00 61.75 530 ILE A C 1
ATOM 4188 O O . ILE A 1 530 ? 36.220 22.795 -12.308 1.00 61.75 530 ILE A O 1
ATOM 4192 N N . GLU A 1 531 ? 37.855 22.438 -13.805 1.00 64.12 531 GLU A N 1
ATOM 4193 C CA . GLU A 1 531 ? 38.558 23.717 -13.616 1.00 64.12 531 GLU A CA 1
ATOM 4194 C C . GLU A 1 531 ? 37.684 24.926 -13.991 1.00 64.12 531 GLU A C 1
ATOM 4196 O O . GLU A 1 531 ? 37.581 25.885 -13.223 1.00 64.12 531 GLU A O 1
ATOM 4201 N N . ALA A 1 532 ? 36.963 24.859 -15.116 1.00 65.62 532 ALA A N 1
ATOM 4202 C CA . ALA A 1 532 ? 35.996 25.886 -15.513 1.00 65.62 532 ALA A CA 1
ATOM 4203 C C . ALA A 1 532 ? 34.800 25.964 -14.545 1.00 65.62 532 ALA A C 1
ATOM 4205 O O . ALA A 1 532 ? 34.286 27.046 -14.243 1.00 65.62 532 ALA A O 1
ATOM 4206 N N . GLY A 1 533 ? 34.362 24.816 -14.020 1.00 63.72 533 GLY A N 1
ATOM 4207 C CA . GLY A 1 533 ? 33.360 24.724 -12.963 1.00 63.72 533 GLY A CA 1
ATOM 4208 C C . GLY A 1 533 ? 33.807 25.418 -11.680 1.00 63.72 533 GLY A C 1
ATOM 4209 O O . GLY A 1 533 ? 33.034 26.182 -11.102 1.00 63.72 533 GLY A O 1
ATOM 4210 N N . HIS A 1 534 ? 35.063 25.215 -11.292 1.00 62.34 534 HIS A N 1
ATOM 4211 C CA . HIS A 1 534 ? 35.715 25.798 -10.119 1.00 62.34 534 HIS A CA 1
ATOM 4212 C C . HIS A 1 534 ? 35.899 27.310 -10.195 1.00 62.34 534 HIS A C 1
ATOM 4214 O O . HIS A 1 534 ? 35.587 28.010 -9.236 1.00 62.34 534 HIS A O 1
ATOM 4220 N N . ALA A 1 535 ? 36.313 27.842 -11.346 1.00 59.09 535 ALA A N 1
ATOM 4221 C CA . ALA A 1 535 ? 36.448 29.289 -11.537 1.00 59.09 535 ALA A CA 1
ATOM 4222 C C . ALA A 1 535 ? 35.117 30.046 -11.331 1.00 59.09 535 ALA A C 1
ATOM 4224 O O . ALA A 1 535 ? 35.109 31.207 -10.926 1.00 59.09 535 ALA A O 1
ATOM 4225 N N . SER A 1 536 ? 33.978 29.377 -11.553 1.00 51.25 536 SER A N 1
ATOM 4226 C CA . SER A 1 536 ? 32.628 29.934 -11.348 1.00 51.25 536 SER A CA 1
ATOM 4227 C C . SER A 1 536 ? 32.119 29.862 -9.897 1.00 51.25 536 SER A C 1
ATOM 4229 O O . SER A 1 536 ? 30.953 30.148 -9.618 1.00 51.25 536 SER A O 1
ATOM 4231 N N . LEU A 1 537 ? 32.971 29.439 -8.964 1.00 51.12 537 LEU A N 1
ATOM 4232 C CA . LEU A 1 537 ? 32.579 28.875 -7.686 1.00 51.12 537 LEU A CA 1
ATOM 4233 C C . LEU A 1 537 ? 33.371 29.520 -6.534 1.00 51.12 537 LEU A C 1
ATOM 4235 O O . LEU A 1 537 ? 34.542 29.225 -6.335 1.00 51.12 537 LEU A O 1
ATOM 4239 N N . ARG A 1 538 ? 32.743 30.404 -5.740 1.00 52.47 538 ARG A N 1
ATOM 4240 C CA . ARG A 1 538 ? 33.327 30.863 -4.461 1.00 52.47 538 ARG A CA 1
ATOM 4241 C C . ARG A 1 538 ? 33.199 29.739 -3.432 1.00 52.47 538 ARG A C 1
ATOM 4243 O O . ARG A 1 538 ? 32.146 29.589 -2.817 1.00 52.47 538 ARG A O 1
ATOM 4250 N N . ILE A 1 539 ? 34.239 28.926 -3.313 1.00 53.31 539 ILE A N 1
ATOM 4251 C CA . ILE A 1 539 ? 34.320 27.805 -2.370 1.00 53.31 539 ILE A CA 1
ATOM 4252 C C . ILE A 1 539 ? 34.864 28.324 -1.032 1.00 53.31 539 ILE A C 1
ATOM 4254 O O . ILE A 1 539 ? 35.748 29.182 -1.015 1.00 53.31 539 ILE A O 1
ATOM 4258 N N . GLN A 1 540 ? 34.300 27.843 0.080 1.00 52.12 540 GLN A N 1
ATOM 4259 C CA . GLN A 1 540 ? 34.785 28.136 1.433 1.00 52.12 540 GLN A CA 1
ATOM 4260 C C . GLN A 1 540 ? 36.206 27.555 1.628 1.00 52.12 540 GLN A C 1
ATOM 4262 O O . GLN A 1 540 ? 36.508 26.510 1.051 1.00 52.12 540 GLN A O 1
ATOM 4267 N N . PRO A 1 541 ? 37.092 28.186 2.423 1.00 54.53 541 PRO A N 1
ATOM 4268 C CA . PRO A 1 541 ? 38.501 27.781 2.541 1.00 54.53 541 PRO A CA 1
ATOM 4269 C C . PRO A 1 541 ? 38.715 26.321 2.970 1.00 54.53 541 PRO A C 1
ATOM 4271 O O . PRO A 1 541 ? 39.669 25.684 2.535 1.00 54.53 541 PRO A O 1
ATOM 4274 N N . GLU A 1 542 ? 37.805 25.790 3.783 1.00 50.66 542 GLU A N 1
ATOM 4275 C CA . GLU A 1 542 ? 37.858 24.450 4.378 1.00 50.66 542 GLU A CA 1
ATOM 4276 C C . GLU A 1 542 ? 37.491 23.309 3.410 1.00 50.66 542 GLU A C 1
ATOM 4278 O O . GLU A 1 542 ? 38.083 22.235 3.477 1.00 50.66 542 GLU A O 1
ATOM 4283 N N . ASP A 1 543 ? 36.645 23.565 2.408 1.00 50.78 543 ASP A N 1
ATOM 4284 C CA . ASP A 1 543 ? 36.445 22.640 1.278 1.00 50.78 543 ASP A CA 1
ATOM 4285 C C . ASP A 1 543 ? 37.598 22.734 0.258 1.00 50.78 543 ASP A C 1
ATOM 4287 O O . ASP A 1 543 ? 37.802 21.842 -0.568 1.00 50.78 543 ASP A O 1
ATOM 4291 N N . GLY A 1 544 ? 38.376 23.821 0.305 1.00 57.16 544 GLY A N 1
ATOM 4292 C CA . GLY A 1 544 ? 39.495 24.071 -0.595 1.00 57.16 544 GLY A CA 1
ATOM 4293 C C . GLY A 1 544 ? 40.639 23.071 -0.441 1.00 57.16 544 GLY A C 1
ATOM 4294 O O . GLY A 1 544 ? 41.274 22.742 -1.438 1.00 57.16 544 GLY A O 1
ATOM 4295 N N . GLU A 1 545 ? 40.889 22.551 0.763 1.00 56.62 545 GLU A N 1
ATOM 4296 C CA . GLU A 1 545 ? 42.026 21.660 1.035 1.00 56.62 545 GLU A CA 1
ATOM 4297 C C . GLU A 1 545 ? 41.793 20.240 0.494 1.00 56.62 545 GLU A C 1
ATOM 4299 O O . GLU A 1 545 ? 42.611 19.741 -0.278 1.00 56.62 545 GLU A O 1
ATOM 4304 N N . ILE A 1 546 ? 40.617 19.653 0.757 1.00 54.03 546 ILE A N 1
ATOM 4305 C CA . ILE A 1 546 ? 40.196 18.348 0.204 1.00 54.03 546 ILE A CA 1
ATOM 4306 C C . ILE A 1 546 ? 40.156 18.400 -1.326 1.00 54.03 546 ILE A C 1
ATOM 4308 O O . ILE A 1 546 ? 40.554 17.459 -2.021 1.00 54.03 546 ILE A O 1
ATOM 4312 N N . ILE A 1 547 ? 39.698 19.523 -1.880 1.00 53.69 547 ILE A N 1
ATOM 4313 C CA . ILE A 1 547 ? 39.639 19.706 -3.324 1.00 53.69 547 ILE A CA 1
ATOM 4314 C C . ILE A 1 547 ? 41.036 19.920 -3.923 1.00 53.69 547 ILE A C 1
ATOM 4316 O O . ILE A 1 547 ? 41.334 19.347 -4.966 1.00 53.69 547 ILE A O 1
ATOM 4320 N N . GLN A 1 548 ? 41.920 20.679 -3.275 1.00 57.28 548 GLN A N 1
ATOM 4321 C CA . GLN A 1 548 ? 43.319 20.830 -3.695 1.00 57.28 548 GLN A CA 1
ATOM 4322 C C . GLN A 1 548 ? 44.074 19.497 -3.652 1.00 57.28 548 GLN A C 1
ATOM 4324 O O . GLN A 1 548 ? 44.881 19.221 -4.539 1.00 57.28 548 GLN A O 1
ATOM 4329 N N . GLU A 1 549 ? 43.796 18.653 -2.660 1.00 56.41 549 GLU A N 1
ATOM 4330 C CA . GLU A 1 549 ? 44.371 17.315 -2.526 1.00 56.41 549 GLU A CA 1
ATOM 4331 C C . GLU A 1 549 ? 43.840 16.362 -3.610 1.00 56.41 549 GLU A C 1
ATOM 4333 O O . GLU A 1 549 ? 44.616 15.653 -4.252 1.00 56.41 549 GLU A O 1
ATOM 4338 N N . THR A 1 550 ? 42.548 16.461 -3.941 1.00 52.69 550 THR A N 1
ATOM 4339 C CA . THR A 1 550 ? 41.923 15.740 -5.064 1.00 52.69 550 THR A CA 1
ATOM 4340 C C . THR A 1 550 ? 42.464 16.217 -6.421 1.00 52.69 550 THR A C 1
ATOM 4342 O O . THR A 1 550 ? 42.801 15.404 -7.275 1.00 52.69 550 THR A O 1
ATOM 4345 N N . ILE A 1 551 ? 42.646 17.526 -6.624 1.00 52.47 551 ILE A N 1
ATOM 4346 C CA . ILE A 1 551 ? 43.251 18.103 -7.838 1.00 52.47 551 ILE A CA 1
ATOM 4347 C C . ILE A 1 551 ? 44.734 17.709 -7.955 1.00 52.47 551 ILE A C 1
ATOM 4349 O O . ILE A 1 551 ? 45.206 17.417 -9.056 1.00 52.47 551 ILE A O 1
ATOM 4353 N N . ARG A 1 552 ? 45.480 17.642 -6.841 1.00 57.03 552 ARG A N 1
ATOM 4354 C CA . ARG A 1 552 ? 46.852 17.097 -6.823 1.00 57.03 552 ARG A CA 1
ATOM 4355 C C . ARG A 1 552 ? 46.884 15.621 -7.200 1.00 57.03 552 ARG A C 1
ATOM 4357 O O . ARG A 1 552 ? 47.773 15.245 -7.956 1.00 57.03 552 ARG A O 1
ATOM 4364 N N . ALA A 1 553 ? 45.929 14.822 -6.727 1.00 53.75 553 ALA A N 1
ATOM 4365 C CA . ALA A 1 553 ? 45.804 13.411 -7.093 1.00 53.75 553 ALA A CA 1
ATOM 4366 C C . ALA A 1 553 ? 45.409 13.214 -8.571 1.00 53.75 553 ALA A C 1
ATOM 4368 O O . ALA A 1 553 ? 45.813 12.237 -9.197 1.00 53.75 553 ALA A O 1
ATOM 4369 N N . ILE A 1 554 ? 44.660 14.159 -9.153 1.00 52.28 554 ILE A N 1
ATOM 4370 C CA . ILE A 1 554 ? 44.219 14.105 -10.554 1.00 52.28 554 ILE A CA 1
ATOM 4371 C C . ILE A 1 554 ? 45.293 14.606 -11.534 1.00 52.28 554 ILE A C 1
ATOM 4373 O O . ILE A 1 554 ? 45.258 14.207 -12.700 1.00 52.28 554 ILE A O 1
ATOM 4377 N N . ARG A 1 555 ? 46.279 15.411 -11.095 1.00 55.12 555 ARG A N 1
ATOM 4378 C CA . ARG A 1 555 ? 47.307 15.993 -11.982 1.00 55.12 555 ARG A CA 1
ATOM 4379 C C . ARG A 1 555 ? 47.892 14.950 -12.944 1.00 55.12 555 ARG A C 1
ATOM 4381 O O . ARG A 1 555 ? 48.466 13.936 -12.543 1.00 55.12 555 ARG A O 1
ATOM 4388 N N . THR A 1 556 ? 47.730 15.253 -14.228 1.00 57.59 556 THR A N 1
ATOM 4389 C CA . THR A 1 556 ? 47.946 14.405 -15.408 1.00 57.59 556 THR A CA 1
ATOM 4390 C C . THR A 1 556 ? 49.400 14.044 -15.682 1.00 57.59 556 THR A C 1
ATOM 4392 O O . THR A 1 556 ? 49.640 13.165 -16.499 1.00 57.59 556 THR A O 1
ATOM 4395 N N . ARG A 1 557 ? 50.369 14.644 -14.979 1.00 59.06 557 ARG A N 1
ATOM 4396 C CA . ARG A 1 557 ? 51.799 14.493 -15.288 1.00 59.06 557 ARG A CA 1
ATOM 4397 C C . ARG A 1 557 ? 52.285 13.043 -15.227 1.00 59.06 557 ARG A C 1
ATOM 4399 O O . ARG A 1 557 ? 53.044 12.630 -16.083 1.00 59.06 557 ARG A O 1
ATOM 4406 N N . GLU A 1 558 ? 51.795 12.251 -14.275 1.00 62.78 558 GLU A N 1
ATOM 4407 C CA . GLU A 1 558 ? 52.158 10.830 -14.169 1.00 62.78 558 GLU A CA 1
ATOM 4408 C C . GLU A 1 558 ? 51.576 9.987 -15.319 1.00 62.78 558 GLU A C 1
ATOM 4410 O O . GLU A 1 558 ? 52.259 9.119 -15.855 1.00 62.78 558 GLU A O 1
ATOM 4415 N N . VAL A 1 559 ? 50.342 10.276 -15.752 1.00 59.81 559 VAL A N 1
ATOM 4416 C CA . VAL A 1 559 ? 49.699 9.600 -16.896 1.00 59.81 559 VAL A CA 1
ATOM 4417 C C . VAL A 1 559 ? 50.356 10.027 -18.211 1.00 59.81 559 VAL A C 1
ATOM 4419 O O . VAL A 1 559 ? 50.597 9.193 -19.078 1.00 59.81 559 VAL A O 1
ATOM 4422 N N . GLU A 1 560 ? 50.701 11.308 -18.346 1.00 58.88 560 GLU A N 1
ATOM 4423 C CA . GLU A 1 560 ? 51.445 11.860 -19.483 1.00 58.88 560 GLU A CA 1
ATOM 4424 C C . GLU A 1 560 ? 52.863 11.275 -19.570 1.00 58.88 560 GLU A C 1
ATOM 4426 O O . GLU A 1 560 ? 53.284 10.867 -20.653 1.00 58.88 560 GLU A O 1
ATOM 4431 N N . ASP A 1 561 ? 53.573 11.161 -18.444 1.00 68.19 561 ASP A N 1
ATOM 4432 C CA . ASP A 1 561 ? 54.907 10.557 -18.372 1.00 68.19 561 ASP A CA 1
ATOM 4433 C C . ASP A 1 561 ? 54.850 9.058 -18.721 1.00 68.19 561 ASP A C 1
ATOM 4435 O O . ASP A 1 561 ? 55.688 8.566 -19.482 1.00 68.19 561 ASP A O 1
ATOM 4439 N N . GLN A 1 562 ? 53.836 8.323 -18.248 1.00 62.69 562 GLN A N 1
ATOM 4440 C CA . GLN A 1 562 ? 53.654 6.911 -18.607 1.00 62.69 562 GLN A CA 1
ATOM 4441 C C . GLN A 1 562 ? 53.243 6.709 -20.072 1.00 62.69 562 GLN A C 1
ATOM 4443 O O . GLN A 1 562 ? 53.774 5.814 -20.731 1.00 62.69 562 GLN A O 1
ATOM 4448 N N . LEU A 1 563 ? 52.376 7.564 -20.621 1.00 57.78 563 LEU A N 1
ATOM 4449 C CA . LEU A 1 563 ? 52.050 7.580 -22.051 1.00 57.78 563 LEU A CA 1
ATOM 4450 C C . LEU A 1 563 ? 53.274 7.888 -22.914 1.00 57.78 563 LEU A C 1
ATOM 4452 O O . LEU A 1 563 ? 53.470 7.272 -23.963 1.00 57.78 563 LEU A O 1
ATOM 4456 N N . TYR A 1 564 ? 54.102 8.838 -22.484 1.00 69.44 564 TYR A N 1
ATOM 4457 C CA . TYR A 1 564 ? 55.339 9.188 -23.169 1.00 69.44 564 TYR A CA 1
ATOM 4458 C C . TYR A 1 564 ? 56.317 8.008 -23.186 1.00 69.44 564 TYR A C 1
ATOM 4460 O O . TYR A 1 564 ? 56.862 7.676 -24.241 1.00 69.44 564 TYR A O 1
ATOM 4468 N N . LEU A 1 565 ? 56.499 7.333 -22.046 1.00 66.00 565 LEU A N 1
ATOM 4469 C CA . LEU A 1 565 ? 57.331 6.133 -21.951 1.00 66.00 565 LEU A CA 1
ATOM 4470 C C . LEU A 1 565 ? 56.790 4.998 -22.833 1.00 66.00 565 LEU A C 1
ATOM 4472 O O . LEU A 1 565 ? 57.565 4.408 -23.583 1.00 66.00 565 LEU A O 1
ATOM 4476 N N . LEU A 1 566 ? 55.474 4.760 -22.836 1.00 61.66 566 LEU A N 1
ATOM 4477 C CA . LEU A 1 566 ? 54.838 3.747 -23.683 1.00 61.66 566 LEU A CA 1
ATOM 4478 C C . LEU A 1 566 ? 55.031 4.051 -25.179 1.00 61.66 566 LEU A C 1
ATOM 4480 O O . LEU A 1 566 ? 55.460 3.184 -25.938 1.00 61.66 566 LEU A O 1
ATOM 4484 N N . ARG A 1 567 ? 54.814 5.303 -25.609 1.00 62.44 567 ARG A N 1
ATOM 4485 C CA . ARG A 1 567 ? 55.051 5.738 -26.999 1.00 62.44 567 ARG A CA 1
ATOM 4486 C C . ARG A 1 567 ? 56.515 5.602 -27.410 1.00 62.44 567 ARG A C 1
ATOM 4488 O O . ARG A 1 567 ? 56.802 5.212 -28.546 1.00 62.44 567 ARG A O 1
ATOM 4495 N N . ARG A 1 568 ? 57.447 5.919 -26.506 1.00 72.75 568 ARG A N 1
ATOM 4496 C CA . ARG A 1 568 ? 58.890 5.768 -26.733 1.00 72.75 568 ARG A CA 1
ATOM 4497 C C . ARG A 1 568 ? 59.268 4.301 -26.921 1.00 72.75 568 ARG A C 1
ATOM 4499 O O . ARG A 1 568 ? 60.029 4.001 -27.841 1.00 72.75 568 ARG A O 1
ATOM 4506 N N . ASP A 1 569 ? 58.732 3.416 -26.087 1.00 64.38 569 ASP A N 1
ATOM 4507 C CA . ASP A 1 569 ? 59.027 1.983 -26.116 1.00 64.38 569 ASP A CA 1
ATOM 4508 C C . ASP A 1 569 ? 58.437 1.326 -27.383 1.00 64.38 569 ASP A C 1
ATOM 4510 O O . ASP A 1 569 ? 59.164 0.637 -28.099 1.00 64.38 569 ASP A O 1
ATOM 4514 N N . ILE A 1 570 ? 57.192 1.657 -27.762 1.00 60.03 570 ILE A N 1
ATOM 4515 C CA . ILE A 1 570 ? 56.573 1.233 -29.039 1.00 60.03 570 ILE A CA 1
ATOM 4516 C C . ILE A 1 570 ? 57.395 1.733 -30.239 1.00 60.03 570 ILE A C 1
ATOM 4518 O O . ILE A 1 570 ? 57.706 0.978 -31.158 1.00 60.03 570 ILE A O 1
ATOM 4522 N N . SER A 1 571 ? 57.832 2.995 -30.219 1.00 63.97 571 SER A N 1
ATOM 4523 C CA . SER A 1 571 ? 58.683 3.559 -31.280 1.00 63.97 571 SER A CA 1
ATOM 4524 C C . SER A 1 571 ? 60.077 2.917 -31.333 1.00 63.97 571 SER A C 1
ATOM 4526 O O . SER A 1 571 ? 60.713 2.881 -32.391 1.00 63.97 571 SER A O 1
ATOM 4528 N N . GLY A 1 572 ? 60.592 2.441 -30.197 1.00 67.81 572 GLY A N 1
ATOM 4529 C CA . GLY A 1 572 ? 61.809 1.634 -30.114 1.00 67.81 572 GLY A CA 1
ATOM 4530 C C . GLY A 1 572 ? 61.623 0.272 -30.780 1.00 67.81 572 GLY A C 1
ATOM 4531 O O . GLY A 1 572 ? 62.423 -0.093 -31.642 1.00 67.81 572 GLY A O 1
ATOM 4532 N N . LEU A 1 573 ? 60.521 -0.411 -30.460 1.00 60.78 573 LEU A N 1
ATOM 4533 C CA . LEU A 1 573 ? 60.150 -1.704 -31.033 1.00 60.78 573 LEU A CA 1
ATOM 4534 C C . LEU A 1 573 ? 59.992 -1.613 -32.560 1.00 60.78 573 LEU A C 1
ATOM 4536 O O . LEU A 1 573 ? 60.639 -2.356 -33.293 1.00 60.78 573 LEU A O 1
ATOM 4540 N N . CYS A 1 574 ? 59.249 -0.621 -33.058 1.00 56.22 574 CYS A N 1
ATOM 4541 C CA . CYS A 1 574 ? 59.059 -0.397 -34.495 1.00 56.22 574 CYS A CA 1
ATOM 4542 C C . CYS A 1 574 ? 60.376 -0.131 -35.242 1.00 56.22 574 CYS A C 1
ATOM 4544 O O . CYS A 1 574 ? 60.544 -0.564 -36.383 1.00 56.22 574 CYS A O 1
ATOM 4546 N N . ARG A 1 575 ? 61.331 0.583 -34.627 1.00 66.62 575 ARG A N 1
ATOM 4547 C CA . ARG A 1 575 ? 62.664 0.798 -35.219 1.00 66.62 575 ARG A CA 1
ATOM 4548 C C . ARG A 1 575 ? 63.480 -0.489 -35.260 1.00 66.62 575 ARG A C 1
ATOM 4550 O O . ARG A 1 575 ? 64.157 -0.729 -36.255 1.00 66.62 575 ARG A O 1
ATOM 4557 N N . ARG A 1 576 ? 63.389 -1.320 -34.221 1.00 64.88 576 ARG A N 1
ATOM 4558 C CA . ARG A 1 576 ? 64.092 -2.605 -34.145 1.00 64.88 576 ARG A CA 1
ATOM 4559 C C . ARG A 1 576 ? 63.524 -3.624 -35.133 1.00 64.88 576 ARG A C 1
ATOM 4561 O O . ARG A 1 576 ? 64.305 -4.240 -35.840 1.00 64.88 576 ARG A O 1
ATOM 4568 N N . VAL A 1 577 ? 62.200 -3.712 -35.277 1.00 58.09 577 VAL A N 1
ATOM 4569 C CA . VAL A 1 577 ? 61.533 -4.545 -36.300 1.00 58.09 577 VAL A CA 1
ATOM 4570 C C . VAL A 1 577 ? 61.946 -4.124 -37.710 1.00 58.09 577 VAL A C 1
ATOM 4572 O O . VAL A 1 577 ? 62.225 -4.968 -38.556 1.00 58.09 577 VAL A O 1
ATOM 4575 N N . LYS A 1 578 ? 62.059 -2.814 -37.969 1.00 59.81 578 LYS A N 1
ATOM 4576 C CA . LYS A 1 578 ? 62.574 -2.306 -39.250 1.00 59.81 578 LYS A CA 1
ATOM 4577 C C . LYS A 1 578 ? 64.051 -2.652 -39.475 1.00 59.81 578 LYS A C 1
ATOM 4579 O O . LYS A 1 578 ? 64.411 -2.948 -40.609 1.00 59.81 578 LYS A O 1
ATOM 4584 N N . ALA A 1 579 ? 64.882 -2.626 -38.430 1.00 63.09 579 ALA A N 1
ATOM 4585 C CA . ALA A 1 579 ? 66.291 -3.020 -38.506 1.00 63.09 579 ALA A CA 1
ATOM 4586 C C . ALA A 1 579 ? 66.453 -4.530 -38.749 1.00 63.09 579 ALA A C 1
ATOM 4588 O O . ALA A 1 579 ? 67.154 -4.910 -39.677 1.00 63.09 579 ALA A O 1
ATOM 4589 N N . LEU A 1 580 ? 65.714 -5.368 -38.016 1.00 58.47 580 LEU A N 1
ATOM 4590 C CA . LEU A 1 580 ? 65.646 -6.821 -38.217 1.00 58.47 580 LEU A CA 1
ATOM 4591 C C . LEU A 1 580 ? 65.177 -7.175 -39.628 1.00 58.47 580 LEU A C 1
ATOM 4593 O O . LEU A 1 580 ? 65.782 -8.001 -40.299 1.00 58.47 580 LEU A O 1
ATOM 4597 N N . ARG A 1 581 ? 64.139 -6.495 -40.127 1.00 56.16 581 ARG A N 1
ATOM 4598 C CA . ARG A 1 581 ? 63.690 -6.656 -41.514 1.00 56.16 581 ARG A CA 1
ATOM 4599 C C . ARG A 1 581 ? 64.802 -6.305 -42.503 1.00 56.16 581 ARG A C 1
ATOM 4601 O O . ARG A 1 581 ? 64.979 -7.034 -43.471 1.00 56.16 581 ARG A O 1
ATOM 4608 N N . ALA A 1 582 ? 65.549 -5.226 -42.261 1.00 59.62 582 ALA A N 1
ATOM 4609 C CA . ALA A 1 582 ? 66.665 -4.819 -43.112 1.00 59.62 582 ALA A CA 1
ATOM 4610 C C . ALA A 1 582 ? 67.817 -5.843 -43.097 1.00 59.62 582 ALA A C 1
ATOM 4612 O O . ALA A 1 582 ? 68.304 -6.190 -44.170 1.00 59.62 582 ALA A O 1
ATOM 4613 N N . GLU A 1 583 ? 68.184 -6.366 -41.922 1.00 59.59 583 GLU A N 1
ATOM 4614 C CA . GLU A 1 583 ? 69.201 -7.416 -41.736 1.00 59.59 583 GLU A CA 1
ATOM 4615 C C . GLU A 1 583 ? 68.804 -8.730 -42.429 1.00 59.59 583 GLU A C 1
ATOM 4617 O O . GLU A 1 583 ? 69.621 -9.336 -43.114 1.00 59.59 583 GLU A O 1
ATOM 4622 N N . ILE A 1 584 ? 67.527 -9.121 -42.355 1.00 53.94 584 ILE A N 1
ATOM 4623 C CA . ILE A 1 584 ? 66.993 -10.314 -43.036 1.00 53.94 584 ILE A CA 1
ATOM 4624 C C . ILE A 1 584 ? 66.968 -10.127 -44.565 1.00 53.94 584 ILE A C 1
ATOM 4626 O O . ILE A 1 584 ? 67.261 -11.058 -45.311 1.00 53.94 584 ILE A O 1
ATOM 4630 N N . THR A 1 585 ? 66.654 -8.922 -45.057 1.00 48.91 585 THR A N 1
ATOM 4631 C CA . THR A 1 585 ? 66.601 -8.634 -46.508 1.00 48.91 585 THR A CA 1
ATOM 4632 C C . THR A 1 585 ? 67.960 -8.372 -47.176 1.00 48.91 585 THR A C 1
ATOM 4634 O O . THR A 1 585 ? 68.001 -8.225 -48.398 1.00 48.91 585 THR A O 1
ATOM 4637 N N . GLN A 1 586 ? 69.074 -8.326 -46.431 1.00 53.66 586 GLN A N 1
ATOM 4638 C CA . GLN A 1 586 ? 70.433 -8.177 -46.980 1.00 53.66 586 GLN A CA 1
ATOM 4639 C C . GLN A 1 586 ? 71.359 -9.321 -46.517 1.00 53.66 586 GLN A C 1
ATOM 4641 O O . GLN A 1 586 ? 72.192 -9.124 -45.636 1.00 53.66 586 GLN A O 1
ATOM 4646 N N . PRO A 1 587 ? 71.275 -10.521 -47.122 1.00 50.03 587 PRO A N 1
ATOM 4647 C CA . PRO A 1 587 ? 71.981 -11.711 -46.635 1.00 50.03 587 PRO A CA 1
ATOM 4648 C C . PRO A 1 587 ? 73.492 -11.752 -46.951 1.00 50.03 587 PRO A C 1
ATOM 4650 O O . PRO A 1 587 ? 74.152 -12.745 -46.656 1.00 50.03 587 PRO A O 1
ATOM 4653 N N . GLU A 1 588 ? 74.075 -10.714 -47.563 1.00 44.97 588 GLU A N 1
ATOM 4654 C CA . GLU A 1 588 ? 75.463 -10.768 -48.060 1.00 44.97 588 GLU A CA 1
ATOM 4655 C C . GLU A 1 588 ? 76.542 -10.587 -46.978 1.00 44.97 588 GLU A C 1
ATOM 4657 O O . GLU A 1 588 ? 77.715 -10.877 -47.218 1.00 44.97 588 GLU A O 1
ATOM 4662 N N . THR A 1 589 ? 76.183 -10.173 -45.763 1.00 49.56 589 THR A N 1
ATOM 4663 C CA . THR A 1 589 ? 77.117 -10.159 -44.631 1.00 49.56 589 THR A CA 1
ATOM 4664 C C . THR A 1 589 ? 76.895 -11.416 -43.802 1.00 49.56 589 THR A C 1
ATOM 4666 O O . THR A 1 589 ? 75.905 -11.494 -43.087 1.00 49.56 589 THR A O 1
ATOM 4669 N N . GLY A 1 590 ? 77.791 -12.403 -43.893 1.00 49.88 590 GLY A N 1
ATOM 4670 C CA . GLY A 1 590 ? 77.714 -13.700 -43.198 1.00 49.88 590 GLY A CA 1
ATOM 4671 C C . GLY A 1 590 ? 77.790 -13.656 -41.662 1.00 49.88 590 GLY A C 1
ATOM 4672 O O . GLY A 1 590 ? 78.511 -14.449 -41.060 1.00 49.88 590 GLY A O 1
ATOM 4673 N N . SER A 1 591 ? 77.082 -12.737 -41.008 1.00 51.31 591 SER A N 1
ATOM 4674 C CA . SER A 1 591 ? 76.800 -12.792 -39.581 1.00 51.31 591 SER A CA 1
ATOM 4675 C C . SER A 1 591 ? 75.732 -13.854 -39.345 1.00 51.31 591 SER A C 1
ATOM 4677 O O . SER A 1 591 ? 74.604 -13.708 -39.811 1.00 51.31 591 SER A O 1
ATOM 4679 N N . GLY A 1 592 ? 76.098 -14.930 -38.645 1.00 53.44 592 GLY A N 1
ATOM 4680 C CA . GLY A 1 592 ? 75.171 -15.968 -38.199 1.00 53.44 592 GLY A CA 1
ATOM 4681 C C . GLY A 1 592 ? 74.120 -15.379 -37.264 1.00 53.44 592 GLY A C 1
ATOM 4682 O O . GLY A 1 592 ? 74.345 -15.282 -36.062 1.00 53.44 592 GLY A O 1
ATOM 4683 N N . PHE A 1 593 ? 73.007 -14.934 -37.837 1.00 56.78 593 PHE A N 1
ATOM 4684 C CA . PHE A 1 593 ? 71.834 -14.496 -37.103 1.00 56.78 593 PHE A CA 1
ATOM 4685 C C . PHE A 1 593 ? 71.074 -15.741 -36.636 1.00 56.78 593 PHE A C 1
ATOM 4687 O O . PHE A 1 593 ? 70.577 -16.508 -37.462 1.00 56.78 593 PHE A O 1
ATOM 4694 N N . ASP A 1 594 ? 71.032 -15.960 -35.323 1.00 60.19 594 ASP A N 1
ATOM 4695 C CA . ASP A 1 594 ? 70.270 -17.047 -34.715 1.00 60.19 594 ASP A CA 1
ATOM 4696 C C . ASP A 1 594 ? 68.809 -16.599 -34.540 1.00 60.19 594 ASP A C 1
ATOM 4698 O O . ASP A 1 594 ? 68.498 -15.695 -33.758 1.00 60.19 594 ASP A O 1
ATOM 4702 N N . ALA A 1 595 ? 67.912 -17.176 -35.341 1.00 56.94 595 ALA A N 1
ATOM 4703 C CA . ALA A 1 595 ? 66.506 -16.777 -35.405 1.00 56.94 595 ALA A CA 1
ATOM 4704 C C . ALA A 1 595 ? 65.750 -17.038 -34.089 1.00 56.94 595 ALA A C 1
ATOM 4706 O O . ALA A 1 595 ? 64.768 -16.344 -33.797 1.00 56.94 595 ALA A O 1
ATOM 4707 N N . ASP A 1 596 ? 66.227 -17.988 -33.283 1.00 58.38 596 ASP A N 1
ATOM 4708 C CA . ASP A 1 596 ? 65.604 -18.344 -32.011 1.00 58.38 596 ASP A CA 1
ATOM 4709 C C . ASP A 1 596 ? 65.852 -17.259 -30.945 1.00 58.38 596 ASP A C 1
ATOM 4711 O O . ASP A 1 596 ? 64.925 -16.879 -30.220 1.00 58.38 596 ASP A O 1
ATOM 4715 N N . ASP A 1 597 ? 67.047 -16.655 -30.923 1.00 60.84 597 ASP A N 1
ATOM 4716 C CA . ASP A 1 597 ? 67.394 -15.562 -30.000 1.00 60.84 597 ASP A CA 1
ATOM 4717 C C . ASP A 1 597 ? 66.620 -14.270 -30.327 1.00 60.84 597 ASP A C 1
ATOM 4719 O O . ASP A 1 597 ? 66.075 -13.610 -29.436 1.00 60.84 597 ASP A O 1
ATOM 4723 N N . GLY A 1 598 ? 66.483 -13.936 -31.617 1.00 62.22 598 GLY A N 1
ATOM 4724 C CA . GLY A 1 598 ? 65.717 -12.765 -32.061 1.00 62.22 598 GLY A CA 1
ATOM 4725 C C . GLY A 1 598 ? 64.216 -12.872 -31.764 1.00 62.22 598 GLY A C 1
ATOM 4726 O O . GLY A 1 598 ? 63.573 -11.882 -31.401 1.00 62.22 598 GLY A O 1
ATOM 4727 N N . THR A 1 599 ? 63.655 -14.082 -31.860 1.00 60.97 599 THR A N 1
ATOM 4728 C CA . THR A 1 599 ? 62.238 -14.345 -31.560 1.00 60.97 599 THR A CA 1
ATOM 4729 C C . THR A 1 599 ? 61.962 -14.271 -30.056 1.00 60.97 599 THR A C 1
ATOM 4731 O O . THR A 1 599 ? 60.951 -13.692 -29.640 1.00 60.97 599 THR A O 1
ATOM 4734 N N . ALA A 1 600 ? 62.872 -14.785 -29.221 1.00 65.38 600 ALA A N 1
ATOM 4735 C CA . ALA A 1 600 ? 62.762 -14.702 -27.766 1.00 65.38 600 ALA A CA 1
ATOM 4736 C C . ALA A 1 600 ? 62.878 -13.254 -27.256 1.00 65.38 600 ALA A C 1
ATOM 4738 O O . ALA A 1 600 ? 62.067 -12.821 -26.432 1.00 65.38 600 ALA A O 1
ATOM 4739 N N . GLU A 1 601 ? 63.832 -12.470 -27.773 1.00 62.38 601 GLU A N 1
ATOM 4740 C CA . GLU A 1 601 ? 63.986 -11.052 -27.419 1.00 62.38 601 GLU A CA 1
ATOM 4741 C C . GLU A 1 601 ? 62.744 -10.233 -27.824 1.00 62.38 601 GLU A C 1
ATOM 4743 O O . GLU A 1 601 ? 62.238 -9.434 -27.028 1.00 62.38 601 GLU A O 1
ATOM 4748 N N . PHE A 1 602 ? 62.192 -10.478 -29.020 1.00 59.16 602 PHE A N 1
ATOM 4749 C CA . PHE A 1 602 ? 60.979 -9.806 -29.496 1.00 59.16 602 PHE A CA 1
ATOM 4750 C C . PHE A 1 602 ? 59.740 -10.164 -28.664 1.00 59.16 602 PHE A C 1
ATOM 4752 O O . PHE A 1 602 ? 58.985 -9.276 -28.265 1.00 59.16 602 PHE A O 1
ATOM 4759 N N . THR A 1 603 ? 59.558 -11.448 -28.345 1.00 63.62 603 THR A N 1
ATOM 4760 C CA . THR A 1 603 ? 58.442 -11.927 -27.513 1.00 63.62 603 THR A CA 1
ATOM 4761 C C . THR A 1 603 ? 58.497 -11.309 -26.113 1.00 63.62 603 THR A C 1
ATOM 4763 O O . THR A 1 603 ? 57.489 -10.806 -25.617 1.00 63.62 603 THR A O 1
ATOM 4766 N N . ASN A 1 604 ? 59.687 -11.240 -25.507 1.00 67.06 604 ASN A N 1
ATOM 4767 C CA . ASN A 1 604 ? 59.889 -10.598 -24.206 1.00 67.06 604 ASN A CA 1
ATOM 4768 C C . ASN A 1 604 ? 59.604 -9.087 -24.244 1.00 67.06 604 ASN A C 1
ATOM 4770 O O . ASN A 1 604 ? 59.015 -8.537 -23.309 1.00 67.06 604 ASN A O 1
ATOM 4774 N N . ALA A 1 605 ? 59.982 -8.404 -25.329 1.00 60.78 605 ALA A N 1
ATOM 4775 C CA . ALA A 1 605 ? 59.673 -6.990 -25.513 1.00 60.78 605 ALA A CA 1
ATOM 4776 C C . ALA A 1 605 ? 58.161 -6.749 -25.685 1.00 60.78 605 ALA A C 1
ATOM 4778 O O . ALA A 1 605 ? 57.623 -5.805 -25.101 1.00 60.78 605 ALA A O 1
ATOM 4779 N N . LEU A 1 606 ? 57.464 -7.622 -26.420 1.00 56.66 606 LEU A N 1
ATOM 4780 C CA . LEU A 1 606 ? 56.016 -7.545 -26.623 1.00 56.66 606 LEU A CA 1
ATOM 4781 C C . LEU A 1 606 ? 55.245 -7.764 -25.310 1.00 56.66 606 LEU A C 1
ATOM 4783 O O . LEU A 1 606 ? 54.359 -6.976 -24.982 1.00 56.66 606 LEU A O 1
ATOM 4787 N N . GLU A 1 607 ? 55.623 -8.772 -24.520 1.00 65.50 607 GLU A N 1
ATOM 4788 C CA . GLU A 1 607 ? 55.030 -9.034 -23.199 1.00 65.50 607 GLU A CA 1
ATOM 4789 C C . GLU A 1 607 ? 55.293 -7.891 -22.206 1.00 65.50 607 GLU A C 1
ATOM 4791 O O . GLU A 1 607 ? 54.395 -7.471 -21.470 1.00 65.50 607 GLU A O 1
ATOM 4796 N N . SER A 1 608 ? 56.488 -7.289 -22.243 1.00 68.38 608 SER A N 1
ATOM 4797 C CA . SER A 1 608 ? 56.788 -6.090 -21.450 1.00 68.38 608 SER A CA 1
ATOM 4798 C C . SER A 1 608 ? 55.893 -4.901 -21.830 1.00 68.38 608 SER A C 1
ATOM 4800 O O . SER A 1 608 ? 55.466 -4.149 -20.950 1.00 68.38 608 SER A O 1
ATOM 4802 N N . ILE A 1 609 ? 55.592 -4.705 -23.119 1.00 58.44 609 ILE A N 1
ATOM 4803 C CA . ILE A 1 609 ? 54.700 -3.629 -23.579 1.00 58.44 609 ILE A CA 1
ATOM 4804 C C . ILE A 1 609 ? 53.247 -3.926 -23.186 1.00 58.44 609 ILE A C 1
ATOM 4806 O O . ILE A 1 609 ? 52.582 -3.033 -22.660 1.00 58.44 609 ILE A O 1
ATOM 4810 N N . LYS A 1 610 ? 52.769 -5.167 -23.357 1.00 59.97 610 LYS A N 1
ATOM 4811 C CA . LYS A 1 610 ? 51.418 -5.588 -22.940 1.00 59.97 610 LYS A CA 1
ATOM 4812 C C . LYS A 1 610 ? 51.191 -5.379 -21.442 1.00 59.97 610 LYS A C 1
ATOM 4814 O O . LYS A 1 610 ? 50.190 -4.784 -21.050 1.00 59.97 610 LYS A O 1
ATOM 4819 N N . SER A 1 611 ? 52.152 -5.788 -20.612 1.00 68.50 611 SER A N 1
ATOM 4820 C CA . SER A 1 611 ? 52.103 -5.595 -19.158 1.00 68.50 611 SER A CA 1
ATOM 4821 C C . SER A 1 611 ? 52.025 -4.109 -18.769 1.00 68.50 611 SER A C 1
ATOM 4823 O O . SER A 1 611 ? 51.198 -3.715 -17.944 1.00 68.50 611 SER A O 1
ATOM 4825 N N . ARG A 1 612 ? 52.814 -3.245 -19.425 1.00 59.88 612 ARG A N 1
ATOM 4826 C CA . ARG A 1 612 ? 52.772 -1.788 -19.198 1.00 59.88 612 ARG A CA 1
ATOM 4827 C C . ARG A 1 612 ? 51.478 -1.142 -19.695 1.00 59.88 612 ARG A C 1
ATOM 4829 O O . ARG A 1 612 ? 50.953 -0.266 -19.013 1.00 59.88 612 ARG A O 1
ATOM 4836 N N . ALA A 1 613 ? 50.945 -1.575 -20.837 1.00 54.03 613 ALA A N 1
ATOM 4837 C CA . ALA A 1 613 ? 49.670 -1.091 -21.364 1.00 54.03 613 ALA A CA 1
ATOM 4838 C C . ALA A 1 613 ? 48.498 -1.453 -20.435 1.00 54.03 613 ALA A C 1
ATOM 4840 O O . ALA A 1 613 ? 47.653 -0.604 -20.160 1.00 54.03 613 ALA A O 1
ATOM 4841 N N . ALA A 1 614 ? 48.493 -2.668 -19.876 1.00 62.81 614 ALA A N 1
ATOM 4842 C CA . ALA A 1 614 ? 47.495 -3.097 -18.896 1.00 62.81 614 ALA A CA 1
ATOM 4843 C C . ALA A 1 614 ? 47.574 -2.295 -17.582 1.00 62.81 614 ALA A C 1
ATOM 4845 O O . ALA A 1 614 ? 46.546 -1.880 -17.043 1.00 62.81 614 ALA A O 1
ATOM 4846 N N . ALA A 1 615 ? 48.784 -2.020 -17.080 1.00 63.91 615 ALA A N 1
ATOM 4847 C CA . ALA A 1 615 ? 48.976 -1.178 -15.896 1.00 63.91 615 ALA A CA 1
ATOM 4848 C C . ALA A 1 615 ? 48.500 0.272 -16.123 1.00 63.91 615 ALA A C 1
ATOM 4850 O O . ALA A 1 615 ? 47.907 0.888 -15.228 1.00 63.91 615 ALA A O 1
ATOM 4851 N N . LEU A 1 616 ? 48.716 0.806 -17.330 1.00 56.75 616 LEU A N 1
ATOM 4852 C CA . LEU A 1 616 ? 48.248 2.134 -17.717 1.00 56.75 616 LEU A CA 1
ATOM 4853 C C . LEU A 1 616 ? 46.717 2.182 -17.842 1.00 56.75 616 LEU A C 1
ATOM 4855 O O . LEU A 1 616 ? 46.110 3.089 -17.278 1.00 56.75 616 LEU A O 1
ATOM 4859 N N . ASP A 1 617 ? 46.082 1.198 -18.489 1.00 56.94 617 ASP A N 1
ATOM 4860 C CA . ASP A 1 617 ? 44.613 1.107 -18.589 1.00 56.94 617 ASP A CA 1
ATOM 4861 C C . ASP A 1 617 ? 43.952 1.064 -17.201 1.00 56.94 617 ASP A C 1
ATOM 4863 O O . ASP A 1 617 ? 43.036 1.840 -16.919 1.00 56.94 617 ASP A O 1
ATOM 4867 N N . ALA A 1 618 ? 44.478 0.248 -16.281 1.00 64.00 618 ALA A N 1
ATOM 4868 C CA . ALA A 1 618 ? 43.987 0.188 -14.904 1.00 64.00 618 ALA A CA 1
ATOM 4869 C C . ALA A 1 618 ? 44.095 1.548 -14.182 1.00 64.00 618 ALA A C 1
ATOM 4871 O O . ALA A 1 618 ? 43.155 1.983 -13.508 1.00 64.00 618 ALA A O 1
ATOM 4872 N N . THR A 1 619 ? 45.215 2.254 -14.366 1.00 62.47 619 THR A N 1
ATOM 4873 C CA . THR A 1 619 ? 45.446 3.587 -13.784 1.00 62.47 619 THR A CA 1
ATOM 4874 C C . THR A 1 619 ? 44.488 4.634 -14.367 1.00 62.47 619 THR A C 1
ATOM 4876 O O . THR A 1 619 ? 43.901 5.426 -13.625 1.00 62.47 619 THR A O 1
ATOM 4879 N N . VAL A 1 620 ? 44.275 4.617 -15.687 1.00 54.28 620 VAL A N 1
ATOM 4880 C CA . VAL A 1 620 ? 43.371 5.530 -16.407 1.00 54.28 620 VAL A CA 1
ATOM 4881 C C . VAL A 1 620 ? 41.916 5.295 -15.985 1.00 54.28 620 VAL A C 1
ATOM 4883 O O . VAL A 1 620 ? 41.223 6.255 -15.644 1.00 54.28 620 VAL A O 1
ATOM 4886 N N . ARG A 1 621 ? 41.460 4.036 -15.910 1.00 61.72 621 ARG A N 1
ATOM 4887 C CA . ARG A 1 621 ? 40.105 3.684 -15.441 1.00 61.72 621 ARG A CA 1
ATOM 4888 C C . ARG A 1 621 ? 39.860 4.111 -13.999 1.00 61.72 621 ARG A C 1
ATOM 4890 O O . ARG A 1 621 ? 38.818 4.694 -13.703 1.00 61.72 621 ARG A O 1
ATOM 4897 N N . SER A 1 622 ? 40.830 3.884 -13.110 1.00 67.50 622 SER A N 1
ATOM 4898 C CA . SER A 1 622 ? 40.727 4.325 -11.716 1.00 67.50 622 SER A CA 1
ATOM 4899 C C . SER A 1 622 ? 40.594 5.846 -11.606 1.00 67.50 622 SER A C 1
ATOM 4901 O O . SER A 1 622 ? 39.846 6.328 -10.756 1.00 67.50 622 SER A O 1
ATOM 4903 N N . ARG A 1 623 ? 41.297 6.616 -12.447 1.00 61.28 623 ARG A N 1
ATOM 4904 C CA . ARG A 1 623 ? 41.212 8.086 -12.441 1.00 61.28 623 ARG A CA 1
ATOM 4905 C C . ARG A 1 623 ? 39.917 8.609 -13.070 1.00 61.28 623 ARG A C 1
ATOM 4907 O O . ARG A 1 623 ? 39.342 9.550 -12.524 1.00 61.28 623 ARG A O 1
ATOM 4914 N N . LEU A 1 624 ? 39.420 7.984 -14.143 1.00 59.28 624 LEU A N 1
ATOM 4915 C CA . LEU A 1 624 ? 38.110 8.302 -14.735 1.00 59.28 624 LEU A CA 1
ATOM 4916 C C . LEU A 1 624 ? 36.977 8.137 -13.717 1.00 59.28 624 LEU A C 1
ATOM 4918 O O . LEU A 1 624 ? 36.193 9.064 -13.531 1.00 59.28 624 LEU A O 1
ATOM 4922 N N . ALA A 1 625 ? 36.960 7.025 -12.977 1.00 64.19 625 ALA A N 1
ATOM 4923 C CA . ALA A 1 625 ? 35.949 6.775 -11.949 1.00 64.19 625 ALA A CA 1
ATOM 4924 C C . ALA A 1 625 ? 35.938 7.855 -10.845 1.00 64.19 625 ALA A C 1
ATOM 4926 O O . ALA A 1 625 ? 34.880 8.254 -10.353 1.00 64.19 625 ALA A O 1
ATOM 4927 N N . VAL A 1 626 ? 37.113 8.375 -10.466 1.00 62.78 626 VAL A N 1
ATOM 4928 C CA . VAL A 1 626 ? 37.230 9.479 -9.496 1.00 62.78 626 VAL A CA 1
ATOM 4929 C C . VAL A 1 626 ? 36.716 10.798 -10.087 1.00 62.78 626 VAL A C 1
ATOM 4931 O O . VAL A 1 626 ? 35.991 11.526 -9.406 1.00 62.78 626 VAL A O 1
ATOM 4934 N N . GLN A 1 627 ? 37.034 11.101 -11.350 1.00 59.28 627 GLN A N 1
ATOM 4935 C CA . GLN A 1 627 ? 36.555 12.311 -12.029 1.00 59.28 627 GLN A CA 1
ATOM 4936 C C . GLN A 1 627 ? 35.035 12.307 -12.246 1.00 59.28 627 GLN A C 1
ATOM 4938 O O . GLN A 1 627 ? 34.390 13.324 -11.999 1.00 59.28 627 GLN A O 1
ATOM 4943 N N . GLU A 1 628 ? 34.443 11.182 -12.647 1.00 64.81 628 GLU A N 1
ATOM 4944 C CA . GLU A 1 628 ? 32.991 11.045 -12.836 1.00 64.81 628 GLU A CA 1
ATOM 4945 C C . GLU A 1 628 ? 32.225 11.253 -11.524 1.00 64.81 628 GLU A C 1
ATOM 4947 O O . GLU A 1 628 ? 31.224 11.980 -11.474 1.00 64.81 628 GLU A O 1
ATOM 4952 N N . ARG A 1 629 ? 32.752 10.705 -10.423 1.00 63.00 629 ARG A N 1
ATOM 4953 C CA . ARG A 1 629 ? 32.208 10.926 -9.079 1.00 63.00 629 ARG A CA 1
ATOM 4954 C C . ARG A 1 629 ? 32.283 12.401 -8.669 1.00 63.00 629 ARG A C 1
ATOM 4956 O O . ARG A 1 629 ? 31.352 12.917 -8.054 1.00 63.00 629 ARG A O 1
ATOM 4963 N N . TYR A 1 630 ? 33.360 13.097 -9.037 1.00 57.16 630 TYR A N 1
ATOM 4964 C CA . TYR A 1 630 ? 33.547 14.518 -8.739 1.00 57.16 630 TYR A CA 1
ATOM 4965 C C . TYR A 1 630 ? 32.657 15.439 -9.592 1.00 57.16 630 TYR A C 1
ATOM 4967 O O . TYR A 1 630 ? 32.067 16.386 -9.070 1.00 57.16 630 TYR A O 1
ATOM 4975 N N . ILE A 1 631 ? 32.498 15.144 -10.886 1.00 57.75 631 ILE A N 1
ATOM 4976 C CA . ILE A 1 631 ? 31.574 15.861 -11.781 1.00 57.75 631 ILE A CA 1
ATOM 4977 C C . ILE A 1 631 ? 30.138 15.741 -11.262 1.00 57.75 631 ILE A C 1
ATOM 4979 O O . ILE A 1 631 ? 29.450 16.754 -11.146 1.00 57.75 631 ILE A O 1
ATOM 4983 N N . SER A 1 632 ? 29.735 14.545 -10.829 1.00 59.34 632 SER A N 1
ATOM 4984 C CA . SER A 1 632 ? 28.419 14.309 -10.221 1.00 59.34 632 SER A CA 1
ATOM 4985 C C . SER A 1 632 ? 28.188 15.177 -8.970 1.00 59.34 632 SER A C 1
ATOM 4987 O O . SER A 1 632 ? 27.111 15.746 -8.782 1.00 59.34 632 SER A O 1
ATOM 4989 N N . LEU A 1 633 ? 29.216 15.357 -8.128 1.00 54.78 633 LEU A N 1
ATOM 4990 C CA . LEU A 1 633 ? 29.163 16.229 -6.942 1.00 54.78 633 LEU A CA 1
ATOM 4991 C C . LEU A 1 633 ? 29.116 17.728 -7.295 1.00 54.78 633 LEU A C 1
ATOM 4993 O O . LEU A 1 633 ? 28.415 18.505 -6.634 1.00 54.78 633 LEU A O 1
ATOM 4997 N N . LEU A 1 634 ? 29.833 18.153 -8.340 1.00 52.81 634 LEU A N 1
ATOM 4998 C CA . LEU A 1 634 ? 29.794 19.529 -8.847 1.00 52.81 634 LEU A CA 1
ATOM 4999 C C . LEU A 1 634 ? 28.431 19.880 -9.451 1.00 52.81 634 LEU A C 1
ATOM 5001 O O . LEU A 1 634 ? 27.933 20.987 -9.229 1.00 52.81 634 LEU A O 1
ATOM 5005 N N . GLU A 1 635 ? 27.818 18.954 -10.187 1.00 58.34 635 GLU A N 1
ATOM 5006 C CA . GLU A 1 635 ? 26.480 19.115 -10.762 1.00 58.34 635 GLU A CA 1
ATOM 5007 C C . GLU A 1 635 ? 25.413 19.189 -9.662 1.00 58.34 635 GLU A C 1
ATOM 5009 O O . GLU A 1 635 ? 24.603 20.121 -9.662 1.00 58.34 635 GLU A O 1
ATOM 5014 N N . ALA A 1 636 ? 25.500 18.331 -8.639 1.00 47.19 636 ALA A N 1
ATOM 5015 C CA . ALA A 1 636 ? 24.654 18.411 -7.447 1.00 47.19 636 ALA A CA 1
ATOM 5016 C C . ALA A 1 636 ? 24.820 19.748 -6.690 1.00 47.19 636 ALA A C 1
ATOM 5018 O O . ALA A 1 636 ? 23.841 20.361 -6.255 1.00 47.19 636 ALA A O 1
ATOM 5019 N N . SER A 1 637 ? 26.049 20.266 -6.582 1.00 51.72 637 SER A N 1
ATOM 5020 C CA . SER A 1 637 ? 26.330 21.560 -5.938 1.00 51.72 637 SER A CA 1
ATOM 5021 C C . SER A 1 637 ? 25.863 22.767 -6.758 1.00 51.72 637 SER A C 1
ATOM 5023 O O . SER A 1 637 ? 25.384 23.755 -6.191 1.00 51.72 637 SER A O 1
ATOM 5025 N N . ARG A 1 638 ? 25.980 22.717 -8.093 1.00 53.00 638 ARG A N 1
ATOM 5026 C CA . ARG A 1 638 ? 25.429 23.740 -9.000 1.00 53.00 638 ARG A CA 1
ATOM 5027 C C . ARG A 1 638 ? 23.909 23.782 -8.911 1.00 53.00 638 ARG A C 1
ATOM 5029 O O . ARG A 1 638 ? 23.357 24.874 -8.788 1.00 53.00 638 ARG A O 1
ATOM 5036 N N . LEU A 1 639 ? 23.261 22.620 -8.868 1.00 42.41 639 LEU A N 1
ATOM 5037 C CA . LEU A 1 639 ? 21.823 22.503 -8.643 1.00 42.41 639 LEU A CA 1
ATOM 5038 C C . LEU A 1 639 ? 21.424 23.092 -7.279 1.00 42.41 639 LEU A C 1
ATOM 5040 O O . LEU A 1 639 ? 20.514 23.913 -7.202 1.00 42.41 639 LEU A O 1
ATOM 5044 N N . GLY A 1 640 ? 22.172 22.791 -6.214 1.00 42.31 640 GLY A N 1
ATOM 5045 C CA . GLY A 1 640 ? 21.937 23.355 -4.881 1.00 42.31 640 GLY A CA 1
ATOM 5046 C C . GLY A 1 640 ? 22.138 24.877 -4.772 1.00 42.31 640 GLY A C 1
ATOM 5047 O O . GLY A 1 640 ? 21.501 25.526 -3.937 1.00 42.31 640 GLY A O 1
ATOM 5048 N N . ARG A 1 641 ? 23.005 25.487 -5.596 1.00 52.12 641 ARG A N 1
ATOM 5049 C CA . ARG A 1 641 ? 23.126 26.957 -5.700 1.00 52.12 641 ARG A CA 1
ATOM 5050 C C . ARG A 1 641 ? 22.046 27.576 -6.571 1.00 52.12 641 ARG A C 1
ATOM 5052 O O . ARG A 1 641 ? 21.559 28.642 -6.218 1.00 52.12 641 ARG A O 1
ATOM 5059 N N . PHE A 1 642 ? 21.668 26.923 -7.664 1.00 41.97 642 PHE A N 1
ATOM 5060 C CA . PHE A 1 642 ? 20.553 27.357 -8.499 1.00 41.97 642 PHE A CA 1
ATOM 5061 C C . PHE A 1 642 ? 19.256 27.411 -7.682 1.00 41.97 642 PHE A C 1
ATOM 5063 O O . PHE A 1 642 ? 18.577 28.431 -7.687 1.00 41.97 642 PHE A O 1
ATOM 5070 N N . ILE A 1 643 ? 18.991 26.377 -6.878 1.00 39.72 643 ILE A N 1
ATOM 5071 C CA . ILE A 1 643 ? 17.845 26.322 -5.960 1.00 39.72 643 ILE A CA 1
ATOM 5072 C C . ILE A 1 643 ? 17.916 27.432 -4.899 1.00 39.72 643 ILE A C 1
ATOM 5074 O O . ILE A 1 643 ? 16.914 28.093 -4.641 1.00 39.72 643 ILE A O 1
ATOM 5078 N N . ARG A 1 644 ? 19.094 27.694 -4.312 1.00 41.41 644 ARG A N 1
ATOM 5079 C CA . ARG A 1 644 ? 19.275 28.806 -3.358 1.00 41.41 644 ARG A CA 1
ATOM 5080 C C . ARG A 1 644 ? 19.102 30.181 -4.000 1.00 41.41 644 ARG A C 1
ATOM 5082 O O . ARG A 1 644 ? 18.454 31.026 -3.405 1.00 41.41 644 ARG A O 1
ATOM 5089 N N . GLY A 1 645 ? 19.634 30.396 -5.202 1.00 39.12 645 GLY A N 1
ATOM 5090 C CA . GLY A 1 645 ? 19.463 31.641 -5.952 1.00 39.12 645 GLY A CA 1
ATOM 5091 C C . GLY A 1 645 ? 18.006 31.887 -6.341 1.00 39.12 645 GLY A C 1
ATOM 5092 O O . GLY A 1 645 ? 17.532 33.009 -6.218 1.00 39.12 645 GLY A O 1
ATOM 5093 N N . LEU A 1 646 ? 17.277 30.830 -6.712 1.00 36.47 646 LEU A N 1
ATOM 5094 C CA . LEU A 1 646 ? 15.825 30.867 -6.897 1.00 36.47 646 LEU A CA 1
ATOM 5095 C C . LEU A 1 646 ? 15.106 31.272 -5.610 1.00 36.47 646 LEU A C 1
ATOM 5097 O O . LEU A 1 646 ? 14.259 32.155 -5.645 1.00 36.47 646 LEU A O 1
ATOM 5101 N N . PHE A 1 647 ? 15.478 30.681 -4.474 1.00 34.66 647 PHE A N 1
ATOM 5102 C CA . PHE A 1 647 ? 14.910 31.035 -3.172 1.00 34.66 647 PHE A CA 1
ATOM 5103 C C . PHE A 1 647 ? 15.202 32.485 -2.768 1.00 34.66 647 PHE A C 1
ATOM 5105 O O . PHE A 1 647 ? 14.317 33.161 -2.266 1.00 34.66 647 PHE A O 1
ATOM 5112 N N . THR A 1 648 ? 16.416 32.985 -3.004 1.00 41.28 648 THR A N 1
ATOM 5113 C CA . THR A 1 648 ? 16.793 34.378 -2.710 1.00 41.28 648 THR A CA 1
ATOM 5114 C C . THR A 1 648 ? 16.177 35.383 -3.681 1.00 41.28 648 THR A C 1
ATOM 5116 O O . THR A 1 648 ? 16.004 36.528 -3.305 1.00 41.28 648 THR A O 1
ATOM 5119 N N . ALA A 1 649 ? 15.856 34.987 -4.913 1.00 35.38 649 ALA A N 1
ATOM 5120 C CA . ALA A 1 649 ? 15.128 35.834 -5.860 1.00 35.38 649 ALA A CA 1
ATOM 5121 C C . ALA A 1 649 ? 13.608 35.839 -5.612 1.00 35.38 649 ALA A C 1
ATOM 5123 O O . ALA A 1 649 ? 12.914 36.740 -6.075 1.00 35.38 649 ALA A O 1
ATOM 5124 N N . LEU A 1 650 ? 13.096 34.806 -4.935 1.00 35.78 650 LEU A N 1
ATOM 5125 C CA . LEU A 1 650 ? 11.696 34.676 -4.524 1.00 35.78 650 LEU A CA 1
ATOM 5126 C C . LEU A 1 650 ? 11.375 35.418 -3.217 1.00 35.78 650 LEU A C 1
ATOM 5128 O O . LEU A 1 650 ? 10.213 35.757 -3.000 1.00 35.78 650 LEU A O 1
ATOM 5132 N N . VAL A 1 651 ? 12.374 35.623 -2.355 1.00 39.94 651 VAL A N 1
ATOM 5133 C CA . VAL A 1 651 ? 12.317 36.463 -1.143 1.00 39.94 651 VAL A CA 1
ATOM 5134 C C . VAL A 1 651 ? 12.616 37.905 -1.521 1.00 39.94 651 VAL A C 1
ATOM 5136 O O . VAL A 1 651 ? 11.899 38.793 -1.009 1.00 39.94 651 VAL A O 1
#